Protein AF-A0A8X6HGN2-F1 (afdb_monomer_lite)

Structure (mmCIF, N/CA/C/O backbone):
data_AF-A0A8X6HGN2-F1
#
_entry.id   AF-A0A8X6HGN2-F1
#
loop_
_atom_site.group_PDB
_atom_site.id
_atom_site.type_symbol
_atom_site.label_atom_id
_atom_site.label_alt_id
_atom_site.label_comp_id
_atom_site.label_asym_id
_atom_site.label_entity_id
_atom_site.label_seq_id
_atom_site.pdbx_PDB_ins_code
_atom_site.Cartn_x
_atom_site.Cartn_y
_atom_site.Cartn_z
_atom_site.occupancy
_atom_site.B_iso_or_equiv
_atom_site.auth_seq_id
_atom_site.auth_comp_id
_atom_site.auth_asym_id
_atom_site.auth_atom_id
_atom_site.pdbx_PDB_model_num
ATOM 1 N N . MET A 1 1 ? 10.571 -13.109 9.969 1.00 43.88 1 MET A N 1
ATOM 2 C CA . MET A 1 1 ? 10.419 -11.805 9.279 1.00 43.88 1 MET A CA 1
ATOM 3 C C . MET A 1 1 ? 11.053 -10.652 10.050 1.00 43.88 1 MET A C 1
ATOM 5 O O . MET A 1 1 ? 11.691 -9.828 9.411 1.00 43.88 1 MET A O 1
ATOM 9 N N . GLU A 1 2 ? 10.973 -10.614 11.385 1.00 40.88 2 GLU A N 1
ATOM 10 C CA . GLU A 1 2 ? 11.587 -9.557 12.221 1.00 40.88 2 GLU A CA 1
ATOM 11 C C . GLU A 1 2 ? 13.104 -9.373 12.034 1.00 40.88 2 GLU A C 1
ATOM 13 O O . GLU A 1 2 ? 13.628 -8.279 12.211 1.00 40.88 2 GLU A O 1
ATOM 18 N N . HIS A 1 3 ? 13.825 -10.412 11.604 1.00 44.31 3 HIS A N 1
ATOM 19 C CA . HIS A 1 3 ? 15.264 -10.318 11.345 1.00 44.31 3 HIS A CA 1
ATOM 20 C C . HIS A 1 3 ? 15.644 -9.387 10.175 1.00 44.31 3 HIS A C 1
ATOM 22 O O . HIS A 1 3 ? 16.770 -8.897 10.145 1.00 44.31 3 HIS A O 1
ATOM 28 N N . PHE A 1 4 ? 14.730 -9.103 9.237 1.00 45.25 4 PHE A N 1
ATOM 29 C CA . PHE A 1 4 ? 14.999 -8.224 8.088 1.00 45.25 4 PHE A CA 1
ATOM 30 C C . PHE A 1 4 ? 14.688 -6.741 8.357 1.00 45.25 4 PHE A C 1
ATOM 32 O O . PHE A 1 4 ? 15.139 -5.883 7.596 1.00 45.25 4 PHE A O 1
ATOM 39 N N . SER A 1 5 ? 13.946 -6.420 9.427 1.00 51.16 5 SER A N 1
ATOM 40 C CA . SER A 1 5 ? 13.481 -5.051 9.702 1.00 51.16 5 SER A CA 1
ATOM 41 C C . SER A 1 5 ? 14.458 -4.205 10.517 1.00 51.16 5 SER A C 1
ATOM 43 O O . SER A 1 5 ? 14.311 -2.990 10.553 1.00 51.16 5 SER A O 1
ATOM 45 N N . ARG A 1 6 ? 15.469 -4.805 11.160 1.00 50.84 6 ARG A N 1
ATOM 46 C CA . ARG A 1 6 ? 16.284 -4.088 12.159 1.00 50.84 6 ARG A CA 1
ATOM 47 C C . ARG A 1 6 ? 17.205 -2.997 11.593 1.00 50.84 6 ARG A C 1
ATOM 49 O O . ARG A 1 6 ? 17.652 -2.171 12.372 1.00 50.84 6 ARG A O 1
ATOM 56 N N . ASN A 1 7 ? 17.461 -2.966 10.278 1.00 57.12 7 ASN A N 1
ATOM 57 C CA . ASN A 1 7 ? 18.441 -2.055 9.655 1.00 57.12 7 ASN A CA 1
ATOM 58 C C . ASN A 1 7 ? 17.986 -1.408 8.327 1.00 57.12 7 ASN A C 1
ATOM 60 O O . ASN A 1 7 ? 18.828 -0.859 7.613 1.00 57.12 7 ASN A O 1
ATOM 64 N N . ASN A 1 8 ? 16.707 -1.510 7.952 1.00 59.75 8 ASN A N 1
ATOM 65 C CA . ASN A 1 8 ? 16.200 -0.981 6.679 1.00 59.75 8 ASN A CA 1
ATOM 66 C C . ASN A 1 8 ? 15.040 -0.008 6.922 1.00 59.75 8 ASN A C 1
ATOM 68 O O . ASN A 1 8 ? 14.128 -0.325 7.683 1.00 59.75 8 ASN A O 1
ATOM 72 N N . ASP A 1 9 ? 15.069 1.148 6.256 1.00 71.19 9 ASP A N 1
ATOM 73 C CA . ASP A 1 9 ? 14.096 2.234 6.458 1.00 71.19 9 ASP A CA 1
ATOM 74 C C . ASP A 1 9 ? 12.768 1.944 5.759 1.00 71.19 9 ASP A C 1
ATOM 76 O O . ASP A 1 9 ? 11.695 2.224 6.288 1.00 71.19 9 ASP A O 1
ATOM 80 N N . ILE A 1 10 ? 12.837 1.345 4.566 1.00 77.00 10 ILE A N 1
ATOM 81 C CA . ILE A 1 10 ? 11.683 0.739 3.902 1.00 77.00 10 ILE A CA 1
ATOM 82 C C . ILE A 1 10 ? 11.792 -0.760 4.143 1.00 77.00 10 ILE A C 1
ATOM 84 O O . ILE A 1 10 ? 12.772 -1.371 3.726 1.00 77.00 10 ILE A O 1
ATOM 88 N N . SER A 1 11 ? 10.784 -1.345 4.783 1.00 79.62 11 SER A N 1
ATOM 89 C CA . SER A 1 11 ? 10.616 -2.791 4.915 1.00 79.62 11 SER A CA 1
ATOM 90 C C . SER A 1 11 ? 9.137 -3.104 4.749 1.00 79.62 11 SER A C 1
ATOM 92 O O . SER A 1 11 ? 8.302 -2.685 5.550 1.00 79.62 11 SER A O 1
ATOM 94 N N . SER A 1 12 ? 8.778 -3.779 3.665 1.00 77.75 12 SER A N 1
ATOM 95 C CA . SER A 1 12 ? 7.391 -4.136 3.384 1.00 77.75 12 SER A CA 1
ATOM 96 C C . SER A 1 12 ? 7.321 -5.510 2.746 1.00 77.75 12 SER A C 1
ATOM 98 O O . SER A 1 12 ? 8.174 -5.883 1.940 1.00 77.75 12 SER A O 1
ATOM 100 N N . VAL A 1 13 ? 6.288 -6.264 3.110 1.00 79.38 13 VAL A N 1
ATOM 101 C CA . VAL A 1 13 ? 6.023 -7.579 2.539 1.00 79.38 13 VAL A CA 1
ATOM 102 C C . VAL A 1 13 ? 4.612 -7.607 1.983 1.00 79.38 13 VAL A C 1
ATOM 104 O O . VAL A 1 13 ? 3.657 -7.296 2.689 1.00 79.38 13 VAL A O 1
ATOM 107 N N . PHE A 1 14 ? 4.489 -8.016 0.725 1.00 79.25 14 PHE A N 1
ATOM 108 C CA . PHE A 1 14 ? 3.211 -8.134 0.036 1.00 79.25 14 PHE A CA 1
ATOM 109 C C . PHE A 1 14 ? 2.973 -9.577 -0.361 1.00 79.25 14 PHE A C 1
ATOM 111 O O . PHE A 1 14 ? 3.854 -10.232 -0.910 1.00 79.25 14 PHE A O 1
ATOM 118 N N . LEU A 1 15 ? 1.767 -10.072 -0.114 1.00 78.62 15 LEU A N 1
ATOM 119 C CA . LEU A 1 15 ? 1.343 -11.358 -0.639 1.00 78.62 15 LEU A CA 1
ATOM 120 C C . LEU A 1 15 ? 1.062 -11.217 -2.139 1.00 78.62 15 LEU A C 1
ATOM 122 O O . LEU A 1 15 ? 0.148 -10.496 -2.532 1.00 78.62 15 LEU A O 1
ATOM 126 N N . VAL A 1 16 ? 1.852 -11.899 -2.963 1.00 77.88 16 VAL A N 1
ATOM 127 C CA . VAL A 1 16 ? 1.721 -11.886 -4.426 1.00 77.88 16 VAL A CA 1
ATOM 128 C C . VAL A 1 16 ? 0.726 -12.945 -4.879 1.00 77.88 16 VAL A C 1
ATOM 130 O O . VAL A 1 16 ? -0.128 -12.672 -5.718 1.00 77.88 16 VAL A O 1
ATOM 133 N N . GLU A 1 17 ? 0.820 -14.150 -4.317 1.00 78.94 17 GLU A N 1
ATOM 134 C CA . GLU A 1 17 ? -0.020 -15.278 -4.710 1.00 78.94 17 GLU A CA 1
ATOM 135 C C . GLU A 1 17 ? -0.348 -16.139 -3.487 1.00 78.94 17 GLU A C 1
ATOM 137 O O . GLU A 1 17 ? 0.542 -16.557 -2.739 1.00 78.94 17 GLU A O 1
ATOM 142 N N . LYS A 1 18 ? -1.652 -16.357 -3.275 1.00 83.44 18 LYS A N 1
ATOM 143 C CA . LYS A 1 18 ? -2.169 -17.286 -2.268 1.00 83.44 18 LYS A CA 1
ATOM 144 C C . LYS A 1 18 ? -1.999 -18.720 -2.770 1.00 83.44 18 LYS A C 1
ATOM 146 O O . LYS A 1 18 ? -2.175 -18.948 -3.970 1.00 83.44 18 LYS A O 1
ATOM 151 N N . PRO A 1 19 ? -1.749 -19.684 -1.873 1.00 86.06 19 PRO A N 1
ATOM 152 C CA . PRO A 1 19 ? -1.747 -21.085 -2.253 1.00 86.06 19 PRO A CA 1
ATOM 153 C C . PRO A 1 19 ? -3.110 -21.481 -2.833 1.00 86.06 19 PRO A C 1
ATOM 155 O O . PRO A 1 19 ? -4.164 -21.021 -2.386 1.00 86.06 19 PRO A O 1
ATOM 158 N N . ASN A 1 20 ? -3.085 -22.343 -3.840 1.00 86.69 20 ASN A N 1
ATOM 159 C CA . ASN A 1 20 ? -4.260 -22.902 -4.492 1.00 86.69 20 ASN A CA 1
ATOM 160 C C . ASN A 1 20 ? -4.156 -24.439 -4.549 1.00 86.69 20 ASN A C 1
ATOM 162 O O . ASN A 1 20 ? -3.184 -25.031 -4.081 1.00 86.69 20 ASN A O 1
ATOM 166 N N . LYS A 1 21 ? -5.168 -25.106 -5.122 1.00 85.25 21 LYS A N 1
ATOM 167 C CA . LYS A 1 21 ? -5.221 -26.581 -5.192 1.00 85.25 21 LYS A CA 1
ATOM 168 C C . LYS A 1 21 ? -4.020 -27.213 -5.912 1.00 85.25 21 LYS A C 1
ATOM 170 O O . LYS A 1 21 ? -3.700 -28.361 -5.631 1.00 85.25 21 LYS A O 1
ATOM 175 N N . PHE A 1 22 ? -3.384 -26.484 -6.826 1.00 81.94 22 PHE A N 1
ATOM 176 C CA . PHE A 1 22 ? -2.275 -26.966 -7.652 1.00 81.94 22 PHE A CA 1
ATOM 177 C C . PHE A 1 22 ? -0.906 -26.502 -7.142 1.00 81.94 22 PHE A C 1
ATOM 179 O O . PHE A 1 22 ? 0.105 -27.124 -7.448 1.00 81.94 22 PHE A O 1
ATOM 186 N N . ASN A 1 23 ? -0.866 -25.428 -6.353 1.00 77.62 23 ASN A N 1
ATOM 187 C CA . ASN A 1 23 ? 0.347 -24.856 -5.795 1.00 77.62 23 ASN A CA 1
ATOM 188 C C . ASN A 1 23 ? 0.114 -24.460 -4.335 1.00 77.62 23 ASN A C 1
ATOM 190 O O . ASN A 1 23 ? -0.527 -23.452 -4.052 1.00 77.62 23 ASN A O 1
ATOM 194 N N . GLN A 1 24 ? 0.648 -25.253 -3.408 1.00 85.50 24 GLN A N 1
ATOM 195 C CA . GLN A 1 24 ? 0.485 -25.039 -1.966 1.00 85.50 24 GLN A CA 1
ATOM 196 C C . GLN A 1 24 ? 1.433 -23.974 -1.389 1.00 85.50 24 GLN A C 1
ATOM 198 O O . GLN A 1 24 ? 1.387 -23.698 -0.191 1.00 85.50 24 GLN A O 1
ATOM 203 N N . ASN A 1 25 ? 2.290 -23.366 -2.213 1.00 81.44 25 ASN A N 1
ATOM 204 C CA . ASN A 1 25 ? 3.270 -22.397 -1.742 1.00 81.44 25 ASN A CA 1
ATOM 205 C C . ASN A 1 25 ? 2.673 -20.992 -1.618 1.00 81.44 25 ASN A C 1
ATOM 207 O O . ASN A 1 25 ? 1.871 -20.552 -2.442 1.00 81.44 25 ASN A O 1
ATOM 211 N N . TRP A 1 26 ? 3.130 -20.265 -0.601 1.00 85.12 26 TRP A N 1
ATOM 212 C CA . TRP A 1 26 ? 2.868 -18.839 -0.445 1.00 85.12 26 TRP A CA 1
ATOM 213 C C . TRP A 1 26 ? 3.967 -18.035 -1.132 1.00 85.12 26 TRP A C 1
ATOM 215 O O . TRP A 1 26 ? 5.150 -18.247 -0.860 1.00 85.12 26 TRP A O 1
ATOM 225 N N . TYR A 1 27 ? 3.585 -17.077 -1.974 1.00 78.56 27 TYR A N 1
ATOM 226 C CA . TYR A 1 27 ? 4.544 -16.201 -2.644 1.00 78.56 27 TYR A CA 1
ATOM 227 C C . TYR A 1 27 ? 4.438 -14.788 -2.102 1.00 78.56 27 TYR A C 1
ATOM 229 O O . TYR A 1 27 ? 3.409 -14.128 -2.247 1.00 78.56 27 TYR A O 1
ATOM 237 N N . TYR A 1 28 ? 5.530 -14.313 -1.513 1.00 80.94 28 TYR A N 1
ATOM 238 C CA . TYR A 1 28 ? 5.637 -12.968 -0.968 1.00 80.94 28 TYR A CA 1
ATOM 239 C C . TYR A 1 28 ? 6.660 -12.143 -1.750 1.00 80.94 28 TYR A C 1
ATOM 241 O O . TYR A 1 28 ? 7.734 -12.631 -2.095 1.00 80.94 28 TYR A O 1
ATOM 249 N N . LEU A 1 29 ? 6.340 -10.872 -1.984 1.00 81.88 29 LEU A N 1
ATOM 250 C CA . LEU A 1 29 ? 7.274 -9.855 -2.442 1.00 81.88 29 LEU A CA 1
ATOM 251 C C . LEU A 1 29 ? 7.828 -9.137 -1.216 1.00 81.88 29 LEU A C 1
ATOM 253 O O . LEU A 1 29 ? 7.088 -8.450 -0.512 1.00 81.88 29 LEU A O 1
ATOM 257 N N . LEU A 1 30 ? 9.127 -9.293 -0.981 1.00 84.62 30 LEU A N 1
ATOM 258 C CA . LEU A 1 30 ? 9.863 -8.536 0.024 1.00 84.62 30 LEU A CA 1
ATOM 259 C C . LEU A 1 30 ? 10.467 -7.294 -0.632 1.00 84.62 30 LEU A C 1
ATOM 261 O O . LEU A 1 30 ? 11.207 -7.402 -1.609 1.00 84.62 30 LEU A O 1
ATOM 265 N N . VAL A 1 31 ? 10.183 -6.125 -0.067 1.00 83.56 31 VAL A N 1
ATOM 266 C CA . VAL A 1 31 ? 10.800 -4.857 -0.457 1.00 83.56 31 VAL A CA 1
ATOM 267 C C . VAL A 1 31 ? 11.550 -4.296 0.733 1.00 83.56 31 VAL A C 1
ATOM 269 O O . VAL A 1 31 ? 10.981 -4.118 1.808 1.00 83.56 31 VAL A O 1
ATOM 272 N N . SER A 1 32 ? 12.837 -4.036 0.525 1.00 85.25 32 SER A N 1
ATOM 273 C CA . SER A 1 32 ? 13.735 -3.530 1.551 1.00 85.25 32 SER A CA 1
ATOM 274 C C . SER A 1 32 ? 14.686 -2.493 0.963 1.00 85.25 32 SER A C 1
ATOM 276 O O . SER A 1 32 ? 15.295 -2.751 -0.074 1.00 85.25 32 SER A O 1
ATOM 278 N N . SER A 1 33 ? 14.834 -1.338 1.612 1.00 83.12 33 SER A N 1
ATOM 279 C CA . SER A 1 33 ? 15.769 -0.293 1.178 1.00 83.12 33 SER A CA 1
ATOM 280 C C . SER A 1 33 ? 16.335 0.505 2.350 1.00 83.12 33 SER A C 1
ATOM 282 O O . SER A 1 33 ? 15.619 0.810 3.305 1.00 83.12 33 SER A O 1
ATOM 284 N N . LYS A 1 34 ? 17.615 0.874 2.235 1.00 83.56 34 LYS A N 1
ATOM 285 C CA . LYS A 1 34 ? 18.290 1.855 3.093 1.00 83.56 34 LYS A CA 1
ATOM 286 C C . LYS A 1 34 ? 18.228 3.204 2.392 1.00 83.56 34 LYS A C 1
ATOM 288 O O . LYS A 1 34 ? 19.050 3.496 1.527 1.00 83.56 34 LYS A O 1
ATOM 293 N N . ALA A 1 35 ? 17.201 3.978 2.703 1.00 74.94 35 ALA A N 1
ATOM 294 C CA . ALA A 1 35 ? 16.885 5.220 2.011 1.00 74.94 35 ALA A CA 1
ATOM 295 C C . ALA A 1 35 ? 16.784 6.421 2.958 1.00 74.94 35 ALA A C 1
ATOM 297 O O . ALA A 1 35 ? 16.391 7.488 2.499 1.00 74.94 35 ALA A O 1
ATOM 298 N N . LYS A 1 36 ? 17.156 6.281 4.240 1.00 74.81 36 LYS A N 1
ATOM 299 C CA . LYS A 1 36 ? 16.925 7.281 5.292 1.00 74.81 36 LYS A CA 1
ATOM 300 C C . LYS A 1 36 ? 17.266 8.706 4.873 1.00 74.81 36 LYS A C 1
ATOM 302 O O . LYS A 1 36 ? 16.392 9.562 4.846 1.00 74.81 36 LYS A O 1
ATOM 307 N N . HIS A 1 37 ? 18.509 8.932 4.448 1.00 77.25 37 HIS A N 1
ATOM 308 C CA . HIS A 1 37 ? 18.983 10.265 4.066 1.00 77.25 37 HIS A CA 1
ATOM 309 C C . HIS A 1 37 ? 18.253 10.845 2.849 1.00 77.25 37 HIS A C 1
ATOM 311 O O . HIS A 1 37 ? 18.004 12.045 2.791 1.00 77.25 37 HIS A O 1
ATOM 317 N N . LEU A 1 38 ? 17.885 10.002 1.878 1.00 79.00 38 LEU A N 1
ATOM 318 C CA . LEU A 1 38 ? 17.105 10.444 0.722 1.00 79.00 38 LEU A CA 1
ATOM 319 C C . LEU A 1 38 ? 15.676 10.792 1.141 1.00 79.00 38 LEU A C 1
ATOM 321 O O . LEU A 1 38 ? 15.142 11.806 0.709 1.00 79.00 38 LEU A O 1
ATOM 325 N N . VAL A 1 39 ? 15.067 9.968 1.992 1.00 80.88 39 VAL A N 1
ATOM 326 C CA . VAL A 1 39 ? 13.697 10.161 2.472 1.00 80.88 39 VAL A CA 1
ATOM 327 C C . VAL A 1 39 ? 13.583 11.426 3.319 1.00 80.88 39 VAL A C 1
ATOM 329 O O . VAL A 1 39 ? 12.663 12.200 3.088 1.00 80.88 39 VAL A O 1
ATOM 332 N N . GLU A 1 40 ? 14.529 11.689 4.223 1.00 81.75 40 GLU A N 1
ATOM 333 C CA . GLU A 1 40 ? 14.577 12.929 5.013 1.00 81.75 40 GLU A CA 1
ATOM 334 C C . GLU A 1 40 ? 14.657 14.172 4.115 1.00 81.75 40 GLU A C 1
ATOM 336 O O . GLU A 1 40 ? 13.881 15.112 4.283 1.00 81.75 40 GLU A O 1
ATOM 341 N N . TYR A 1 41 ? 15.543 14.157 3.112 1.00 86.31 41 TYR A N 1
ATOM 342 C CA . TYR A 1 41 ? 15.657 15.256 2.153 1.00 86.31 41 TYR A CA 1
ATOM 343 C C . TYR A 1 41 ? 14.345 15.490 1.390 1.00 86.31 41 TYR A C 1
ATOM 345 O O . TYR A 1 41 ? 13.855 16.617 1.325 1.00 86.31 41 TYR A O 1
ATOM 353 N N . TRP A 1 42 ? 13.745 14.427 0.847 1.00 84.81 42 TRP A N 1
ATOM 354 C CA . TRP A 1 42 ? 12.487 14.529 0.107 1.00 84.81 42 TRP A CA 1
ATOM 355 C C . TRP A 1 42 ? 11.317 14.970 0.988 1.00 84.81 42 TRP A C 1
ATOM 357 O O . TRP A 1 42 ? 10.497 15.762 0.534 1.00 84.81 42 TRP A O 1
ATOM 367 N N . LEU A 1 43 ? 11.244 14.509 2.239 1.00 82.44 43 LEU A N 1
ATOM 368 C CA . LEU A 1 43 ? 10.223 14.944 3.192 1.00 82.44 43 LEU A CA 1
ATOM 369 C C . LEU A 1 43 ? 10.307 16.446 3.464 1.00 82.44 43 LEU A C 1
ATOM 371 O O . LEU A 1 43 ? 9.274 17.107 3.429 1.00 82.44 43 LEU A O 1
ATOM 375 N N . ASN A 1 44 ? 11.511 16.996 3.648 1.00 85.00 44 ASN A N 1
ATOM 376 C CA . ASN A 1 44 ? 11.692 18.442 3.807 1.00 85.00 44 ASN A CA 1
ATOM 377 C C . ASN A 1 44 ? 11.183 19.206 2.581 1.00 85.00 44 ASN A C 1
ATOM 379 O O . ASN A 1 44 ? 10.417 20.155 2.726 1.00 85.00 44 ASN A O 1
ATOM 383 N N . VAL A 1 45 ? 11.515 18.734 1.375 1.00 86.81 45 VAL A N 1
ATOM 384 C CA . VAL A 1 45 ? 10.986 19.320 0.135 1.00 86.81 45 VAL A CA 1
ATOM 385 C C . VAL A 1 45 ? 9.457 19.241 0.104 1.00 86.81 45 VAL A C 1
ATOM 387 O O . VAL A 1 45 ? 8.808 20.230 -0.221 1.00 86.81 45 VAL A O 1
ATOM 390 N N . PHE A 1 46 ? 8.857 18.100 0.464 1.00 85.06 46 PHE A N 1
ATOM 391 C CA . PHE A 1 46 ? 7.398 17.929 0.475 1.00 85.06 46 PHE A CA 1
ATOM 392 C C . PHE A 1 46 ? 6.688 18.818 1.499 1.00 85.06 46 PHE A C 1
ATOM 394 O O . PHE A 1 46 ? 5.590 19.298 1.206 1.00 85.06 46 PHE A O 1
ATOM 401 N N . ILE A 1 47 ? 7.317 19.057 2.653 1.00 81.69 47 ILE A N 1
ATOM 402 C CA . ILE A 1 47 ? 6.863 20.018 3.663 1.00 81.69 47 ILE A CA 1
ATOM 403 C C . ILE A 1 47 ? 6.883 21.434 3.079 1.00 81.69 47 ILE A C 1
ATOM 405 O O . ILE A 1 47 ? 5.869 22.126 3.141 1.00 81.69 47 ILE A O 1
ATOM 409 N N . GLU A 1 48 ? 7.995 21.846 2.463 1.00 85.44 48 GLU A N 1
ATOM 410 C CA . GLU A 1 48 ? 8.146 23.186 1.880 1.00 85.44 48 GLU A CA 1
ATOM 411 C C . GLU A 1 48 ? 7.098 23.476 0.800 1.00 85.44 48 GLU A C 1
ATOM 413 O O . GLU A 1 48 ? 6.502 24.552 0.785 1.00 85.44 48 GLU A O 1
ATOM 418 N N . ILE A 1 49 ? 6.816 22.508 -0.078 1.00 85.69 49 ILE A N 1
ATOM 419 C CA . ILE A 1 49 ? 5.829 22.683 -1.154 1.00 85.69 49 ILE A CA 1
ATOM 420 C C . ILE A 1 49 ? 4.380 22.422 -0.711 1.00 85.69 49 ILE A C 1
ATOM 422 O O . ILE A 1 49 ? 3.478 22.494 -1.546 1.00 85.69 49 ILE A O 1
ATOM 426 N N . SER A 1 50 ? 4.140 22.089 0.566 1.00 77.31 50 SER A N 1
ATOM 427 C CA . SER A 1 50 ? 2.814 21.717 1.096 1.00 77.31 50 SER A CA 1
ATOM 428 C C . SER A 1 50 ? 2.105 20.643 0.250 1.00 77.31 50 SER A C 1
ATOM 430 O O . SER A 1 50 ? 0.905 20.715 -0.019 1.00 77.31 50 SER A O 1
ATOM 432 N N . SER A 1 51 ? 2.862 19.648 -0.224 1.00 77.81 51 SER A N 1
ATOM 433 C CA . SER A 1 51 ? 2.344 18.606 -1.120 1.00 77.81 51 SER A CA 1
ATOM 434 C C . SER A 1 51 ? 1.626 17.503 -0.351 1.00 77.81 51 SER A C 1
ATOM 436 O O . SER A 1 51 ? 2.044 17.116 0.738 1.00 77.81 51 SER A O 1
ATOM 438 N N . ASN A 1 52 ? 0.582 16.924 -0.951 1.00 77.44 52 ASN A N 1
ATOM 439 C CA . ASN A 1 52 ? -0.105 15.737 -0.440 1.00 77.44 52 ASN A CA 1
ATOM 440 C C . ASN A 1 52 ? 0.693 14.460 -0.762 1.00 77.44 52 ASN A C 1
ATOM 442 O O . ASN A 1 52 ? 0.313 13.658 -1.621 1.00 77.44 52 ASN A O 1
ATOM 446 N N . PHE A 1 53 ? 1.838 14.299 -0.101 1.00 84.56 53 PHE A N 1
ATOM 447 C CA . PHE A 1 53 ? 2.643 13.087 -0.193 1.00 84.56 53 PHE A CA 1
ATOM 448 C C . PHE A 1 53 ? 1.873 11.896 0.388 1.00 84.56 53 PHE A C 1
ATOM 450 O O . PHE A 1 53 ? 1.536 11.906 1.567 1.00 84.56 53 PHE A O 1
ATOM 457 N N . LYS A 1 54 ? 1.629 10.859 -0.423 1.00 83.25 54 LYS A N 1
ATOM 458 C CA . LYS A 1 54 ? 0.885 9.649 -0.015 1.00 83.25 54 LYS A CA 1
ATOM 459 C C . LYS A 1 54 ? 1.760 8.427 0.257 1.00 83.25 54 LYS A C 1
ATOM 461 O O . LYS A 1 54 ? 1.284 7.455 0.837 1.00 83.25 54 LYS A O 1
ATOM 466 N N . GLY A 1 55 ? 2.999 8.445 -0.221 1.00 86.50 55 GLY A N 1
ATOM 467 C CA . GLY A 1 55 ? 3.917 7.320 -0.122 1.00 86.50 55 GLY A CA 1
ATOM 468 C C . GLY A 1 55 ? 4.841 7.200 -1.325 1.00 86.50 55 GLY A C 1
ATOM 469 O O . GLY A 1 55 ? 4.829 8.015 -2.249 1.00 86.50 55 GLY A O 1
ATOM 470 N N . ILE A 1 56 ? 5.656 6.154 -1.294 1.00 86.75 56 ILE A N 1
ATOM 471 C CA . ILE A 1 56 ? 6.689 5.852 -2.279 1.00 86.75 56 ILE A CA 1
ATOM 472 C C . ILE A 1 56 ? 6.162 4.756 -3.204 1.00 86.75 56 ILE A C 1
ATOM 474 O O . ILE A 1 56 ? 5.613 3.757 -2.743 1.00 86.75 56 ILE A O 1
ATOM 478 N N . LEU A 1 57 ? 6.342 4.924 -4.512 1.00 88.12 57 LEU A N 1
ATOM 479 C CA . LEU A 1 57 ? 5.975 3.930 -5.521 1.00 88.12 57 LEU A CA 1
ATOM 480 C C . LEU A 1 57 ? 7.229 3.336 -6.158 1.00 88.12 57 LEU A C 1
ATOM 482 O O . LEU A 1 57 ? 8.261 3.998 -6.275 1.00 88.12 57 LEU A O 1
ATOM 486 N N . MET A 1 58 ? 7.130 2.092 -6.624 1.00 87.38 58 MET A N 1
ATOM 487 C CA . MET A 1 58 ? 8.198 1.461 -7.393 1.00 87.38 58 MET A CA 1
ATOM 488 C C . MET A 1 58 ? 7.876 1.512 -8.879 1.00 87.38 58 MET A C 1
ATOM 490 O O . MET A 1 58 ? 6.991 0.806 -9.360 1.00 87.38 58 MET A O 1
ATOM 494 N N . PHE A 1 59 ? 8.663 2.289 -9.620 1.00 88.88 59 PHE A N 1
ATOM 495 C CA . PHE A 1 59 ? 8.489 2.470 -11.060 1.00 88.88 59 PHE A CA 1
ATOM 496 C C . PHE A 1 59 ? 8.319 1.152 -11.848 1.00 88.88 59 PHE A C 1
ATOM 498 O O . PHE A 1 59 ? 7.386 1.073 -12.646 1.00 88.88 59 PHE A O 1
ATOM 505 N N . PRO A 1 60 ? 9.119 0.081 -11.624 1.00 90.75 60 PRO A N 1
ATOM 506 C CA . PRO A 1 60 ? 8.942 -1.179 -12.352 1.00 90.75 60 PRO A CA 1
ATOM 507 C C . PRO A 1 60 ? 7.575 -1.833 -12.122 1.00 90.75 60 PRO A C 1
ATOM 509 O O . PRO A 1 60 ? 7.025 -2.459 -13.025 1.00 90.75 60 PRO A O 1
ATOM 512 N N . ILE A 1 61 ? 7.021 -1.695 -10.916 1.00 90.00 61 ILE A N 1
ATOM 513 C CA . ILE A 1 61 ? 5.714 -2.256 -10.568 1.00 90.00 61 ILE A CA 1
ATOM 514 C C . ILE A 1 61 ? 4.623 -1.469 -11.293 1.00 90.00 61 ILE A C 1
ATOM 516 O O . ILE A 1 61 ? 3.774 -2.064 -11.957 1.00 90.00 61 ILE A O 1
ATOM 520 N N . GLU A 1 62 ? 4.692 -0.142 -11.245 1.00 91.06 62 GLU A N 1
ATOM 521 C CA . GLU A 1 62 ? 3.700 0.727 -11.879 1.00 91.06 62 GLU A CA 1
ATOM 522 C C . GLU A 1 62 ? 3.698 0.587 -13.403 1.00 91.06 62 GLU A C 1
ATOM 524 O O . GLU A 1 62 ? 2.640 0.419 -14.017 1.00 91.06 62 GLU A O 1
ATOM 529 N N . ILE A 1 63 ? 4.879 0.532 -14.023 1.00 91.06 63 ILE A N 1
ATOM 530 C CA . ILE A 1 63 ? 4.967 0.325 -15.468 1.00 91.06 63 ILE A CA 1
ATOM 531 C C . ILE A 1 63 ? 4.466 -1.067 -15.868 1.00 91.06 63 ILE A C 1
ATOM 533 O O . ILE A 1 63 ? 3.823 -1.196 -16.902 1.00 91.06 63 ILE A O 1
ATOM 537 N N . SER A 1 64 ? 4.642 -2.097 -15.028 1.00 90.62 64 SER A N 1
ATOM 538 C CA . SER A 1 64 ? 4.097 -3.429 -15.322 1.00 90.62 64 SER A CA 1
ATOM 539 C C . SER A 1 64 ? 2.570 -3.435 -15.436 1.00 90.62 64 SER A C 1
ATOM 541 O O . SER A 1 64 ? 2.018 -4.144 -16.278 1.00 90.62 64 SER A O 1
ATOM 543 N N . ASN A 1 65 ? 1.878 -2.616 -14.637 1.00 88.94 65 ASN A N 1
ATOM 544 C CA . ASN A 1 65 ? 0.427 -2.460 -14.727 1.00 88.94 65 ASN A CA 1
ATOM 545 C C . ASN A 1 65 ? 0.011 -1.756 -16.020 1.00 88.94 65 ASN A C 1
ATOM 547 O O . ASN A 1 65 ? -0.991 -2.133 -16.628 1.00 88.94 65 ASN A O 1
ATOM 551 N N . ILE A 1 66 ? 0.787 -0.763 -16.457 1.00 90.25 66 ILE A N 1
ATOM 552 C CA . ILE A 1 66 ? 0.571 -0.070 -17.730 1.00 90.25 66 ILE A CA 1
ATOM 553 C C . ILE A 1 66 ? 0.782 -1.036 -18.900 1.00 90.25 66 ILE A C 1
ATOM 555 O O . ILE A 1 66 ? -0.078 -1.136 -19.775 1.00 90.25 66 ILE A O 1
ATOM 559 N N . THR A 1 67 ? 1.857 -1.827 -18.880 1.00 90.06 67 THR A N 1
ATOM 560 C CA . THR A 1 67 ? 2.152 -2.806 -19.934 1.00 90.06 67 THR A CA 1
ATOM 561 C C . THR A 1 67 ? 1.026 -3.817 -20.106 1.00 90.06 67 THR A C 1
ATOM 563 O O . THR A 1 67 ? 0.679 -4.145 -21.236 1.00 90.06 67 THR A O 1
ATOM 566 N N . LYS A 1 68 ? 0.400 -4.277 -19.013 1.00 87.06 68 LYS A N 1
ATOM 567 C CA . LYS A 1 68 ? -0.756 -5.191 -19.078 1.00 87.06 68 LYS A CA 1
ATOM 568 C C . LYS A 1 68 ? -1.946 -4.590 -19.827 1.00 87.06 68 LYS A C 1
ATOM 570 O O . LYS A 1 68 ? -2.656 -5.327 -20.502 1.00 87.06 68 LYS A O 1
ATOM 575 N N . LYS A 1 69 ? -2.168 -3.277 -19.706 1.00 85.56 69 LYS A N 1
ATOM 576 C CA . LYS A 1 69 ? -3.256 -2.572 -20.401 1.00 85.56 69 LYS A CA 1
ATOM 577 C C . LYS A 1 69 ? -2.940 -2.353 -21.881 1.00 85.56 69 LYS A C 1
ATOM 579 O O . LYS A 1 69 ? -3.808 -2.531 -22.729 1.00 85.56 69 LYS A O 1
ATOM 584 N N . ILE A 1 70 ? -1.701 -1.976 -22.192 1.00 88.38 70 ILE A N 1
ATOM 585 C CA . ILE A 1 70 ? -1.300 -1.616 -23.559 1.00 88.38 70 ILE A CA 1
ATOM 586 C C . ILE A 1 70 ? -1.064 -2.866 -24.410 1.00 88.38 70 ILE A C 1
ATOM 588 O O . ILE A 1 70 ? -1.566 -2.961 -25.526 1.00 88.38 70 ILE A O 1
ATOM 592 N N . LEU A 1 71 ? -0.351 -3.854 -23.870 1.00 86.12 71 LEU A N 1
ATOM 593 C CA . LEU A 1 71 ? -0.013 -5.106 -24.548 1.00 86.12 71 LEU A CA 1
ATOM 594 C C . LEU A 1 71 ? -0.995 -6.216 -24.134 1.00 86.12 71 LEU A C 1
ATOM 596 O O . LEU A 1 71 ? -0.638 -7.178 -23.448 1.00 86.12 71 LEU A O 1
ATOM 600 N N . HIS A 1 72 ? -2.262 -6.056 -24.523 1.00 72.00 72 HIS A N 1
ATOM 601 C CA . HIS A 1 72 ? -3.371 -6.942 -24.140 1.00 72.00 72 HIS A CA 1
ATOM 602 C C . HIS A 1 72 ? -3.626 -8.106 -25.115 1.00 72.00 72 HIS A C 1
ATOM 604 O O . HIS A 1 72 ? -4.573 -8.855 -24.899 1.00 72.00 72 HIS A O 1
ATOM 610 N N . LYS A 1 73 ? -2.814 -8.265 -26.172 1.00 70.06 73 LYS A N 1
ATOM 611 C CA . LYS A 1 73 ? -3.066 -9.232 -27.257 1.00 70.06 73 LYS A CA 1
ATOM 612 C C . LYS A 1 73 ? -3.172 -10.675 -26.753 1.00 70.06 73 LYS A C 1
ATOM 614 O O . LYS A 1 73 ? -4.228 -11.280 -26.882 1.00 70.06 73 LYS A O 1
ATOM 619 N N . ASP A 1 74 ? -2.102 -11.200 -26.159 1.00 80.62 74 ASP A N 1
ATOM 620 C CA . ASP A 1 74 ? -2.069 -12.560 -25.614 1.00 80.62 74 ASP A CA 1
ATOM 621 C C . ASP A 1 7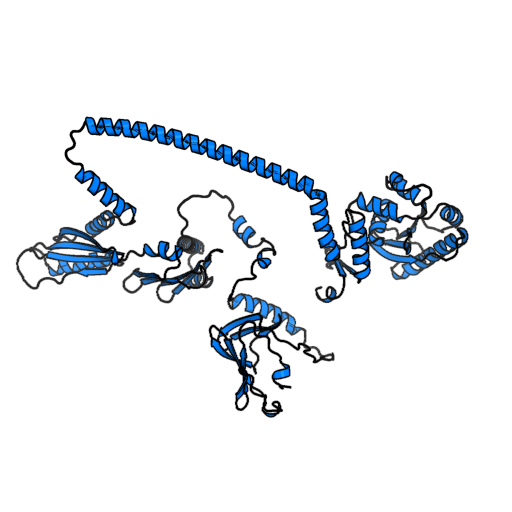4 ? -1.417 -12.541 -24.216 1.00 80.62 74 ASP A C 1
ATOM 623 O O . ASP A 1 74 ? -0.325 -11.981 -24.041 1.00 80.62 74 ASP A O 1
ATOM 627 N N . PRO A 1 75 ? -2.069 -13.078 -23.169 1.00 79.19 75 PRO A N 1
ATOM 628 C CA . PRO A 1 75 ? -1.451 -13.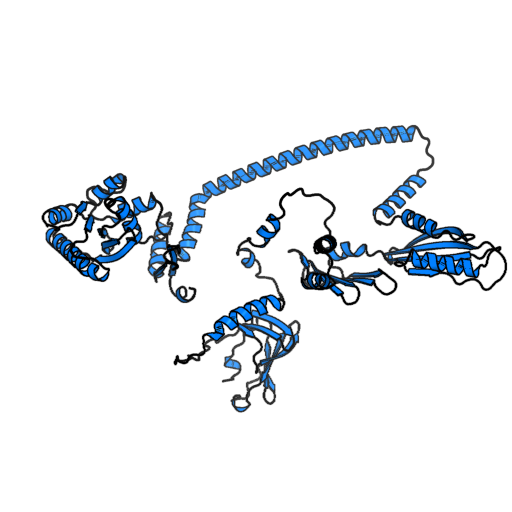219 -21.852 1.00 79.19 75 PRO A CA 1
ATOM 629 C C . PRO A 1 75 ? -0.210 -14.123 -21.866 1.00 79.19 75 PRO A C 1
ATOM 631 O O . PRO A 1 75 ? 0.695 -13.893 -21.064 1.00 79.19 75 PRO A O 1
ATOM 634 N N . ASN A 1 76 ? -0.135 -15.097 -22.774 1.00 84.31 76 ASN A N 1
ATOM 635 C CA . ASN A 1 76 ? 0.959 -16.057 -22.860 1.00 84.31 76 ASN A CA 1
ATOM 636 C C . ASN A 1 76 ? 2.198 -15.487 -23.555 1.00 84.31 76 ASN A C 1
ATOM 638 O O . ASN A 1 76 ? 3.278 -16.058 -23.403 1.00 84.31 76 ASN A O 1
ATOM 642 N N . ASN A 1 77 ? 2.101 -14.372 -24.278 1.00 89.25 77 ASN A N 1
ATOM 643 C CA . ASN A 1 77 ? 3.269 -13.774 -24.923 1.00 89.25 77 ASN A CA 1
ATOM 644 C C . ASN A 1 77 ? 4.253 -13.209 -23.895 1.00 89.25 77 ASN A C 1
ATOM 646 O O . ASN A 1 77 ? 3.876 -12.738 -22.815 1.00 89.25 77 ASN A O 1
ATOM 650 N N . TRP A 1 78 ? 5.536 -13.226 -24.255 1.00 92.12 78 TRP A N 1
ATOM 651 C CA . TRP A 1 78 ? 6.533 -12.441 -23.537 1.00 92.12 78 TRP A CA 1
ATOM 652 C C . TRP A 1 78 ? 6.312 -10.970 -23.862 1.00 92.12 78 TRP A C 1
ATOM 654 O O . TRP A 1 78 ? 6.144 -10.607 -25.019 1.00 92.12 78 TRP A O 1
ATOM 664 N N . LYS A 1 79 ? 6.298 -10.110 -22.848 1.00 93.94 79 LYS A N 1
ATOM 665 C CA . LYS A 1 79 ? 6.070 -8.674 -23.028 1.00 93.94 79 LYS A CA 1
ATOM 666 C C . LYS A 1 79 ? 7.278 -7.927 -22.518 1.00 93.94 79 LYS A C 1
ATOM 668 O O . LYS A 1 79 ? 7.638 -8.072 -21.352 1.00 93.94 79 LYS A O 1
ATOM 673 N N . ILE A 1 80 ? 7.889 -7.124 -23.372 1.00 94.00 80 ILE A N 1
ATOM 674 C CA . ILE A 1 80 ? 9.030 -6.287 -23.017 1.00 94.00 80 ILE A CA 1
ATOM 675 C C . ILE A 1 80 ? 8.584 -4.841 -23.157 1.00 94.00 80 ILE A C 1
ATOM 677 O O . ILE A 1 80 ? 8.123 -4.432 -24.218 1.00 94.00 80 ILE A O 1
ATOM 681 N N . ILE A 1 81 ? 8.722 -4.063 -22.088 1.00 95.25 81 ILE A N 1
ATOM 682 C CA . ILE A 1 81 ? 8.571 -2.613 -22.149 1.00 95.25 81 ILE A CA 1
ATOM 683 C C . ILE A 1 81 ? 9.910 -1.946 -21.860 1.00 95.25 81 ILE A C 1
ATOM 685 O O . ILE A 1 81 ? 10.602 -2.318 -20.911 1.00 95.25 81 ILE A O 1
ATOM 689 N N . VAL A 1 82 ? 10.264 -0.964 -22.680 1.00 95.56 82 VAL A N 1
ATOM 690 C CA . VAL A 1 82 ? 11.427 -0.096 -22.501 1.00 95.56 82 VAL A CA 1
ATOM 691 C C . VAL A 1 82 ? 10.920 1.331 -22.417 1.00 95.56 82 VAL A C 1
ATOM 693 O O . VAL A 1 82 ? 10.210 1.768 -23.315 1.00 95.56 82 VAL A O 1
ATOM 696 N N . ALA A 1 83 ? 11.255 2.058 -21.358 1.00 95.56 83 ALA A N 1
ATOM 697 C CA . ALA A 1 83 ? 10.752 3.410 -21.162 1.00 95.56 83 ALA A CA 1
ATOM 698 C C . ALA A 1 83 ? 11.842 4.362 -20.671 1.00 95.56 83 ALA A C 1
ATOM 700 O O . ALA A 1 83 ? 12.559 4.053 -19.718 1.00 95.56 83 ALA A O 1
ATOM 701 N N . ALA A 1 84 ? 11.962 5.513 -21.331 1.00 94.44 84 ALA A N 1
ATOM 702 C CA . ALA A 1 84 ? 12.905 6.562 -20.963 1.00 94.44 84 ALA A CA 1
ATOM 703 C C . ALA A 1 84 ? 12.427 7.324 -19.718 1.00 94.44 84 ALA A C 1
ATOM 705 O O . ALA A 1 84 ? 11.357 7.941 -19.728 1.00 94.44 84 ALA A O 1
ATOM 706 N N . THR A 1 85 ? 13.230 7.308 -18.657 1.00 93.19 85 THR A N 1
ATOM 707 C CA . THR A 1 85 ? 12.986 8.033 -17.407 1.00 93.19 85 THR A CA 1
ATOM 708 C C . THR A 1 85 ? 14.030 9.120 -17.205 1.00 93.19 85 THR A C 1
ATOM 710 O O . THR A 1 85 ? 15.222 8.926 -17.451 1.00 93.19 85 THR A O 1
ATOM 713 N N . LYS A 1 86 ? 13.594 10.275 -16.706 1.00 89.75 86 LYS A N 1
ATOM 714 C CA . LYS A 1 86 ? 14.453 11.441 -16.480 1.00 89.75 86 LYS A CA 1
ATOM 715 C C . LYS A 1 86 ? 15.550 11.167 -15.449 1.00 89.75 86 LYS A C 1
ATOM 717 O O . LYS A 1 86 ? 16.629 11.742 -15.527 1.00 89.75 86 LYS A O 1
ATOM 722 N N . THR A 1 87 ? 15.263 10.316 -14.467 1.00 79.50 87 THR A N 1
ATOM 723 C CA . THR A 1 87 ? 16.118 10.096 -13.290 1.00 79.50 87 THR A CA 1
ATOM 724 C C . THR A 1 87 ? 17.036 8.880 -13.395 1.00 79.50 87 THR A C 1
ATOM 726 O O . THR A 1 87 ? 17.916 8.732 -12.552 1.00 79.50 87 THR A O 1
ATOM 729 N N . GLY A 1 88 ? 16.861 8.005 -14.395 1.00 77.12 88 GLY A N 1
ATOM 730 C CA . GLY A 1 88 ? 17.571 6.721 -14.421 1.00 77.12 88 GLY A CA 1
ATOM 731 C C . GLY A 1 88 ? 18.021 6.199 -15.784 1.00 77.12 88 GLY A C 1
ATOM 732 O O . GLY A 1 88 ? 18.796 5.246 -15.805 1.00 77.12 88 GLY A O 1
ATOM 733 N N . GLY A 1 89 ? 17.579 6.778 -16.902 1.00 91.88 89 GLY A N 1
ATOM 734 C CA . GLY A 1 89 ? 17.874 6.230 -18.227 1.00 91.88 89 GLY A CA 1
ATOM 735 C C . GLY A 1 89 ? 16.705 5.436 -18.800 1.00 91.88 89 GLY A C 1
ATOM 736 O O . GLY A 1 89 ? 15.542 5.766 -18.589 1.00 91.88 89 GLY A O 1
ATOM 737 N N . TYR A 1 90 ? 16.996 4.359 -19.519 1.00 93.75 90 TYR A N 1
ATOM 738 C CA . TYR A 1 90 ? 15.983 3.452 -20.048 1.00 93.75 90 TYR A CA 1
ATOM 739 C C . TYR A 1 90 ? 15.685 2.350 -19.042 1.00 93.75 90 TYR A C 1
ATOM 741 O O . TYR A 1 90 ? 16.519 1.488 -18.750 1.00 93.75 90 TYR A O 1
ATOM 749 N N . ARG A 1 91 ? 14.464 2.340 -18.515 1.00 94.50 91 ARG A N 1
ATOM 750 C CA . ARG A 1 91 ? 13.990 1.238 -17.689 1.00 94.50 91 ARG A CA 1
ATOM 751 C C . ARG A 1 91 ? 13.374 0.166 -18.570 1.00 94.50 91 ARG A C 1
ATOM 753 O O . ARG A 1 91 ? 12.438 0.431 -19.316 1.00 94.50 91 ARG A O 1
ATOM 760 N N . GLN A 1 92 ? 13.865 -1.055 -18.422 1.00 94.94 92 GLN A N 1
ATOM 761 C CA . GLN A 1 92 ? 13.311 -2.236 -19.060 1.00 94.94 92 GLN A CA 1
ATOM 762 C C . GLN A 1 92 ? 12.549 -3.074 -18.036 1.00 94.94 92 GLN A C 1
ATOM 764 O O . GLN A 1 92 ? 13.024 -3.294 -16.913 1.00 94.94 92 GLN A O 1
ATOM 769 N N . VAL A 1 93 ? 11.365 -3.543 -18.414 1.00 95.12 93 VAL A N 1
ATOM 770 C CA . VAL A 1 93 ? 10.553 -4.469 -17.621 1.00 95.12 93 VAL A CA 1
ATOM 771 C C . VAL A 1 93 ? 10.035 -5.570 -18.534 1.00 95.12 93 VAL A C 1
ATOM 773 O O . VAL A 1 93 ? 9.462 -5.298 -19.586 1.00 95.12 93 VAL A O 1
ATOM 776 N N . VAL A 1 94 ? 10.241 -6.816 -18.118 1.00 94.31 94 VAL A N 1
ATOM 777 C CA . VAL A 1 94 ? 9.823 -8.011 -18.847 1.00 94.31 94 VAL A CA 1
ATOM 778 C C . VAL A 1 94 ? 8.760 -8.749 -18.051 1.00 94.31 94 VAL A C 1
ATOM 780 O O . VAL A 1 94 ? 8.928 -9.025 -16.857 1.00 94.31 94 VAL A O 1
ATOM 783 N N . LEU A 1 95 ? 7.672 -9.087 -18.734 1.00 93.38 95 LEU A N 1
ATOM 784 C CA . LEU A 1 95 ? 6.542 -9.825 -18.198 1.00 93.38 95 LEU A CA 1
ATOM 785 C C . LEU A 1 95 ? 6.338 -11.122 -18.987 1.00 93.38 95 LEU A C 1
ATOM 787 O O . LEU A 1 95 ? 6.503 -11.150 -20.205 1.00 93.38 95 LEU A O 1
ATOM 791 N N . LYS A 1 96 ? 5.906 -12.171 -18.293 1.00 91.31 96 LYS A N 1
ATOM 792 C CA . LYS A 1 96 ? 5.384 -13.419 -18.863 1.00 91.31 96 LYS A CA 1
ATOM 793 C C . LYS A 1 96 ? 4.130 -13.779 -18.083 1.00 91.31 96 LYS A C 1
ATOM 795 O O . LYS A 1 96 ? 4.145 -13.674 -16.859 1.00 91.31 96 LYS A O 1
ATOM 800 N N . GLU A 1 97 ? 3.031 -14.106 -18.764 1.00 88.19 97 GLU A N 1
ATOM 801 C CA . GLU A 1 97 ? 1.747 -14.406 -18.097 1.00 88.19 97 GLU A CA 1
ATOM 802 C C . GLU A 1 97 ? 1.300 -13.275 -17.156 1.00 88.19 97 GLU A C 1
ATOM 804 O O . GLU A 1 97 ? 0.766 -13.487 -16.069 1.00 88.19 97 GLU A O 1
ATOM 809 N N . ASN A 1 98 ? 1.576 -12.027 -17.555 1.00 85.00 98 ASN A N 1
ATOM 810 C CA . ASN A 1 98 ? 1.346 -10.818 -16.758 1.00 85.00 98 ASN A CA 1
ATOM 811 C C . ASN A 1 98 ? 2.071 -10.787 -15.386 1.00 85.00 98 ASN A C 1
ATOM 813 O O . ASN A 1 98 ? 1.762 -9.930 -14.551 1.00 85.00 98 ASN A O 1
ATOM 817 N N . LYS A 1 99 ? 3.056 -11.660 -15.149 1.00 87.06 99 LYS A N 1
ATOM 818 C CA . LYS A 1 99 ? 3.952 -11.632 -13.985 1.00 87.06 99 LYS A CA 1
ATOM 819 C C . LYS A 1 99 ? 5.297 -11.031 -14.382 1.00 87.06 99 LYS A C 1
ATOM 821 O O . LYS A 1 99 ? 5.811 -11.311 -15.463 1.00 87.06 99 LYS A O 1
ATOM 826 N N . MET A 1 100 ? 5.854 -10.172 -13.529 1.00 89.50 100 MET A N 1
ATOM 827 C CA . MET A 1 100 ? 7.172 -9.573 -13.763 1.00 89.50 100 MET A CA 1
ATOM 828 C C . MET A 1 100 ? 8.248 -10.625 -13.550 1.00 89.50 100 MET A C 1
ATOM 830 O O . MET A 1 100 ? 8.351 -11.184 -12.463 1.00 89.50 100 MET A O 1
ATOM 834 N N . ILE A 1 101 ? 9.037 -10.875 -14.591 1.00 90.50 101 ILE A N 1
ATOM 835 C CA . ILE A 1 101 ? 10.143 -11.835 -14.554 1.00 90.50 101 ILE A CA 1
ATOM 836 C C . ILE A 1 101 ? 11.461 -11.106 -14.324 1.00 90.50 101 ILE A C 1
ATOM 838 O O . ILE A 1 101 ? 12.317 -11.567 -13.574 1.00 90.50 101 ILE A O 1
ATOM 842 N N . PHE A 1 102 ? 11.626 -9.954 -14.973 1.00 88.75 102 PHE A N 1
ATOM 843 C CA . PHE A 1 102 ? 12.905 -9.264 -15.016 1.00 88.75 102 PHE A CA 1
ATOM 844 C C . PHE A 1 102 ? 12.727 -7.753 -15.161 1.00 88.75 102 PHE A C 1
ATOM 846 O O . PHE A 1 102 ? 11.813 -7.275 -15.833 1.00 88.75 102 PHE A O 1
ATOM 853 N N . THR A 1 103 ? 13.623 -6.984 -14.545 1.00 93.00 103 THR A N 1
ATOM 854 C CA . THR A 1 103 ? 13.743 -5.544 -14.776 1.00 93.00 103 THR A CA 1
ATOM 855 C C . THR A 1 103 ? 15.208 -5.129 -14.783 1.00 93.00 103 THR A C 1
ATOM 857 O O . THR A 1 103 ? 16.005 -5.630 -13.991 1.00 93.00 103 THR A O 1
ATOM 860 N N . ARG A 1 104 ? 15.557 -4.185 -15.658 1.00 91.81 104 ARG A N 1
ATOM 861 C CA . ARG A 1 104 ? 16.898 -3.605 -15.777 1.00 91.81 104 ARG A CA 1
ATOM 862 C C . ARG A 1 104 ? 16.797 -2.092 -15.911 1.00 91.81 104 ARG A C 1
ATOM 864 O O . ARG A 1 104 ? 15.830 -1.577 -16.467 1.00 91.81 104 ARG A O 1
ATOM 871 N N . LEU A 1 105 ? 17.792 -1.389 -15.384 1.00 92.62 105 LEU A N 1
ATOM 872 C CA . LEU A 1 105 ? 18.023 0.018 -15.678 1.00 92.62 105 LEU A CA 1
ATOM 873 C C . LEU A 1 105 ? 19.241 0.118 -16.591 1.00 92.62 105 LEU A C 1
ATOM 875 O O . LEU A 1 105 ? 20.305 -0.376 -16.228 1.00 92.62 105 LEU A O 1
ATOM 879 N N . VAL A 1 106 ? 19.067 0.729 -17.755 1.00 90.81 106 VAL A N 1
ATOM 880 C CA . VAL A 1 106 ? 20.146 1.040 -18.690 1.00 90.81 106 VAL A CA 1
ATOM 881 C C . VAL A 1 106 ? 20.387 2.548 -18.595 1.00 90.81 106 VAL A C 1
ATOM 883 O O . VAL A 1 106 ? 19.473 3.307 -18.919 1.00 90.81 106 VAL A O 1
ATOM 886 N N . PRO A 1 107 ? 21.555 3.011 -18.120 1.00 87.50 107 PRO A N 1
ATOM 887 C CA . PRO A 1 107 ? 21.829 4.441 -18.027 1.00 87.50 107 PRO A CA 1
ATOM 888 C C . PRO A 1 107 ? 21.846 5.081 -19.421 1.00 87.50 107 PRO A C 1
ATOM 890 O O . PRO A 1 107 ? 22.118 4.412 -20.419 1.00 87.50 107 PRO A O 1
ATOM 893 N N . PHE A 1 108 ? 21.573 6.385 -19.497 1.00 85.56 108 PHE A N 1
ATOM 894 C CA . PHE A 1 108 ? 21.786 7.115 -20.744 1.00 85.56 108 PHE A CA 1
ATOM 895 C C . PHE A 1 108 ? 23.269 7.090 -21.121 1.00 85.56 108 PHE A C 1
ATOM 897 O O . PHE A 1 108 ? 24.147 7.226 -20.268 1.00 85.56 108 PHE A O 1
ATOM 904 N N . THR A 1 109 ? 23.540 6.927 -22.410 1.00 82.81 109 THR A N 1
ATOM 905 C CA . THR A 1 109 ? 24.864 7.172 -22.974 1.00 82.81 109 THR A CA 1
ATOM 906 C C . THR A 1 109 ? 25.154 8.672 -22.947 1.00 82.81 109 THR A C 1
ATOM 908 O O . THR A 1 109 ? 24.235 9.479 -23.060 1.00 82.81 109 THR A O 1
ATOM 911 N N . ASN A 1 110 ? 26.428 9.058 -22.857 1.00 81.25 110 ASN A N 1
ATOM 912 C CA . ASN A 1 110 ? 26.829 10.468 -22.985 1.00 81.25 110 ASN A CA 1
ATOM 913 C C . ASN A 1 110 ? 26.633 11.013 -24.416 1.00 81.25 110 ASN A C 1
ATOM 915 O O . ASN A 1 110 ? 26.806 12.206 -24.658 1.00 81.25 110 ASN A O 1
ATOM 919 N N . ASP A 1 111 ? 26.298 10.139 -25.366 1.00 82.62 111 ASP A N 1
ATOM 920 C CA . ASP A 1 111 ? 25.999 10.493 -26.744 1.00 82.62 111 ASP A CA 1
ATOM 921 C C . ASP A 1 111 ? 24.606 11.111 -26.870 1.00 82.62 111 ASP A C 1
ATOM 923 O O . ASP A 1 111 ? 23.606 10.495 -26.509 1.00 82.62 111 ASP A O 1
ATOM 927 N N . ASN A 1 112 ? 24.543 12.299 -27.471 1.00 83.44 112 ASN A N 1
ATOM 928 C CA . ASN A 1 112 ? 23.288 13.013 -27.728 1.00 83.44 112 ASN A CA 1
ATOM 929 C C . ASN A 1 112 ? 22.679 12.687 -29.103 1.00 83.44 112 ASN A C 1
ATOM 931 O O . ASN A 1 112 ? 21.626 13.217 -29.445 1.00 83.44 112 ASN A O 1
ATOM 935 N N . SER A 1 113 ? 23.346 11.862 -29.920 1.00 92.44 113 SER A N 1
ATOM 936 C CA . SER A 1 113 ? 22.867 11.517 -31.262 1.00 92.44 113 SER A CA 1
ATOM 937 C C . SER A 1 113 ? 21.715 10.507 -31.182 1.00 92.44 113 SER A C 1
ATOM 939 O O . SER A 1 113 ? 21.944 9.380 -30.726 1.00 92.44 113 SER A O 1
ATOM 941 N N . PRO A 1 114 ? 20.505 10.842 -31.677 1.00 91.50 114 PRO A N 1
ATOM 942 C CA . PRO A 1 114 ? 19.348 9.948 -31.609 1.00 91.50 114 PRO A CA 1
ATOM 943 C C . PRO A 1 114 ? 19.589 8.579 -32.255 1.00 91.50 114 PRO A C 1
ATOM 945 O O . PRO A 1 114 ? 19.104 7.569 -31.751 1.00 91.50 114 PRO A O 1
ATOM 948 N N . GLY A 1 115 ? 20.394 8.520 -33.323 1.00 92.38 115 GLY A N 1
ATOM 949 C CA . GLY A 1 115 ? 20.735 7.269 -34.005 1.00 92.38 115 GLY A CA 1
ATOM 950 C C . GLY A 1 115 ? 21.632 6.341 -33.179 1.00 92.38 115 GLY A C 1
ATOM 951 O O . GLY A 1 115 ? 21.409 5.132 -33.158 1.00 92.38 115 GLY A O 1
ATOM 952 N N . ILE A 1 116 ? 22.610 6.898 -32.453 1.00 91.62 116 ILE A N 1
ATOM 953 C CA . ILE A 1 116 ? 23.488 6.118 -31.560 1.00 91.62 116 ILE A CA 1
ATOM 954 C C . ILE A 1 116 ? 22.668 5.573 -30.390 1.00 91.62 116 ILE A C 1
ATOM 956 O O . ILE A 1 116 ? 22.735 4.385 -30.079 1.00 91.62 116 ILE A O 1
ATOM 960 N N . ILE A 1 117 ? 21.831 6.429 -29.800 1.00 92.62 117 ILE A N 1
ATOM 961 C CA . ILE A 1 117 ? 20.921 6.057 -28.718 1.00 92.62 117 ILE A CA 1
ATOM 962 C C . ILE A 1 117 ? 19.967 4.938 -29.167 1.00 92.62 117 ILE A C 1
ATOM 964 O O . ILE A 1 117 ? 19.812 3.940 -28.464 1.00 92.62 117 ILE A O 1
ATOM 968 N N . ALA A 1 118 ? 19.358 5.069 -30.349 1.00 93.50 118 ALA A N 1
ATOM 969 C CA . ALA A 1 118 ? 18.474 4.057 -30.924 1.00 93.50 118 ALA A CA 1
ATOM 970 C C . ALA A 1 118 ? 19.190 2.709 -31.128 1.00 93.50 118 ALA A C 1
ATOM 972 O O . ALA A 1 118 ? 18.647 1.664 -30.765 1.00 93.50 118 ALA A O 1
ATOM 973 N N . GLY A 1 119 ? 20.426 2.729 -31.639 1.00 92.31 119 GLY A N 1
ATOM 974 C CA . GLY A 1 119 ? 21.267 1.535 -31.762 1.00 92.31 119 GLY A CA 1
ATOM 975 C C . GLY A 1 119 ? 21.566 0.876 -30.411 1.00 92.31 119 GLY A C 1
ATOM 976 O O . GLY A 1 119 ? 21.461 -0.344 -30.287 1.00 92.31 119 GLY A O 1
ATOM 977 N N . GLY A 1 120 ? 21.851 1.678 -29.380 1.00 92.69 120 GLY A N 1
ATOM 978 C CA . GLY A 1 120 ? 22.058 1.196 -28.012 1.00 92.69 120 GLY A CA 1
ATOM 979 C C . GLY A 1 120 ? 20.808 0.548 -27.408 1.00 92.69 120 GLY A C 1
ATOM 980 O O . GLY A 1 120 ? 20.885 -0.552 -26.862 1.00 92.69 120 GLY A O 1
ATOM 981 N N . ILE A 1 121 ? 19.635 1.174 -27.567 1.00 93.50 121 ILE A N 1
ATOM 982 C CA . ILE A 1 121 ? 18.351 0.596 -27.131 1.00 93.50 121 ILE A CA 1
ATOM 983 C C . ILE A 1 121 ? 18.099 -0.737 -27.839 1.00 93.50 121 ILE A C 1
ATOM 985 O O . ILE A 1 121 ? 17.736 -1.716 -27.188 1.00 93.50 121 ILE A O 1
ATOM 989 N N . TYR A 1 122 ? 18.305 -0.790 -29.158 1.00 93.75 122 TYR A N 1
ATOM 990 C CA . TYR A 1 122 ? 18.153 -2.019 -29.934 1.00 93.75 122 TYR A CA 1
ATOM 991 C C . TYR A 1 122 ? 19.064 -3.133 -29.405 1.00 93.75 122 TYR A C 1
ATOM 993 O O . TYR A 1 122 ? 18.590 -4.242 -29.151 1.00 93.75 122 TYR A O 1
ATOM 1001 N N . GLN A 1 123 ? 20.347 -2.838 -29.181 1.00 92.75 123 GLN A N 1
ATOM 1002 C CA . GLN A 1 123 ? 21.306 -3.810 -28.662 1.00 92.75 123 GLN A CA 1
ATOM 1003 C C . GLN A 1 123 ? 20.896 -4.337 -27.279 1.00 92.75 123 GLN A C 1
ATOM 1005 O O . GLN A 1 123 ? 20.869 -5.549 -27.072 1.00 92.75 123 GLN A O 1
ATOM 1010 N N . GLU A 1 124 ? 20.481 -3.461 -26.364 1.00 92.56 124 GLU A N 1
ATOM 1011 C CA . GLU A 1 124 ? 20.024 -3.867 -25.030 1.00 92.56 124 GLU A CA 1
ATOM 1012 C C . GLU A 1 124 ? 18.739 -4.704 -25.062 1.00 92.56 124 GLU A C 1
ATOM 1014 O O . GLU A 1 124 ? 18.559 -5.609 -24.242 1.00 92.56 124 GLU A O 1
ATOM 1019 N N . VAL A 1 125 ? 17.836 -4.444 -26.012 1.00 92.44 125 VAL A N 1
ATOM 1020 C CA . VAL A 1 125 ? 16.660 -5.297 -26.230 1.00 92.44 125 VAL A CA 1
ATOM 1021 C C . VAL A 1 125 ? 17.091 -6.688 -26.702 1.00 92.44 125 VAL A C 1
ATOM 1023 O O . VAL A 1 125 ? 16.621 -7.682 -26.149 1.00 92.44 125 VAL A O 1
ATOM 1026 N N . GLN A 1 126 ? 18.015 -6.785 -27.662 1.00 91.81 126 GLN A N 1
ATOM 1027 C CA . GLN A 1 126 ? 18.529 -8.074 -28.148 1.00 91.81 126 GLN A CA 1
ATOM 1028 C C . GLN A 1 126 ? 19.252 -8.859 -27.049 1.00 91.81 126 GLN A C 1
ATOM 1030 O O . GLN A 1 126 ? 19.049 -10.067 -26.899 1.00 91.81 126 GLN A O 1
ATOM 1035 N N . ASP A 1 127 ? 20.054 -8.177 -26.235 1.00 91.88 127 ASP A N 1
ATOM 1036 C CA . ASP A 1 127 ? 20.744 -8.787 -25.102 1.00 91.88 127 ASP A CA 1
ATOM 1037 C C . ASP A 1 127 ? 19.762 -9.240 -24.016 1.00 91.88 127 ASP A C 1
ATOM 1039 O O . ASP A 1 127 ? 19.938 -10.312 -23.426 1.00 91.88 127 ASP A O 1
ATOM 1043 N N . THR A 1 128 ? 18.681 -8.488 -23.801 1.00 92.12 128 THR A N 1
ATOM 1044 C CA . THR A 1 128 ? 17.588 -8.905 -22.920 1.00 92.12 128 THR A CA 1
ATOM 1045 C C . THR A 1 128 ? 16.917 -10.162 -23.447 1.00 92.12 128 THR A C 1
ATOM 1047 O O . THR A 1 128 ? 16.854 -11.136 -22.701 1.00 92.12 128 THR A O 1
ATOM 1050 N N . ILE A 1 129 ? 16.513 -10.208 -24.720 1.00 90.69 129 ILE A N 1
ATOM 1051 C CA . ILE A 1 129 ? 15.908 -11.400 -25.343 1.00 90.69 129 ILE A CA 1
ATOM 1052 C C . ILE A 1 129 ? 16.835 -12.611 -25.207 1.00 90.69 129 ILE A C 1
ATOM 1054 O O . ILE A 1 129 ? 16.402 -13.678 -24.771 1.00 90.69 129 ILE A O 1
ATOM 1058 N N . ARG A 1 130 ? 18.136 -12.441 -25.477 1.00 89.94 130 ARG A N 1
ATOM 1059 C CA . ARG A 1 130 ? 19.130 -13.507 -25.287 1.00 89.94 130 ARG A CA 1
ATOM 1060 C C . ARG A 1 130 ? 19.196 -13.971 -23.832 1.00 89.94 130 ARG A C 1
ATOM 1062 O O . ARG A 1 130 ? 19.369 -15.159 -23.582 1.00 89.94 130 ARG A O 1
ATOM 1069 N N . SER A 1 131 ? 19.057 -13.059 -22.869 1.00 89.19 131 SER A N 1
ATOM 1070 C CA . SER A 1 131 ? 19.062 -13.399 -21.444 1.00 89.19 131 SER A CA 1
ATOM 1071 C C . SER A 1 131 ? 17.800 -14.136 -20.982 1.00 89.19 131 SER A C 1
ATOM 1073 O O . SER A 1 131 ? 17.873 -14.887 -20.007 1.00 89.19 131 SER A O 1
ATOM 1075 N N . LEU A 1 132 ? 16.674 -13.986 -21.694 1.00 90.06 132 LEU A N 1
ATOM 1076 C CA . LEU A 1 132 ? 15.413 -14.646 -21.348 1.00 90.06 132 LEU A CA 1
ATOM 1077 C C . LEU A 1 132 ? 15.465 -16.168 -21.500 1.00 90.06 132 LEU A C 1
ATOM 1079 O O . LEU A 1 132 ? 14.657 -16.858 -20.880 1.00 90.06 132 LEU A O 1
ATOM 1083 N N . THR A 1 133 ? 16.428 -16.722 -22.244 1.00 88.62 133 THR A N 1
ATOM 1084 C CA . THR A 1 133 ? 16.599 -18.183 -22.356 1.00 88.62 133 THR A CA 1
ATOM 1085 C C . THR A 1 133 ? 16.825 -18.835 -20.990 1.00 88.62 133 THR A C 1
ATOM 1087 O O . THR A 1 133 ? 16.340 -19.937 -20.743 1.00 88.62 133 THR A O 1
ATOM 1090 N N . LYS A 1 134 ? 17.448 -18.113 -20.044 1.00 88.38 134 LYS A N 1
ATOM 1091 C CA . LYS A 1 134 ? 17.620 -18.541 -18.642 1.00 88.38 134 LYS A CA 1
ATOM 1092 C C . LYS A 1 134 ? 16.298 -18.712 -17.888 1.00 88.38 134 LYS A C 1
ATOM 1094 O O . LYS A 1 134 ? 16.263 -19.410 -16.882 1.00 88.38 134 LYS A O 1
ATOM 1099 N N . PHE A 1 135 ? 15.234 -18.075 -18.366 1.00 85.94 135 PHE A N 1
ATOM 1100 C CA . PHE A 1 135 ? 13.889 -18.117 -17.795 1.00 85.94 135 PHE A CA 1
ATOM 1101 C C . PHE A 1 135 ? 12.922 -18.963 -18.644 1.00 85.94 135 PHE A C 1
ATOM 1103 O O . PHE A 1 135 ? 11.710 -18.845 -18.485 1.00 85.94 135 PHE A O 1
ATOM 1110 N N . GLY A 1 136 ? 13.441 -19.804 -19.551 1.00 85.31 136 GLY A N 1
ATOM 1111 C CA . GLY A 1 136 ? 12.631 -20.695 -20.390 1.00 85.31 136 GLY A CA 1
ATOM 1112 C C . GLY A 1 136 ? 12.113 -20.060 -21.684 1.00 85.31 136 GLY A C 1
ATOM 1113 O O . GLY A 1 136 ? 11.142 -20.542 -22.261 1.00 85.31 136 GLY A O 1
ATOM 1114 N N . PHE A 1 137 ? 12.720 -18.965 -22.151 1.00 88.25 137 PHE A N 1
ATOM 1115 C CA . PHE A 1 137 ? 12.421 -18.428 -23.478 1.00 88.25 137 PHE A CA 1
ATOM 1116 C C . PHE A 1 137 ? 13.018 -19.314 -24.583 1.00 88.25 137 PHE A C 1
ATOM 1118 O O . PHE A 1 137 ? 14.228 -19.538 -24.626 1.00 88.25 137 PHE A O 1
ATOM 1125 N N . GLU A 1 138 ? 12.170 -19.766 -25.503 1.00 87.62 138 GLU A N 1
ATOM 1126 C CA . GLU A 1 138 ? 12.550 -20.461 -26.730 1.00 87.62 138 GLU A CA 1
ATOM 1127 C C . GLU A 1 138 ? 12.559 -19.488 -27.911 1.00 87.62 138 GLU A C 1
ATOM 1129 O O . GLU A 1 138 ? 11.798 -18.525 -27.934 1.00 87.62 138 GLU A O 1
ATOM 1134 N N . LYS A 1 139 ? 13.396 -19.750 -28.921 1.00 80.44 139 LYS A N 1
ATOM 1135 C CA . LYS A 1 139 ? 13.617 -18.832 -30.052 1.00 80.44 139 LYS A CA 1
ATOM 1136 C C . LYS A 1 139 ? 12.335 -18.469 -30.820 1.00 80.44 139 LYS A C 1
ATOM 1138 O O . LYS A 1 139 ? 12.264 -17.375 -31.359 1.00 80.44 139 LYS A O 1
ATOM 1143 N N . ASN A 1 140 ? 11.341 -19.356 -30.830 1.00 82.19 140 ASN A N 1
ATOM 1144 C CA . ASN A 1 140 ? 10.078 -19.168 -31.550 1.00 82.19 140 ASN A CA 1
ATOM 1145 C C . ASN A 1 140 ? 8.966 -18.569 -30.672 1.00 82.19 140 ASN A C 1
ATOM 1147 O O . ASN A 1 140 ? 7.821 -18.471 -31.113 1.00 82.19 140 ASN A O 1
ATOM 1151 N N . ASN A 1 141 ? 9.262 -18.219 -29.416 1.00 86.00 141 ASN A N 1
ATOM 1152 C CA . ASN A 1 141 ? 8.262 -17.637 -28.535 1.00 86.00 141 ASN A CA 1
ATOM 1153 C C . ASN A 1 141 ? 7.927 -16.206 -28.984 1.00 86.00 141 ASN A C 1
ATOM 1155 O O . ASN A 1 141 ? 8.839 -15.388 -29.117 1.00 86.00 141 ASN A O 1
ATOM 1159 N N . PRO A 1 142 ? 6.636 -15.862 -29.129 1.00 88.75 142 PRO A N 1
ATOM 1160 C CA . PRO A 1 142 ? 6.226 -14.514 -29.503 1.00 88.75 142 PRO A CA 1
ATOM 1161 C C . PRO A 1 142 ? 6.596 -13.493 -28.419 1.00 88.75 142 PRO A C 1
ATOM 1163 O O . PRO A 1 142 ? 6.365 -13.719 -27.220 1.00 88.75 142 PRO A O 1
ATOM 1166 N N . ILE A 1 143 ? 7.135 -12.350 -28.856 1.00 90.56 143 ILE A N 1
ATOM 1167 C CA . ILE A 1 143 ? 7.416 -11.194 -28.002 1.00 90.56 143 ILE A CA 1
ATOM 1168 C C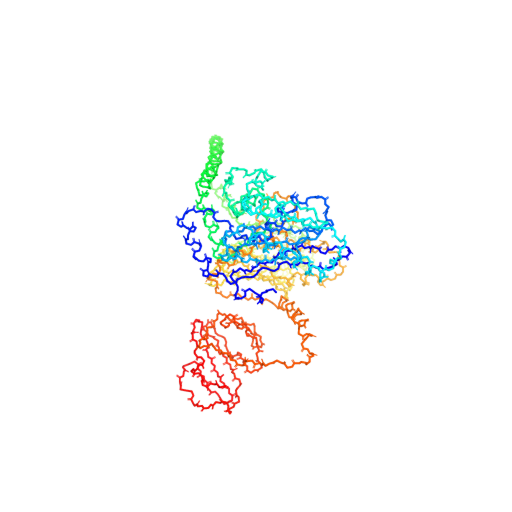 . ILE A 1 143 ? 6.601 -9.990 -28.476 1.00 90.56 143 ILE A C 1
ATOM 1170 O O . ILE A 1 143 ? 6.667 -9.574 -29.634 1.00 90.56 143 ILE A O 1
ATOM 1174 N N . ASP A 1 144 ? 5.883 -9.387 -27.535 1.00 92.88 144 ASP A N 1
ATOM 1175 C CA . ASP A 1 144 ? 5.282 -8.069 -27.676 1.00 92.88 144 ASP A CA 1
ATOM 1176 C C . ASP A 1 144 ? 6.235 -7.029 -27.072 1.00 92.88 144 ASP A C 1
ATOM 1178 O O . ASP A 1 144 ? 6.473 -7.000 -25.861 1.00 92.88 144 ASP A O 1
ATOM 1182 N N . LEU A 1 145 ? 6.805 -6.177 -27.919 1.00 93.38 145 LEU A N 1
ATOM 1183 C CA . LEU A 1 145 ? 7.769 -5.153 -27.538 1.00 93.38 145 LEU A CA 1
ATOM 1184 C C . LEU A 1 145 ? 7.111 -3.773 -27.584 1.00 93.38 145 LEU A C 1
ATOM 1186 O O . LEU A 1 145 ? 6.566 -3.364 -28.604 1.00 93.38 145 LEU A O 1
ATOM 1190 N N . CYS A 1 146 ? 7.200 -3.027 -26.489 1.00 95.12 146 CYS A N 1
ATOM 1191 C CA . CYS A 1 146 ? 6.789 -1.631 -26.420 1.00 95.12 146 CYS A CA 1
ATOM 1192 C C . CYS A 1 146 ? 7.984 -0.761 -26.034 1.00 95.12 146 CYS A C 1
ATOM 1194 O O . CYS A 1 146 ? 8.583 -0.970 -24.981 1.00 95.12 146 CYS A O 1
ATOM 1196 N N . ILE A 1 147 ? 8.318 0.233 -26.850 1.00 95.44 147 ILE A N 1
ATOM 1197 C CA . ILE A 1 147 ? 9.403 1.178 -26.576 1.00 95.44 147 ILE A CA 1
ATOM 1198 C C . ILE A 1 147 ? 8.806 2.578 -26.445 1.00 95.44 147 ILE A C 1
ATOM 1200 O O . ILE A 1 147 ? 8.065 3.007 -27.320 1.00 95.44 147 ILE A O 1
ATOM 1204 N N . ILE A 1 148 ? 9.117 3.276 -25.353 1.00 95.94 148 ILE A N 1
ATOM 1205 C CA . ILE A 1 148 ? 8.617 4.616 -25.034 1.00 95.94 148 ILE A CA 1
ATOM 1206 C C . ILE A 1 148 ? 9.805 5.575 -24.942 1.00 95.94 148 ILE A C 1
ATOM 1208 O O . ILE A 1 148 ? 10.592 5.502 -23.992 1.00 95.94 148 ILE A O 1
ATOM 1212 N N . VAL A 1 149 ? 9.940 6.452 -25.935 1.00 95.56 149 VAL A N 1
ATOM 1213 C CA . VAL A 1 149 ? 11.105 7.336 -26.138 1.00 95.56 149 VAL A CA 1
ATOM 1214 C C . VAL A 1 149 ? 10.695 8.670 -26.766 1.00 95.56 149 VAL A C 1
ATOM 1216 O O . VAL A 1 149 ? 9.581 8.796 -27.260 1.00 95.56 149 VAL A O 1
ATOM 1219 N N . SER A 1 150 ? 11.581 9.669 -26.777 1.00 94.69 150 SER A N 1
ATOM 1220 C CA . SER A 1 150 ? 11.323 10.938 -27.475 1.00 94.69 150 SER A CA 1
ATOM 1221 C C . SER A 1 150 ? 11.125 10.755 -28.987 1.00 94.69 150 SER A C 1
ATOM 1223 O O . SER A 1 150 ? 11.567 9.760 -29.569 1.00 94.69 150 SER A O 1
ATOM 1225 N N . GLU A 1 151 ? 10.490 11.738 -29.632 1.00 94.94 151 GLU A N 1
ATOM 1226 C CA . GLU A 1 151 ? 10.164 11.706 -31.068 1.00 94.94 151 GLU A CA 1
ATOM 1227 C C . GLU A 1 151 ? 11.410 11.490 -31.952 1.00 94.94 151 GLU A C 1
ATOM 1229 O O . GLU A 1 151 ? 11.402 10.637 -32.839 1.00 94.94 151 GLU A O 1
ATOM 1234 N N . ASP A 1 152 ? 12.525 12.163 -31.652 1.00 94.06 152 ASP A N 1
ATOM 1235 C CA . ASP A 1 152 ? 13.771 12.040 -32.428 1.00 94.06 152 ASP A CA 1
ATOM 1236 C C . ASP A 1 152 ? 14.356 10.613 -32.387 1.00 94.06 152 ASP A C 1
ATOM 1238 O O . ASP A 1 152 ? 14.866 10.082 -33.383 1.00 94.06 152 ASP A O 1
ATOM 1242 N N . ILE A 1 153 ? 14.272 9.961 -31.221 1.00 94.62 153 ILE A N 1
ATOM 1243 C CA . ILE A 1 153 ? 14.742 8.583 -31.033 1.00 94.62 153 ILE A CA 1
ATOM 1244 C C . ILE A 1 153 ? 13.763 7.612 -31.695 1.00 94.62 153 ILE A C 1
ATOM 1246 O O . ILE A 1 153 ? 14.195 6.656 -32.339 1.00 94.62 153 ILE A O 1
ATOM 1250 N N . LYS A 1 154 ? 12.453 7.862 -31.589 1.00 95.56 154 LYS A N 1
ATOM 1251 C CA . LYS A 1 154 ? 11.418 7.070 -32.262 1.00 95.56 154 LYS A CA 1
ATOM 1252 C C . LYS A 1 154 ? 11.623 7.053 -33.776 1.00 95.56 154 LYS A C 1
ATOM 1254 O O . LYS A 1 154 ? 11.570 5.974 -34.370 1.00 95.56 154 LYS A O 1
ATOM 1259 N N . ALA A 1 155 ? 11.907 8.202 -34.391 1.00 94.81 155 ALA A N 1
ATOM 1260 C CA . ALA A 1 155 ? 12.200 8.287 -35.821 1.00 94.81 155 ALA A CA 1
ATOM 1261 C C . ALA A 1 155 ? 13.403 7.405 -36.207 1.00 94.81 155 ALA A C 1
ATOM 1263 O O . ALA A 1 155 ? 13.345 6.668 -37.189 1.00 94.81 155 ALA A O 1
ATOM 1264 N N . SER A 1 156 ? 14.455 7.409 -35.383 1.00 95.06 156 SER A N 1
ATOM 1265 C CA . SER A 1 156 ? 15.656 6.588 -35.595 1.00 95.06 156 SER A CA 1
ATOM 1266 C C . SER A 1 156 ? 15.396 5.087 -35.398 1.00 95.06 156 SER A C 1
ATOM 1268 O O . SER A 1 156 ? 15.854 4.268 -36.192 1.00 95.06 156 SER A O 1
ATOM 1270 N N . LEU A 1 157 ? 14.626 4.709 -34.371 1.00 93.69 157 LEU A N 1
ATOM 1271 C CA . LEU A 1 157 ? 14.258 3.316 -34.091 1.00 93.69 157 LEU A CA 1
ATOM 1272 C C . LEU A 1 157 ? 13.314 2.727 -35.145 1.00 93.69 157 LEU A C 1
ATOM 1274 O O . LEU A 1 157 ? 13.369 1.529 -35.395 1.00 93.69 157 LEU A O 1
ATOM 1278 N N . SER A 1 158 ? 12.471 3.551 -35.772 1.00 91.56 158 SER A N 1
ATOM 1279 C CA . SER A 1 158 ? 11.494 3.102 -36.777 1.00 91.56 158 SER A CA 1
ATOM 1280 C C . SER A 1 158 ? 12.147 2.561 -38.054 1.00 91.56 158 SER A C 1
ATOM 1282 O O . SER A 1 158 ? 11.518 1.817 -38.801 1.00 91.56 158 SER A O 1
ATOM 1284 N N . VAL A 1 159 ? 13.414 2.911 -38.304 1.00 91.38 159 VAL A N 1
ATOM 1285 C CA . VAL A 1 159 ? 14.210 2.385 -39.425 1.00 91.38 159 VAL A CA 1
ATOM 1286 C C . VAL A 1 159 ? 14.814 1.010 -39.092 1.00 91.38 159 VAL A C 1
ATOM 1288 O O . VAL A 1 159 ? 15.207 0.265 -39.990 1.00 91.38 159 VAL A O 1
ATOM 1291 N N . ILE A 1 160 ? 14.889 0.647 -37.808 1.00 89.88 160 ILE A N 1
ATOM 1292 C CA . ILE A 1 160 ? 15.486 -0.608 -37.348 1.00 89.88 160 ILE A CA 1
ATOM 1293 C C . ILE A 1 160 ? 14.444 -1.725 -37.405 1.00 89.88 160 ILE A C 1
ATOM 1295 O O . ILE A 1 160 ? 13.358 -1.622 -36.838 1.00 89.88 160 ILE A O 1
ATOM 1299 N N . ASN A 1 161 ? 14.793 -2.838 -38.052 1.00 85.50 161 ASN A N 1
ATOM 1300 C CA . ASN A 1 161 ? 13.928 -4.010 -38.092 1.00 85.50 161 ASN A CA 1
ATOM 1301 C C . ASN A 1 161 ? 14.090 -4.850 -36.814 1.00 85.50 161 ASN A C 1
ATOM 1303 O O . ASN A 1 161 ? 15.114 -5.502 -36.605 1.00 85.50 161 ASN A O 1
ATOM 1307 N N . PHE A 1 162 ? 13.060 -4.853 -35.972 1.00 81.75 162 PHE A N 1
ATOM 1308 C CA . PHE A 1 162 ? 12.935 -5.763 -34.838 1.00 81.75 162 PHE A CA 1
ATOM 1309 C C . PHE A 1 162 ? 12.255 -7.055 -35.309 1.00 81.75 162 PHE A C 1
ATOM 1311 O O . PHE A 1 162 ? 11.043 -7.212 -35.185 1.00 81.75 162 PHE A O 1
ATOM 1318 N N . SER A 1 163 ? 13.039 -7.962 -35.891 1.00 67.25 163 SER A N 1
ATOM 1319 C CA . SER A 1 163 ? 12.568 -9.228 -36.467 1.00 67.25 163 SER A CA 1
ATOM 1320 C C . SER A 1 163 ? 11.583 -9.992 -35.559 1.00 67.25 163 SER A C 1
ATOM 1322 O O . SER A 1 163 ? 11.799 -10.076 -34.353 1.00 67.25 163 SER A O 1
ATOM 1324 N N . GLU A 1 164 ? 10.533 -10.568 -36.164 1.00 60.44 164 GLU A N 1
ATOM 1325 C CA . GLU A 1 164 ? 9.561 -11.538 -35.597 1.00 60.44 164 GLU A CA 1
ATOM 1326 C C . GLU A 1 164 ? 8.734 -11.100 -34.366 1.00 60.44 164 GLU A C 1
ATOM 1328 O O . GLU A 1 164 ? 7.910 -11.870 -33.875 1.00 60.44 164 GLU A O 1
ATOM 1333 N N . ASN A 1 165 ? 8.857 -9.846 -33.918 1.00 67.50 165 ASN A N 1
ATOM 1334 C CA . ASN A 1 165 ? 8.174 -9.339 -32.727 1.00 67.50 165 ASN A CA 1
ATOM 1335 C C . ASN A 1 165 ? 7.073 -8.334 -33.075 1.00 67.50 165 ASN A C 1
ATOM 1337 O O . ASN A 1 165 ? 7.186 -7.555 -34.022 1.00 67.50 165 ASN A O 1
ATOM 1341 N N . SER A 1 166 ? 6.006 -8.303 -32.275 1.00 82.44 166 SER A N 1
ATOM 1342 C CA . SER A 1 166 ? 4.982 -7.265 -32.399 1.00 82.44 166 SER A CA 1
ATOM 1343 C C . SER A 1 166 ? 5.494 -6.013 -31.679 1.00 82.44 166 SER A C 1
ATOM 1345 O O . SER A 1 166 ? 5.568 -5.977 -30.452 1.00 82.44 166 SER A O 1
ATOM 1347 N N . VAL A 1 167 ? 5.970 -5.028 -32.450 1.00 89.94 167 VAL A N 1
ATOM 1348 C CA . VAL A 1 167 ? 6.688 -3.858 -31.920 1.00 89.94 167 VAL A CA 1
ATOM 1349 C C . VAL A 1 167 ? 5.838 -2.600 -32.012 1.00 89.94 167 VAL A C 1
ATOM 1351 O O . VAL A 1 167 ? 5.415 -2.202 -33.092 1.00 89.94 167 VAL A O 1
ATOM 1354 N N . ASN A 1 168 ? 5.649 -1.947 -30.869 1.00 93.00 168 ASN A N 1
ATOM 1355 C CA . ASN A 1 168 ? 5.031 -0.635 -30.751 1.00 93.00 168 ASN A CA 1
ATOM 1356 C C . ASN A 1 168 ? 6.073 0.360 -30.233 1.00 93.00 168 ASN A C 1
ATOM 1358 O O . ASN A 1 168 ? 6.568 0.215 -29.116 1.00 93.00 168 ASN A O 1
ATOM 1362 N N . ILE A 1 169 ? 6.396 1.379 -31.026 1.00 95.06 169 ILE A N 1
ATOM 1363 C CA . ILE A 1 169 ? 7.281 2.473 -30.611 1.00 95.06 169 ILE A CA 1
ATOM 1364 C C . ILE A 1 169 ? 6.413 3.713 -30.427 1.00 95.06 169 ILE A C 1
ATOM 1366 O O . ILE A 1 169 ? 5.762 4.158 -31.371 1.00 95.06 169 ILE A O 1
ATOM 1370 N N . LEU A 1 170 ? 6.383 4.237 -29.208 1.00 95.75 170 LEU A N 1
ATOM 1371 C CA . LEU A 1 170 ? 5.508 5.322 -28.787 1.00 95.75 170 LEU A CA 1
ATOM 1372 C C . LEU A 1 170 ? 6.328 6.478 -28.224 1.00 95.75 170 LEU A C 1
ATOM 1374 O O . LEU A 1 170 ? 7.362 6.268 -27.586 1.00 95.75 170 LEU A O 1
ATOM 1378 N N . THR A 1 171 ? 5.821 7.694 -28.375 1.00 95.94 171 THR A N 1
ATOM 1379 C CA . THR A 1 171 ? 6.260 8.814 -27.541 1.00 95.94 171 THR A CA 1
ATOM 1380 C C . THR A 1 171 ? 5.542 8.836 -26.196 1.00 95.94 171 THR A C 1
ATOM 1382 O O . THR A 1 171 ? 4.467 8.243 -26.051 1.00 95.94 171 THR A O 1
ATOM 1385 N N . PRO A 1 172 ? 6.090 9.531 -25.180 1.00 95.38 172 PRO A N 1
ATOM 1386 C CA . PRO A 1 172 ? 5.366 9.777 -23.939 1.00 95.38 172 PRO A CA 1
ATOM 1387 C C . PRO A 1 172 ? 3.986 10.418 -24.165 1.00 95.38 172 PRO A C 1
ATOM 1389 O O . PRO A 1 172 ? 3.028 10.063 -23.477 1.00 95.38 172 PRO A O 1
ATOM 1392 N N . TYR A 1 173 ? 3.855 11.299 -25.162 1.00 95.00 173 TYR A N 1
ATOM 1393 C CA . TYR A 1 173 ? 2.577 11.904 -25.537 1.00 95.00 173 TYR A CA 1
ATOM 1394 C C . TYR A 1 173 ? 1.591 10.887 -26.131 1.00 95.00 173 TYR A C 1
ATOM 1396 O O . TYR A 1 173 ? 0.441 10.805 -25.695 1.00 95.00 173 TYR A O 1
ATOM 1404 N N . GLU A 1 174 ? 2.039 10.042 -27.063 1.00 95.31 174 GLU A N 1
ATOM 1405 C CA . GLU A 1 174 ? 1.207 8.973 -27.634 1.00 95.31 174 GLU A CA 1
ATOM 1406 C C . GLU A 1 174 ? 0.774 7.952 -26.581 1.00 95.31 174 GLU A C 1
ATOM 1408 O O . GLU A 1 174 ? -0.376 7.508 -26.572 1.00 95.31 174 GLU A O 1
ATOM 1413 N N . LEU A 1 175 ? 1.667 7.624 -25.643 1.00 94.75 175 LEU A N 1
ATOM 1414 C CA . LEU A 1 175 ? 1.323 6.831 -24.470 1.00 94.75 175 LEU A CA 1
ATOM 1415 C C . LEU A 1 175 ? 0.212 7.509 -23.659 1.00 94.75 175 LEU A C 1
ATOM 1417 O O . LEU A 1 175 ? -0.746 6.852 -23.252 1.00 94.75 175 LEU A O 1
ATOM 1421 N N . GLY A 1 176 ? 0.320 8.821 -23.435 1.00 93.62 176 GLY A N 1
ATOM 1422 C CA . GLY A 1 176 ? -0.689 9.589 -22.714 1.00 93.62 176 GLY A CA 1
ATOM 1423 C C . GLY A 1 176 ? -2.053 9.569 -23.390 1.00 93.62 176 GLY A C 1
ATOM 1424 O O . GLY A 1 176 ? -3.063 9.373 -22.712 1.00 93.62 176 GLY A O 1
ATOM 1425 N N . LYS A 1 177 ? -2.086 9.653 -24.721 1.00 93.31 177 LYS A N 1
ATOM 1426 C CA . LYS A 1 177 ? -3.301 9.489 -25.527 1.00 93.31 177 LYS A CA 1
ATOM 1427 C C . LYS A 1 177 ? -3.936 8.113 -25.347 1.00 93.31 177 LYS A C 1
ATOM 1429 O O . LYS A 1 177 ? -5.125 8.015 -25.050 1.00 93.31 177 LYS A O 1
ATOM 1434 N N . LEU A 1 178 ? -3.137 7.047 -25.422 1.00 92.75 178 LEU A N 1
ATOM 1435 C CA . LEU A 1 178 ? -3.616 5.677 -25.197 1.00 92.75 178 LEU A CA 1
ATOM 1436 C C . LEU A 1 178 ? -4.171 5.461 -23.780 1.00 92.75 178 LEU A C 1
ATOM 1438 O O . LEU A 1 178 ? -5.077 4.651 -23.589 1.00 92.75 178 LEU A O 1
ATOM 1442 N N . LEU A 1 179 ? -3.647 6.181 -22.786 1.00 91.38 179 LEU A N 1
ATOM 1443 C CA . LEU A 1 179 ? -4.061 6.077 -21.384 1.00 91.38 179 LEU A CA 1
ATOM 1444 C C . LEU A 1 179 ? -5.155 7.085 -20.977 1.00 91.38 179 LEU A C 1
ATOM 1446 O O . LEU A 1 179 ? -5.581 7.082 -19.816 1.00 91.38 179 LEU A O 1
ATOM 1450 N N . GLY A 1 180 ? -5.628 7.937 -21.896 1.00 90.19 180 GLY A N 1
ATOM 1451 C CA . GLY A 1 180 ? -6.621 8.979 -21.609 1.00 90.19 180 GLY A CA 1
ATOM 1452 C C . GLY A 1 180 ? -6.108 10.038 -20.625 1.00 90.19 180 GLY A C 1
ATOM 1453 O O . GLY A 1 180 ? -6.805 10.404 -19.672 1.00 90.19 180 GLY A O 1
ATOM 1454 N N . ALA A 1 181 ? -4.858 10.457 -20.817 1.00 87.81 181 ALA A N 1
ATOM 1455 C CA . ALA A 1 181 ? -4.086 11.341 -19.947 1.00 87.81 181 ALA A CA 1
ATOM 1456 C C . ALA A 1 181 ? -3.286 12.391 -20.752 1.00 87.81 181 ALA A C 1
ATOM 1458 O O . ALA A 1 181 ? -2.214 12.828 -20.343 1.00 87.81 181 ALA A O 1
ATOM 1459 N N . GLU A 1 182 ? -3.840 12.818 -21.888 1.00 85.12 182 GLU A N 1
ATOM 1460 C CA . GLU A 1 182 ? -3.255 13.801 -22.818 1.00 85.12 182 GLU A CA 1
ATOM 1461 C C . GLU A 1 182 ? -2.928 15.145 -22.152 1.00 85.12 182 GLU A C 1
ATOM 1463 O O . GLU A 1 182 ? -1.954 15.790 -22.509 1.00 85.12 182 GLU A O 1
ATOM 1468 N N . LEU A 1 183 ? -3.705 15.554 -21.143 1.00 85.56 183 LEU A N 1
ATOM 1469 C CA . LEU A 1 183 ? -3.495 16.818 -20.426 1.00 85.56 183 LEU A CA 1
ATOM 1470 C C . LEU A 1 183 ? -2.296 16.791 -19.465 1.00 85.56 183 LEU A C 1
ATOM 1472 O O . LEU A 1 183 ? -1.886 17.841 -18.976 1.00 85.56 183 LEU A O 1
ATOM 1476 N N . ALA A 1 184 ? -1.763 15.608 -19.148 1.00 84.00 184 ALA A N 1
ATOM 1477 C CA . ALA A 1 184 ? -0.668 15.454 -18.193 1.00 84.00 184 ALA A CA 1
ATOM 1478 C C . ALA A 1 184 ? 0.721 15.573 -18.841 1.00 84.00 184 ALA A C 1
ATOM 1480 O O . ALA A 1 184 ? 1.720 15.536 -18.123 1.00 84.00 184 ALA A O 1
ATOM 1481 N N . ILE A 1 185 ? 0.799 15.661 -20.173 1.00 90.38 185 ILE A N 1
ATOM 1482 C CA . ILE A 1 185 ? 2.062 15.596 -20.906 1.00 90.38 185 ILE A CA 1
ATOM 1483 C C . ILE A 1 185 ? 2.034 16.451 -22.177 1.00 90.38 185 ILE A C 1
ATOM 1485 O O . ILE A 1 185 ? 1.020 16.533 -22.865 1.00 90.38 185 ILE A O 1
ATOM 1489 N N . SER A 1 186 ? 3.154 17.096 -22.491 1.00 90.69 186 SER A N 1
ATOM 1490 C CA . SER A 1 186 ? 3.340 17.866 -23.721 1.00 90.69 186 SER A CA 1
ATOM 1491 C C . SER A 1 186 ? 3.829 16.969 -24.858 1.00 90.69 186 SER A C 1
ATOM 1493 O O . SER A 1 186 ? 4.562 16.009 -24.632 1.00 90.69 186 SER A O 1
ATOM 1495 N N . GLU A 1 187 ? 3.507 17.319 -26.105 1.00 88.88 187 GLU A N 1
ATOM 1496 C CA . GLU A 1 187 ? 4.028 16.634 -27.303 1.00 88.88 187 GLU A CA 1
ATOM 1497 C C . GLU A 1 187 ? 5.564 16.627 -27.371 1.00 88.88 187 GLU A C 1
ATOM 1499 O O . GLU A 1 187 ? 6.158 15.748 -27.988 1.00 88.88 187 GLU A O 1
ATOM 1504 N N . LYS A 1 188 ? 6.216 17.595 -26.715 1.00 89.19 188 LYS A N 1
ATOM 1505 C CA . LYS A 1 188 ? 7.680 17.741 -26.689 1.00 89.19 188 LYS A CA 1
ATOM 1506 C C . LYS A 1 188 ? 8.357 17.034 -25.514 1.00 89.19 188 LYS A C 1
ATOM 1508 O O . LYS A 1 188 ? 9.570 17.164 -25.355 1.00 89.19 188 LYS A O 1
ATOM 1513 N N . ASP A 1 189 ? 7.603 16.350 -24.657 1.00 90.62 189 ASP A N 1
ATOM 1514 C CA . ASP A 1 189 ? 8.188 15.695 -23.492 1.00 90.62 189 ASP A CA 1
ATOM 1515 C C . ASP A 1 189 ? 8.963 14.434 -23.887 1.00 90.62 189 ASP A C 1
ATOM 1517 O O . ASP A 1 189 ? 8.471 13.543 -24.578 1.00 90.62 189 ASP A O 1
ATOM 1521 N N . ASN A 1 190 ? 10.196 14.348 -23.388 1.00 92.06 190 ASN A N 1
ATOM 1522 C CA . ASN A 1 190 ? 11.131 13.272 -23.722 1.00 92.06 190 ASN A CA 1
ATOM 1523 C C . ASN A 1 190 ? 11.038 12.061 -22.786 1.00 92.06 190 ASN A C 1
ATOM 1525 O O . ASN A 1 190 ? 11.587 11.003 -23.092 1.00 92.06 190 ASN A O 1
ATOM 1529 N N . PHE A 1 191 ? 10.382 12.213 -21.634 1.00 94.06 191 PHE A N 1
ATOM 1530 C CA . PHE A 1 191 ? 10.404 11.231 -20.552 1.00 94.06 191 PHE A CA 1
ATOM 1531 C C . PHE A 1 191 ? 8.996 10.839 -20.116 1.00 94.06 191 PHE A C 1
ATOM 1533 O O . PHE A 1 191 ? 8.061 11.634 -20.175 1.00 94.06 191 PHE A O 1
ATOM 1540 N N . CYS A 1 192 ? 8.853 9.602 -19.642 1.00 92.25 192 CYS A N 1
ATOM 1541 C CA . CYS A 1 192 ? 7.558 9.026 -19.285 1.00 92.25 192 CYS A CA 1
ATOM 1542 C C . CYS A 1 192 ? 7.195 9.134 -17.791 1.00 92.25 192 CYS A C 1
ATOM 1544 O O . CYS A 1 192 ? 6.126 8.671 -17.395 1.00 92.25 192 CYS A O 1
ATOM 1546 N N . ASP A 1 193 ? 8.046 9.735 -16.949 1.00 90.62 193 ASP A N 1
ATOM 1547 C CA . ASP A 1 193 ? 7.840 9.782 -15.494 1.00 90.62 193 ASP A CA 1
ATOM 1548 C C . ASP A 1 193 ? 6.481 10.394 -15.120 1.00 90.62 193 ASP A C 1
ATOM 1550 O O . ASP A 1 193 ? 5.716 9.799 -14.360 1.00 90.62 193 ASP A O 1
ATOM 1554 N N . THR A 1 194 ? 6.148 11.548 -15.707 1.00 89.44 194 THR A N 1
ATOM 1555 C CA . THR A 1 194 ? 4.906 12.280 -15.422 1.00 89.44 194 THR A CA 1
ATOM 1556 C C . THR A 1 194 ? 3.672 11.469 -15.798 1.00 89.44 194 THR A C 1
ATOM 1558 O O . THR A 1 194 ? 2.726 11.379 -15.016 1.00 89.44 194 THR A O 1
ATOM 1561 N N . ILE A 1 195 ? 3.681 10.840 -16.976 1.00 92.06 195 ILE A N 1
ATOM 1562 C CA . ILE A 1 195 ? 2.521 10.102 -17.474 1.00 92.06 195 ILE A CA 1
ATOM 1563 C C . ILE A 1 195 ? 2.296 8.800 -16.703 1.00 92.06 195 ILE A C 1
ATOM 1565 O O . ILE A 1 195 ? 1.154 8.452 -16.396 1.00 92.06 195 ILE A O 1
ATOM 1569 N N . ILE A 1 196 ? 3.375 8.111 -16.324 1.00 90.06 196 ILE A N 1
ATOM 1570 C CA . ILE A 1 196 ? 3.297 6.916 -15.480 1.00 90.06 196 ILE A CA 1
ATOM 1571 C C . ILE A 1 196 ? 2.750 7.295 -14.106 1.00 90.06 196 ILE A C 1
ATOM 1573 O O . ILE A 1 196 ? 1.797 6.669 -13.647 1.00 90.06 196 ILE A O 1
ATOM 1577 N N . LEU A 1 197 ? 3.278 8.356 -13.488 1.00 88.06 197 LEU A N 1
ATOM 1578 C CA . LEU A 1 197 ? 2.800 8.836 -12.193 1.00 88.06 197 LEU A CA 1
ATOM 1579 C C . LEU A 1 197 ? 1.322 9.251 -12.241 1.00 88.06 197 LEU A C 1
ATOM 1581 O O . LEU A 1 197 ? 0.545 8.853 -11.373 1.00 88.06 197 LEU A O 1
ATOM 1585 N N . PHE A 1 198 ? 0.911 9.999 -13.269 1.00 88.94 198 PHE A N 1
ATOM 1586 C CA . PHE A 1 198 ? -0.478 10.419 -13.452 1.00 88.94 198 PHE A CA 1
ATOM 1587 C C . PHE A 1 198 ? -1.417 9.220 -13.639 1.00 88.94 198 PHE A C 1
ATOM 1589 O O . PHE A 1 198 ? -2.463 9.133 -12.990 1.00 88.94 198 PHE A O 1
ATOM 1596 N N . HIS A 1 199 ? -1.039 8.260 -14.489 1.00 88.50 199 HIS A N 1
ATOM 1597 C CA . HIS A 1 199 ? -1.817 7.040 -14.682 1.00 88.50 199 HIS A CA 1
ATOM 1598 C C . HIS A 1 199 ? -1.923 6.230 -13.385 1.00 88.50 199 HIS A C 1
ATOM 1600 O O . HIS A 1 199 ? -3.017 5.765 -13.055 1.00 88.50 199 HIS A O 1
ATOM 1606 N N . SER A 1 200 ? -0.829 6.078 -12.639 1.00 87.31 200 SER A N 1
ATOM 1607 C CA . SER A 1 200 ? -0.838 5.412 -11.336 1.00 87.31 200 SER A CA 1
ATOM 1608 C C . SER A 1 200 ? -1.733 6.132 -10.330 1.00 87.31 200 SER A C 1
ATOM 1610 O O . SER A 1 200 ? -2.469 5.467 -9.614 1.00 87.31 200 SER A O 1
ATOM 1612 N N . PHE A 1 201 ? -1.766 7.467 -10.318 1.00 83.50 201 PHE A N 1
ATOM 1613 C CA . PHE A 1 201 ? -2.639 8.226 -9.418 1.00 83.50 201 PHE A CA 1
ATOM 1614 C C . PHE A 1 201 ? -4.131 8.071 -9.752 1.00 83.50 201 PHE A C 1
ATOM 1616 O O . PHE A 1 201 ? -4.962 7.988 -8.850 1.00 83.50 201 PHE A O 1
ATOM 1623 N N . LYS A 1 202 ? -4.485 8.023 -11.045 1.00 84.69 202 LYS A N 1
ATOM 1624 C CA . LYS A 1 202 ? -5.879 7.865 -11.503 1.00 84.69 202 LYS A CA 1
ATOM 1625 C C . LYS A 1 202 ? -6.417 6.446 -11.286 1.00 84.69 202 LYS A C 1
ATOM 1627 O O . LYS A 1 202 ? -7.627 6.249 -11.216 1.00 84.69 202 LYS A O 1
ATOM 1632 N N . ASN A 1 203 ? -5.535 5.452 -11.231 1.00 82.31 203 ASN A N 1
ATOM 1633 C CA . ASN A 1 203 ? -5.899 4.045 -11.115 1.00 82.31 203 ASN A CA 1
ATOM 1634 C C . ASN A 1 203 ? -5.579 3.488 -9.725 1.00 82.31 203 ASN A C 1
ATOM 1636 O O . ASN A 1 203 ? -4.976 4.139 -8.878 1.00 82.31 203 ASN A O 1
ATOM 1640 N N . LYS A 1 204 ? -5.981 2.238 -9.483 1.00 79.44 204 LYS A N 1
ATOM 1641 C CA . LYS A 1 204 ? -5.577 1.526 -8.273 1.00 79.44 204 LYS A CA 1
ATOM 1642 C C . LYS A 1 204 ? -4.059 1.317 -8.290 1.00 79.44 204 LYS A C 1
ATOM 1644 O O . LYS A 1 204 ? -3.550 0.593 -9.145 1.00 79.44 204 LYS A O 1
ATOM 1649 N N . LEU A 1 205 ? -3.373 1.939 -7.333 1.00 81.69 205 LEU A N 1
ATOM 1650 C CA . LEU A 1 205 ? -1.944 1.751 -7.087 1.00 81.69 205 LEU A CA 1
ATOM 1651 C C . LEU A 1 205 ? -1.664 0.277 -6.781 1.00 81.69 205 LEU A C 1
ATOM 1653 O O . LEU A 1 205 ? -2.427 -0.357 -6.046 1.00 81.69 205 LEU A O 1
ATOM 1657 N N . ALA A 1 206 ? -0.591 -0.277 -7.352 1.00 76.62 206 ALA A N 1
ATOM 1658 C CA . ALA A 1 206 ? -0.266 -1.685 -7.127 1.00 76.62 206 ALA A CA 1
ATOM 1659 C C . ALA A 1 206 ? 0.243 -1.914 -5.703 1.00 76.62 206 ALA A C 1
ATOM 1661 O O . ALA A 1 206 ? -0.194 -2.846 -5.031 1.00 76.62 206 ALA A O 1
ATOM 1662 N N . ALA A 1 207 ? 1.167 -1.063 -5.261 1.00 83.38 207 ALA A N 1
ATOM 1663 C CA . ALA A 1 207 ? 1.721 -1.094 -3.919 1.00 83.38 207 ALA A CA 1
ATOM 1664 C C . ALA A 1 207 ? 2.233 0.297 -3.539 1.00 83.38 207 ALA A C 1
ATOM 1666 O O . ALA A 1 207 ? 2.920 0.948 -4.325 1.00 83.38 207 ALA A O 1
ATOM 1667 N N . ILE A 1 208 ? 1.910 0.727 -2.320 1.00 86.69 208 ILE A N 1
ATOM 1668 C CA . ILE A 1 208 ? 2.454 1.944 -1.718 1.00 86.69 208 ILE A CA 1
ATOM 1669 C C . ILE A 1 208 ? 3.431 1.512 -0.635 1.00 86.69 208 ILE A C 1
ATOM 1671 O O . ILE A 1 208 ? 3.084 0.724 0.247 1.00 86.69 208 ILE A O 1
ATOM 1675 N N . PHE A 1 209 ? 4.644 2.036 -0.710 1.00 86.62 209 PHE A N 1
ATOM 1676 C CA . PHE A 1 209 ? 5.703 1.788 0.252 1.00 86.62 209 PHE A CA 1
ATOM 1677 C C . PHE A 1 209 ? 5.876 3.015 1.133 1.00 86.62 209 PHE A C 1
ATOM 1679 O O . PHE A 1 209 ? 5.818 4.145 0.654 1.00 86.62 209 PHE A O 1
ATOM 1686 N N . ASN A 1 210 ? 6.121 2.788 2.417 1.00 84.19 210 ASN A N 1
ATOM 1687 C CA . ASN A 1 210 ? 6.394 3.848 3.372 1.00 84.19 210 ASN A CA 1
ATOM 1688 C C . ASN A 1 210 ? 7.562 3.426 4.267 1.00 84.19 210 ASN A C 1
ATOM 1690 O O . ASN A 1 210 ? 7.683 2.258 4.640 1.00 84.19 210 ASN A O 1
ATOM 1694 N N . THR A 1 211 ? 8.402 4.390 4.614 1.00 84.44 211 THR A N 1
ATOM 1695 C CA . THR A 1 211 ? 9.192 4.369 5.848 1.00 84.44 211 THR A CA 1
ATOM 1696 C C . THR A 1 211 ? 8.311 4.721 7.046 1.00 84.44 211 THR A C 1
ATOM 1698 O O . THR A 1 211 ? 7.163 5.151 6.891 1.00 84.44 211 THR A O 1
ATOM 1701 N N . LYS A 1 212 ? 8.853 4.583 8.258 1.00 82.50 212 LYS A N 1
ATOM 1702 C CA . LYS A 1 212 ? 8.171 5.044 9.471 1.00 82.50 212 LYS A CA 1
ATOM 1703 C C . LYS A 1 212 ? 7.852 6.545 9.395 1.00 82.50 212 LYS A C 1
ATOM 1705 O O . LYS A 1 212 ? 6.705 6.937 9.578 1.00 82.50 212 LYS A O 1
ATOM 1710 N N . GLU A 1 213 ? 8.839 7.353 9.022 1.00 83.00 213 GLU A N 1
ATOM 1711 C CA . GLU A 1 213 ? 8.757 8.816 8.954 1.00 83.00 213 GLU A CA 1
ATOM 1712 C C . GLU A 1 213 ? 7.759 9.278 7.888 1.00 83.00 213 GLU A C 1
ATOM 1714 O O . GLU A 1 213 ? 6.946 10.166 8.118 1.00 83.00 213 GLU A O 1
ATOM 1719 N N . THR A 1 214 ? 7.772 8.644 6.715 1.00 84.44 214 THR A N 1
ATOM 1720 C CA . THR A 1 214 ? 6.840 8.976 5.624 1.00 84.44 214 THR A CA 1
ATOM 1721 C C . THR A 1 214 ? 5.403 8.574 5.937 1.00 84.44 214 THR A C 1
ATOM 1723 O O . THR A 1 214 ? 4.477 9.274 5.526 1.00 84.44 214 THR A O 1
ATOM 1726 N N . LYS A 1 215 ? 5.196 7.488 6.695 1.00 86.00 215 LYS A N 1
ATOM 1727 C CA . LYS A 1 215 ? 3.868 7.093 7.179 1.00 86.00 215 LYS A CA 1
ATOM 1728 C C . LYS A 1 215 ? 3.321 8.104 8.188 1.00 86.00 215 LYS A C 1
ATOM 1730 O O . LYS A 1 215 ? 2.164 8.503 8.073 1.00 86.00 215 LYS A O 1
ATOM 1735 N N . GLU A 1 216 ? 4.145 8.524 9.147 1.00 86.12 216 GLU A N 1
ATOM 1736 C CA . GLU A 1 216 ? 3.790 9.558 10.128 1.00 86.12 216 GLU A CA 1
ATOM 1737 C C . GLU A 1 216 ? 3.500 10.897 9.436 1.00 86.12 216 GLU A C 1
ATOM 1739 O O . GLU A 1 216 ? 2.467 11.516 9.696 1.00 86.12 216 GLU A O 1
ATOM 1744 N N . PHE A 1 217 ? 4.344 11.293 8.477 1.00 86.00 217 PHE A N 1
ATOM 1745 C CA . PHE A 1 217 ? 4.137 12.495 7.673 1.00 86.00 217 PHE A CA 1
ATOM 1746 C C . PHE A 1 217 ? 2.827 12.449 6.884 1.00 86.00 217 PHE A C 1
ATOM 1748 O O . PHE A 1 217 ? 2.067 13.413 6.911 1.00 86.00 217 PHE A O 1
ATOM 1755 N N . TYR A 1 218 ? 2.526 11.331 6.214 1.00 86.75 218 TYR A N 1
ATOM 1756 C CA . TYR A 1 218 ? 1.264 11.168 5.492 1.00 86.75 218 TYR A CA 1
ATOM 1757 C C . TYR A 1 218 ? 0.058 11.321 6.420 1.00 86.75 218 TYR A C 1
ATOM 1759 O O . TYR A 1 218 ? -0.872 12.048 6.081 1.00 86.75 218 TYR A O 1
ATOM 1767 N N . LEU A 1 219 ? 0.072 10.675 7.591 1.00 85.75 219 LEU 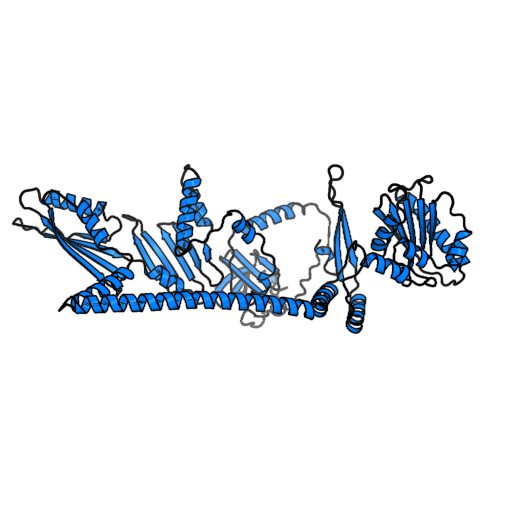A N 1
ATOM 1768 C CA . LEU A 1 219 ? -1.035 10.760 8.544 1.00 85.75 219 LEU A CA 1
ATOM 1769 C C . LEU A 1 219 ? -1.231 12.198 9.037 1.00 85.75 219 LEU A C 1
ATOM 1771 O O . LEU A 1 219 ? -2.351 12.709 9.020 1.00 85.75 219 LEU A O 1
ATOM 1775 N N . PHE A 1 220 ? -0.140 12.864 9.419 1.00 85.62 220 PHE A N 1
ATOM 1776 C CA . PHE A 1 220 ? -0.177 14.254 9.859 1.00 85.62 220 PHE A CA 1
ATOM 1777 C C . PHE A 1 220 ? -0.690 15.183 8.756 1.00 85.62 220 PHE A C 1
ATOM 1779 O O . PHE A 1 220 ? -1.601 15.976 8.979 1.00 85.62 220 PHE A O 1
ATOM 1786 N N . ASN A 1 221 ? -0.154 15.053 7.545 1.00 84.31 221 ASN A N 1
ATOM 1787 C CA . ASN A 1 221 ? -0.521 15.891 6.413 1.00 84.31 221 ASN A CA 1
ATOM 1788 C C . ASN A 1 221 ? -1.962 15.631 5.947 1.00 84.31 221 ASN A C 1
ATOM 1790 O O . ASN A 1 221 ? -2.681 16.561 5.595 1.00 84.31 221 ASN A O 1
ATOM 1794 N N . TYR A 1 222 ? -2.425 14.381 6.006 1.00 84.81 222 TYR A N 1
ATOM 1795 C CA . TYR A 1 222 ? -3.818 14.030 5.743 1.00 84.81 222 TYR A CA 1
ATOM 1796 C C . TYR A 1 222 ? -4.758 14.700 6.749 1.00 84.81 222 TYR A C 1
ATOM 1798 O O . TYR A 1 222 ? -5.770 15.274 6.344 1.00 84.81 222 TYR A O 1
ATOM 1806 N N . LEU A 1 223 ? -4.426 14.662 8.043 1.00 84.69 223 LEU A N 1
ATOM 1807 C CA . LEU A 1 223 ? -5.198 15.352 9.076 1.00 84.69 223 LEU A CA 1
ATOM 1808 C C . LEU A 1 223 ? -5.149 16.868 8.894 1.00 84.69 223 LEU A C 1
ATOM 1810 O O . LEU A 1 223 ? -6.175 17.518 9.034 1.00 84.69 223 LEU A O 1
ATOM 1814 N N . TYR A 1 224 ? -3.993 17.427 8.536 1.00 85.12 224 TYR A N 1
ATOM 1815 C CA . TYR A 1 224 ? -3.819 18.859 8.319 1.00 85.12 224 TYR A CA 1
ATOM 1816 C C . TYR A 1 224 ? -4.626 19.365 7.114 1.00 85.12 224 TYR A C 1
ATOM 1818 O O . TYR A 1 224 ? -5.434 20.283 7.255 1.00 85.12 224 TYR A O 1
ATOM 1826 N N . LEU A 1 225 ? -4.481 18.729 5.947 1.00 82.81 225 LEU A N 1
ATOM 1827 C CA . LEU A 1 225 ? -5.175 19.118 4.715 1.00 82.81 225 LEU A CA 1
ATOM 1828 C C . LEU A 1 225 ? -6.692 18.921 4.811 1.00 82.81 225 LEU A C 1
ATOM 1830 O O . LEU A 1 225 ? -7.451 19.732 4.282 1.00 82.81 225 LEU A O 1
ATOM 1834 N N . ASN A 1 226 ? -7.144 17.871 5.502 1.00 84.38 226 ASN A N 1
ATOM 1835 C CA . ASN A 1 226 ? -8.570 17.615 5.707 1.00 84.38 226 ASN A CA 1
ATOM 1836 C C . ASN A 1 226 ? -9.112 18.231 7.003 1.00 84.38 226 ASN A C 1
ATOM 1838 O O . ASN A 1 226 ? -10.306 18.100 7.270 1.00 84.38 226 ASN A O 1
ATOM 1842 N N . SER A 1 227 ? -8.286 18.934 7.785 1.00 86.56 227 SER A N 1
ATOM 1843 C CA . SER A 1 227 ? -8.678 19.558 9.055 1.00 86.56 227 SER A CA 1
ATOM 1844 C C . SER A 1 227 ? -9.937 20.424 8.925 1.00 86.56 227 SER A C 1
ATOM 1846 O O . SER A 1 227 ? -10.852 20.238 9.728 1.00 86.56 227 SER A O 1
ATOM 1848 N N . PRO A 1 228 ? -10.100 21.272 7.882 1.00 87.12 228 PRO A N 1
ATOM 1849 C CA . PRO A 1 228 ? -11.324 22.058 7.725 1.00 87.12 228 PRO A CA 1
ATOM 1850 C C . PRO A 1 228 ? -12.579 21.193 7.542 1.00 87.12 228 PRO A C 1
ATOM 1852 O O . PRO A 1 228 ? -13.638 21.510 8.078 1.00 87.12 228 PRO A O 1
ATOM 1855 N N . GLN A 1 229 ? -12.468 20.081 6.807 1.00 87.50 229 GLN A N 1
ATOM 1856 C CA . GLN A 1 229 ? -13.584 19.159 6.585 1.00 87.50 229 GLN A CA 1
ATOM 1857 C C . GLN A 1 229 ? -13.900 18.362 7.852 1.00 87.50 229 GLN A C 1
ATOM 1859 O O . GLN A 1 229 ? -15.061 18.256 8.236 1.00 87.50 229 GLN A O 1
ATOM 1864 N N . ILE A 1 230 ? -12.872 17.843 8.529 1.00 88.75 230 ILE A N 1
ATOM 1865 C CA . ILE A 1 230 ? -13.009 17.120 9.799 1.00 88.75 230 ILE A CA 1
ATOM 1866 C C . ILE A 1 230 ? -13.647 18.030 10.856 1.00 88.75 230 ILE A C 1
ATOM 1868 O O . ILE A 1 230 ? -14.569 17.608 11.549 1.00 88.75 230 ILE A O 1
ATOM 1872 N N . PHE A 1 231 ? -13.223 19.294 10.935 1.00 91.25 231 PHE A N 1
ATOM 1873 C CA . PHE A 1 231 ? -13.803 20.285 11.839 1.00 91.25 231 PHE A CA 1
ATOM 1874 C C . PHE A 1 231 ? -15.280 20.558 11.528 1.00 91.25 231 PHE A C 1
ATOM 1876 O O . PHE A 1 231 ? -16.093 20.609 12.447 1.00 91.25 231 PHE A O 1
ATOM 1883 N N . LEU A 1 232 ? -15.656 20.667 10.248 1.00 93.31 232 LEU A N 1
ATOM 1884 C CA . LEU A 1 232 ? -17.060 20.803 9.840 1.00 93.31 232 LEU A CA 1
ATOM 1885 C C . LEU A 1 232 ? -17.904 19.589 10.254 1.00 93.31 232 LEU A C 1
ATOM 1887 O O . LEU A 1 232 ? -19.004 19.768 10.775 1.00 93.31 232 LEU A O 1
ATOM 1891 N N . TYR A 1 233 ? -17.393 18.366 10.078 1.00 93.38 233 TYR A N 1
ATOM 1892 C CA . TYR A 1 233 ? -18.077 17.156 10.545 1.00 93.38 233 TYR A CA 1
ATOM 1893 C C . TYR A 1 233 ? -18.220 17.133 12.065 1.00 93.38 233 TYR A C 1
ATOM 1895 O O . TYR A 1 233 ? -19.299 16.835 12.571 1.00 93.38 233 TYR A O 1
ATOM 1903 N N . PHE A 1 234 ? -17.164 17.490 12.796 1.00 94.00 234 PHE A N 1
ATOM 1904 C CA . PHE A 1 234 ? -17.206 17.553 14.253 1.00 94.00 234 PHE A CA 1
ATOM 1905 C C . PHE A 1 234 ? -18.222 18.593 14.742 1.00 94.00 234 PHE A C 1
ATOM 1907 O O . PHE A 1 234 ? -19.035 18.294 15.613 1.00 94.00 234 PHE A O 1
ATOM 1914 N N . ALA A 1 235 ? -18.247 19.781 14.131 1.00 95.38 235 ALA A N 1
ATOM 1915 C CA . ALA A 1 235 ? -19.237 20.813 14.426 1.00 95.38 235 ALA A CA 1
ATOM 1916 C C . ALA A 1 235 ? -20.669 20.324 14.152 1.00 95.38 235 ALA A C 1
ATOM 1918 O O . ALA A 1 235 ? -21.558 20.546 14.971 1.00 95.38 235 ALA A O 1
ATOM 1919 N N . LEU A 1 236 ? -20.892 19.609 13.044 1.00 96.75 236 LEU A N 1
ATOM 1920 C CA . LEU A 1 236 ? -22.193 19.028 12.710 1.00 96.75 236 LEU A CA 1
ATOM 1921 C C . LEU A 1 236 ? -22.633 17.974 13.738 1.00 96.75 236 LEU A C 1
ATOM 1923 O O . LEU A 1 236 ? -23.765 18.024 14.214 1.00 96.75 236 LEU A O 1
ATOM 1927 N N . VAL A 1 237 ? -21.739 17.063 14.132 1.00 97.00 237 VAL A N 1
ATOM 1928 C CA . VAL A 1 237 ? -22.009 16.074 15.190 1.00 97.00 237 VAL A CA 1
ATOM 1929 C C . VAL A 1 237 ? -22.354 16.774 16.504 1.00 97.00 237 VAL A C 1
ATOM 1931 O O . VAL A 1 237 ? -23.324 16.405 17.164 1.00 97.00 237 VAL A O 1
ATOM 1934 N N . LEU A 1 238 ? -21.624 17.831 16.860 1.00 96.38 238 LEU A N 1
ATOM 1935 C CA . LEU A 1 238 ? -21.862 18.591 18.083 1.00 96.38 238 LEU A CA 1
ATOM 1936 C C . LEU A 1 238 ? -23.221 19.311 18.055 1.00 96.38 238 LEU A C 1
ATOM 1938 O O . LEU A 1 238 ? -23.915 19.348 19.070 1.00 96.38 238 LEU A O 1
ATOM 1942 N N . VAL A 1 239 ? -23.649 19.825 16.898 1.00 97.06 239 VAL A N 1
ATOM 1943 C CA . VAL A 1 239 ? -25.000 20.384 16.707 1.00 97.06 239 VAL A CA 1
ATOM 1944 C C . VAL A 1 239 ? -26.075 19.308 16.889 1.00 97.06 239 VAL A C 1
ATOM 1946 O O . VAL A 1 239 ? -27.060 19.551 17.584 1.00 97.06 239 VAL A O 1
ATOM 1949 N N . VAL A 1 240 ? -25.878 18.110 16.328 1.00 97.12 240 VAL A N 1
ATOM 1950 C CA . VAL A 1 240 ? -26.821 16.986 16.472 1.00 97.12 240 VAL A CA 1
ATOM 1951 C C . VAL A 1 240 ? -26.935 16.541 17.931 1.00 97.12 240 VAL A C 1
ATOM 1953 O O . VAL A 1 240 ? -28.048 16.395 18.434 1.00 97.12 240 VAL A O 1
ATOM 1956 N N . ILE A 1 241 ? -25.811 16.390 18.637 1.00 96.94 241 ILE A N 1
ATOM 1957 C CA . ILE A 1 241 ? -25.800 16.032 20.063 1.00 96.94 241 ILE A CA 1
ATOM 1958 C C . ILE A 1 241 ? -26.537 17.093 20.886 1.00 96.94 241 ILE A C 1
ATOM 1960 O O . ILE A 1 241 ? -27.390 16.750 21.702 1.00 96.94 241 ILE A O 1
ATOM 1964 N N . ASN A 1 242 ? -26.277 18.381 20.643 1.00 94.81 242 ASN A N 1
ATOM 1965 C CA . ASN A 1 242 ? -26.976 19.455 21.350 1.00 94.81 242 ASN A CA 1
ATOM 1966 C C . ASN A 1 242 ? -28.486 19.455 21.067 1.00 94.81 242 ASN A C 1
ATOM 1968 O O . ASN A 1 242 ? -29.273 19.643 21.992 1.00 94.81 242 ASN A O 1
ATOM 1972 N N . ALA A 1 243 ? -28.910 19.197 19.826 1.00 95.62 243 ALA A N 1
ATOM 1973 C CA . ALA A 1 243 ? -30.327 19.082 19.485 1.00 95.62 243 ALA A CA 1
ATOM 1974 C C . ALA A 1 243 ? -31.003 17.903 20.209 1.00 95.62 243 ALA A C 1
ATOM 1976 O O . ALA A 1 243 ? -32.100 18.061 20.746 1.00 95.62 243 ALA A O 1
ATOM 1977 N N . LEU A 1 244 ? -30.336 16.746 20.287 1.00 95.12 244 LEU A N 1
ATOM 1978 C CA . LEU A 1 244 ? -30.823 15.580 21.034 1.00 95.12 244 LEU A CA 1
ATOM 1979 C C . LEU A 1 244 ? -30.900 15.856 22.543 1.00 95.12 244 LEU A C 1
ATOM 1981 O O . LEU A 1 244 ? -31.902 15.529 23.178 1.00 95.12 244 LEU A O 1
ATOM 1985 N N . CYS A 1 245 ? -29.892 16.518 23.116 1.00 93.88 245 CYS A N 1
ATOM 1986 C CA . CYS A 1 245 ? -29.912 16.942 24.517 1.00 93.88 245 CYS A CA 1
ATOM 1987 C C . CYS A 1 245 ? -31.064 17.915 24.803 1.00 93.88 245 CYS A C 1
ATOM 1989 O O . CYS A 1 245 ? -31.757 17.761 25.807 1.00 93.88 245 CYS A O 1
ATOM 1991 N N . LEU A 1 246 ? -31.313 18.885 23.917 1.00 93.56 246 LEU A N 1
ATOM 1992 C CA . LEU A 1 246 ? -32.433 19.821 24.054 1.00 93.56 246 LEU A CA 1
ATOM 1993 C C . LEU A 1 246 ? -33.793 19.115 23.975 1.00 93.56 246 LEU A C 1
ATOM 1995 O O . LEU A 1 246 ? -34.687 19.440 24.758 1.00 93.56 246 LEU A O 1
ATOM 1999 N N . LEU A 1 247 ? -33.948 18.124 23.091 1.00 92.25 247 LEU A N 1
ATOM 2000 C CA . LEU A 1 247 ? -35.160 17.301 23.012 1.00 92.25 247 LEU A CA 1
ATOM 2001 C C . LEU A 1 247 ? -35.394 16.500 24.301 1.00 92.25 247 LEU A C 1
ATOM 2003 O O . LEU A 1 247 ? -36.511 16.497 24.819 1.00 92.25 247 LEU A O 1
ATOM 2007 N N . ASN A 1 248 ? -34.344 15.892 24.860 1.00 90.19 248 ASN A N 1
ATOM 2008 C CA . ASN A 1 248 ? -34.423 15.166 26.132 1.00 90.19 248 ASN A CA 1
ATOM 2009 C C . ASN A 1 248 ? -34.738 16.091 27.318 1.00 90.19 248 ASN A C 1
ATOM 2011 O O . ASN A 1 248 ? -35.514 15.740 28.207 1.00 90.19 248 ASN A O 1
ATOM 2015 N N . LEU A 1 249 ? -34.168 17.299 27.344 1.00 89.19 249 LEU A N 1
ATOM 2016 C CA . LEU A 1 249 ? -34.520 18.295 28.357 1.00 89.19 249 LEU A CA 1
ATOM 2017 C C . LEU A 1 249 ? -35.993 18.688 28.236 1.00 89.19 249 LEU A C 1
ATOM 2019 O O . LEU A 1 249 ? -36.696 18.720 29.244 1.00 89.19 249 LEU A O 1
ATOM 2023 N N . TYR A 1 250 ? -36.484 18.920 27.018 1.00 91.19 250 TYR A N 1
ATOM 2024 C CA . TYR A 1 250 ? -37.888 19.244 26.780 1.00 91.19 250 TYR A CA 1
ATOM 2025 C C . TYR A 1 250 ? -38.832 18.124 27.249 1.00 91.19 250 TYR A C 1
ATOM 2027 O O . TYR A 1 250 ? -39.820 18.402 27.938 1.00 91.19 250 TYR A O 1
ATOM 2035 N N . SER A 1 251 ? -38.515 16.854 26.964 1.00 87.25 251 SER A N 1
ATOM 2036 C CA . SER A 1 251 ? -39.310 15.728 27.467 1.00 87.25 251 SER A CA 1
ATOM 2037 C C . SER A 1 251 ? -39.285 15.656 28.992 1.00 87.25 251 SER A C 1
ATOM 2039 O O . SER A 1 251 ? -40.338 15.500 29.610 1.00 87.25 251 SER A O 1
ATOM 2041 N N . ASN A 1 252 ? -38.127 15.860 29.621 1.00 85.00 252 ASN A N 1
ATOM 2042 C CA . ASN A 1 252 ? -38.007 15.846 31.079 1.00 85.00 252 ASN A CA 1
ATOM 2043 C C . ASN A 1 252 ? -38.785 16.992 31.736 1.00 85.00 252 ASN A C 1
ATOM 2045 O O . ASN A 1 252 ? -39.470 16.766 32.733 1.00 85.00 252 ASN A O 1
ATOM 2049 N N . PHE A 1 253 ? -38.776 18.193 31.149 1.00 84.88 253 PHE A N 1
ATOM 2050 C CA . PHE A 1 253 ? -39.621 19.299 31.606 1.00 84.88 253 PHE A CA 1
ATOM 2051 C C . PHE A 1 253 ? -41.112 18.969 31.487 1.00 84.88 253 PHE A C 1
ATOM 2053 O O . PHE A 1 253 ? -41.884 19.294 32.388 1.00 84.88 253 PHE A O 1
ATOM 2060 N N . SER A 1 254 ? -41.533 18.272 30.427 1.00 81.00 254 SER A N 1
ATOM 2061 C CA . SER A 1 254 ? -42.930 17.837 30.291 1.00 81.00 254 SER A CA 1
ATOM 2062 C C . SER A 1 254 ? -43.337 16.829 31.378 1.00 81.00 254 SER A C 1
ATOM 2064 O O . SER A 1 254 ? -44.426 16.931 31.947 1.00 81.00 254 SER A O 1
ATOM 2066 N N . VAL A 1 255 ? -42.439 15.904 31.739 1.00 84.88 255 VAL A N 1
ATOM 2067 C CA . VAL A 1 255 ? -42.651 14.938 32.826 1.00 84.88 255 VAL A CA 1
ATOM 2068 C C . VAL A 1 255 ? -42.689 15.648 34.178 1.00 84.88 255 VAL A C 1
ATOM 2070 O O . VAL A 1 255 ? -43.591 15.384 34.972 1.00 84.88 255 VAL A O 1
ATOM 2073 N N . ALA A 1 256 ? -41.778 16.592 34.423 1.00 83.38 256 ALA A N 1
ATOM 2074 C CA . ALA A 1 256 ? -41.754 17.395 35.643 1.00 83.38 256 ALA A CA 1
ATOM 2075 C C . ALA A 1 256 ? -43.042 18.219 35.813 1.00 83.38 256 ALA A C 1
ATOM 2077 O O . ALA A 1 256 ? -43.634 18.218 36.892 1.00 83.38 256 ALA A O 1
ATOM 2078 N N . ASN A 1 257 ? -43.537 18.844 34.740 1.00 86.06 257 ASN A N 1
ATOM 2079 C CA . ASN A 1 257 ? -44.807 19.574 34.755 1.00 86.06 257 ASN A CA 1
ATOM 2080 C C . ASN A 1 257 ? -45.995 18.646 35.063 1.00 86.06 257 ASN A C 1
ATOM 2082 O O . ASN A 1 257 ? -46.844 18.984 35.888 1.00 86.06 257 ASN A O 1
ATOM 2086 N N . ASN A 1 258 ? -46.030 17.449 34.468 1.00 86.56 258 ASN A N 1
ATOM 2087 C CA . ASN A 1 258 ? -47.059 16.446 34.757 1.00 86.56 258 ASN A CA 1
ATOM 2088 C C . ASN A 1 258 ? -46.996 15.932 36.205 1.00 86.56 258 ASN A C 1
ATOM 2090 O O . ASN A 1 258 ? -48.037 15.733 36.834 1.00 86.56 258 ASN A O 1
ATOM 2094 N N . LEU A 1 259 ? -45.796 15.728 36.753 1.00 84.19 259 LEU A N 1
ATOM 2095 C CA . LEU A 1 259 ? -45.603 15.330 38.150 1.00 84.19 259 LEU A CA 1
ATOM 2096 C C . LEU A 1 259 ? -46.024 16.440 39.114 1.00 84.19 259 LEU A C 1
ATOM 2098 O O . LEU A 1 259 ? -46.733 16.158 40.076 1.00 84.19 259 LEU A O 1
ATOM 2102 N N . SER A 1 260 ? -45.677 17.695 38.825 1.00 85.88 260 SER A N 1
ATOM 2103 C CA . SER A 1 260 ? -46.112 18.856 39.608 1.00 85.88 260 SER A CA 1
ATOM 2104 C C . SER A 1 260 ? -47.640 19.002 39.605 1.00 85.88 260 SER A C 1
ATOM 2106 O O . SER A 1 260 ? -48.256 19.190 40.657 1.00 85.88 260 SER A O 1
ATOM 2108 N N . ALA A 1 261 ? -48.282 18.809 38.447 1.00 84.75 261 ALA A N 1
ATOM 2109 C CA . ALA A 1 261 ? -49.740 18.794 38.339 1.00 84.75 261 ALA A CA 1
ATOM 2110 C C . ALA A 1 261 ? -50.377 17.630 39.125 1.00 84.75 261 ALA A C 1
ATOM 2112 O O . ALA A 1 261 ? -51.397 17.807 39.796 1.00 84.75 261 ALA A O 1
ATOM 2113 N N . LYS A 1 262 ? -49.770 16.435 39.108 1.00 86.38 262 LYS A N 1
ATOM 2114 C CA . LYS A 1 262 ? -50.227 15.306 39.936 1.00 86.38 262 LYS A CA 1
ATOM 2115 C C . LYS A 1 262 ? -50.054 15.581 41.427 1.00 86.38 262 LYS A C 1
ATOM 2117 O O . LYS A 1 262 ? -50.971 15.300 42.190 1.00 86.38 262 LYS A O 1
ATOM 2122 N N . GLN A 1 263 ? -48.927 16.157 41.837 1.00 86.38 263 GLN A N 1
ATOM 2123 C CA . GLN A 1 263 ? -48.649 16.505 43.229 1.00 86.38 263 GLN A CA 1
ATOM 2124 C C . GLN A 1 263 ? -49.652 17.530 43.762 1.00 86.38 263 GLN A C 1
ATOM 2126 O O . GLN A 1 263 ? -50.184 17.350 44.855 1.00 86.38 263 GLN A O 1
ATOM 2131 N N . SER A 1 264 ? -49.967 18.575 42.990 1.00 82.38 264 SER A N 1
ATOM 2132 C CA . SER A 1 264 ? -50.980 19.559 43.392 1.00 82.38 264 SER A CA 1
ATOM 2133 C C . SER A 1 264 ? -52.371 18.928 43.505 1.00 82.38 264 SER A C 1
ATOM 2135 O O . SER A 1 264 ? -53.100 19.203 44.458 1.00 82.38 264 SER A O 1
ATOM 2137 N N . THR A 1 265 ? -52.713 18.006 42.600 1.00 86.88 265 THR A N 1
ATOM 2138 C CA . THR A 1 265 ? -53.966 17.241 42.663 1.00 86.88 265 THR A CA 1
ATOM 2139 C C . THR A 1 265 ? -54.024 16.352 43.909 1.00 86.88 265 THR A C 1
ATOM 2141 O O . THR A 1 265 ? -55.036 16.358 44.611 1.00 86.88 265 THR A O 1
ATOM 2144 N N . LEU A 1 266 ? -52.936 15.641 44.227 1.00 83.25 266 LEU A N 1
ATOM 2145 C CA . LEU A 1 266 ? -52.842 14.788 45.415 1.00 83.25 266 LEU A CA 1
ATOM 2146 C C . LEU A 1 266 ? -52.915 15.608 46.706 1.00 83.25 266 LEU A C 1
ATOM 2148 O O . LEU A 1 266 ? -53.646 15.239 47.616 1.00 83.25 266 LEU A O 1
ATOM 2152 N N . ASN A 1 267 ? -52.222 16.746 46.776 1.00 79.81 267 ASN A N 1
ATOM 2153 C CA . ASN A 1 267 ? -52.278 17.646 47.929 1.00 79.81 267 ASN A CA 1
ATOM 2154 C C . ASN A 1 267 ? -53.688 18.212 48.132 1.00 79.81 267 ASN A C 1
ATOM 2156 O O . ASN A 1 267 ? -54.164 18.293 49.264 1.00 79.81 267 ASN A O 1
ATOM 2160 N N . ASN A 1 268 ? -54.392 18.547 47.049 1.00 83.00 268 ASN A N 1
ATOM 2161 C CA . ASN A 1 268 ? -55.796 18.957 47.106 1.00 83.00 268 ASN A CA 1
ATOM 2162 C C . ASN A 1 268 ? -56.725 17.821 47.574 1.00 83.00 268 ASN A C 1
ATOM 2164 O O . ASN A 1 268 ? -57.730 18.076 48.233 1.00 83.00 268 ASN A O 1
ATOM 2168 N N . GLN A 1 269 ? -56.415 16.562 47.256 1.00 83.31 269 GLN A N 1
ATOM 2169 C CA . GLN A 1 269 ? -57.147 15.406 47.783 1.00 83.31 269 GLN A CA 1
ATOM 2170 C C . GLN A 1 269 ? -56.815 15.139 49.256 1.00 83.31 269 GLN A C 1
ATOM 2172 O O . GLN A 1 269 ? -57.724 14.896 50.045 1.00 83.31 269 GLN A O 1
ATOM 2177 N N . LEU A 1 270 ? -55.543 15.241 49.645 1.00 76.75 270 LEU A N 1
ATOM 2178 C CA . LEU A 1 270 ? -55.070 15.043 51.015 1.00 76.75 270 LEU A CA 1
ATOM 2179 C C . LEU A 1 270 ? -55.643 16.102 51.964 1.00 76.75 270 LEU A C 1
ATOM 2181 O O . LEU A 1 270 ? -56.093 15.771 53.053 1.00 76.75 270 LEU A O 1
ATOM 2185 N N . THR A 1 271 ? -55.684 17.365 51.535 1.00 76.12 271 THR A N 1
ATOM 2186 C CA . THR A 1 271 ? -56.306 18.461 52.298 1.00 76.12 271 THR A CA 1
ATOM 2187 C C . THR A 1 271 ? -57.815 18.283 52.430 1.00 76.12 271 THR A C 1
ATOM 2189 O O . THR A 1 271 ? -58.358 18.501 53.508 1.00 76.12 271 THR A O 1
ATOM 2192 N N . LYS A 1 272 ? -58.507 17.811 51.384 1.00 79.25 272 LYS A N 1
ATOM 2193 C CA . LYS A 1 272 ? -59.926 17.433 51.491 1.00 79.25 272 LYS A CA 1
ATOM 2194 C C . LYS A 1 272 ? -60.135 16.267 52.458 1.00 79.25 272 LYS A C 1
ATOM 2196 O O . LYS A 1 272 ? -61.079 16.297 53.241 1.00 79.25 272 LYS A O 1
ATOM 2201 N N . LEU A 1 273 ? -59.250 15.270 52.438 1.00 71.25 273 LEU A N 1
ATOM 2202 C CA . LEU A 1 273 ? -59.297 14.132 53.356 1.00 71.25 273 LEU A CA 1
ATOM 2203 C C . LEU A 1 273 ? -59.031 14.558 54.806 1.00 71.25 273 LEU A C 1
ATOM 2205 O O . LEU A 1 273 ? -59.801 14.175 55.686 1.00 71.25 273 LEU A O 1
ATOM 2209 N N . SER A 1 274 ? -58.027 15.406 55.050 1.00 61.66 274 SER A N 1
ATOM 2210 C CA . SER A 1 274 ? -57.716 15.926 56.388 1.00 61.66 274 SER A CA 1
ATOM 2211 C C . SER A 1 274 ? -58.809 16.844 56.937 1.00 61.66 274 SER A C 1
ATOM 2213 O O . SER A 1 274 ? -59.040 16.864 58.139 1.00 61.66 274 SER A O 1
ATOM 2215 N N . GLN A 1 275 ? -59.528 17.563 56.071 1.00 67.06 275 GLN A N 1
ATOM 2216 C CA . GLN A 1 275 ? -60.709 18.336 56.463 1.00 67.06 275 GLN A CA 1
ATOM 2217 C C . GLN A 1 275 ? -61.934 17.446 56.716 1.00 67.06 275 GLN A C 1
ATOM 2219 O O . GLN A 1 275 ? -62.760 17.771 57.565 1.00 67.06 275 GLN A O 1
ATOM 2224 N N . SER A 1 276 ? -62.065 16.325 55.997 1.00 60.56 276 SER A N 1
ATOM 2225 C CA . SER A 1 276 ? -63.192 15.393 56.149 1.00 60.56 276 SER A CA 1
ATOM 2226 C C . SER A 1 276 ? -63.074 14.460 57.358 1.00 60.56 276 SER A C 1
ATOM 2228 O O . SER A 1 276 ? -64.090 13.985 57.863 1.00 60.56 276 SER A O 1
ATOM 2230 N N . TYR A 1 277 ? -61.861 14.233 57.864 1.00 49.38 277 TYR A N 1
ATOM 2231 C CA . TYR A 1 277 ? -61.622 13.435 59.058 1.00 49.38 277 TYR A CA 1
ATOM 2232 C C . TYR A 1 277 ? -60.987 14.304 60.150 1.00 49.38 277 TYR A C 1
ATOM 2234 O O . TYR A 1 277 ? -59.844 14.729 60.040 1.00 49.38 277 TYR A O 1
ATOM 2242 N N . ASN A 1 278 ? -61.717 14.525 61.246 1.00 51.09 278 ASN A N 1
ATOM 2243 C CA . ASN A 1 278 ? -61.206 15.143 62.475 1.00 51.09 278 ASN A CA 1
ATOM 2244 C C . ASN A 1 278 ? -60.203 14.179 63.158 1.00 51.09 278 ASN A C 1
ATOM 2246 O O . ASN A 1 278 ? -60.533 13.505 64.136 1.00 51.09 278 ASN A O 1
ATOM 2250 N N . VAL A 1 279 ? -58.996 14.020 62.604 1.00 49.09 279 VAL A N 1
ATOM 2251 C CA . VAL A 1 279 ? -58.032 13.007 63.069 1.00 49.09 279 VAL A CA 1
ATOM 2252 C C . VAL A 1 279 ? -57.137 13.570 64.166 1.00 49.09 279 VAL A C 1
ATOM 2254 O O . VAL A 1 279 ? -56.176 14.292 63.927 1.00 49.09 279 VAL A O 1
ATOM 2257 N N . LYS A 1 280 ? -57.437 13.157 65.396 1.00 46.22 280 LYS A N 1
ATOM 2258 C CA . LYS A 1 280 ? -56.662 13.393 66.621 1.00 46.22 280 LYS A CA 1
ATOM 2259 C C . LYS A 1 280 ? -55.523 12.370 66.824 1.00 46.22 280 LYS A C 1
ATOM 2261 O O . LYS A 1 280 ? -55.204 12.032 67.956 1.00 46.22 280 LYS A O 1
ATOM 2266 N N . LYS A 1 281 ? -54.941 11.839 65.747 1.00 51.47 281 LYS A N 1
ATOM 2267 C CA . LYS A 1 281 ? -53.878 10.816 65.769 1.00 51.47 281 LYS A CA 1
ATOM 2268 C C . LYS A 1 281 ? -52.867 11.095 64.657 1.00 51.47 281 LYS A C 1
ATOM 2270 O O . LYS A 1 281 ? -52.926 10.509 63.584 1.00 51.47 281 LYS A O 1
ATOM 2275 N N . ILE A 1 282 ? -51.987 12.058 64.907 1.00 54.19 282 ILE A N 1
ATOM 2276 C CA . ILE A 1 282 ? -50.825 12.345 64.051 1.00 54.19 282 ILE A CA 1
ATOM 2277 C C . ILE A 1 282 ? -49.635 11.450 64.453 1.00 54.19 282 ILE A C 1
ATOM 2279 O O . ILE A 1 282 ? -48.803 11.134 63.607 1.00 54.19 282 ILE A O 1
ATOM 2283 N N . ASP A 1 283 ? -49.615 10.937 65.687 1.00 52.09 283 ASP A N 1
ATOM 2284 C CA . ASP A 1 283 ? -48.524 10.095 66.200 1.00 52.09 283 ASP A CA 1
ATOM 2285 C C . ASP A 1 283 ? -48.452 8.717 65.513 1.00 52.09 283 ASP A C 1
ATOM 2287 O O . ASP A 1 283 ? -47.371 8.263 65.150 1.00 52.09 283 ASP A O 1
ATOM 2291 N N . GLU A 1 284 ? -49.594 8.099 65.184 1.00 54.94 284 GLU A N 1
ATOM 2292 C CA . GLU A 1 284 ? -49.618 6.793 64.495 1.00 54.94 284 GLU A CA 1
ATOM 2293 C C . GLU A 1 284 ? -49.067 6.857 63.060 1.00 54.94 284 GLU A C 1
ATOM 2295 O O . GLU A 1 284 ? -48.578 5.860 62.531 1.00 54.94 284 GLU A O 1
ATOM 2300 N N . ILE A 1 285 ? -49.114 8.032 62.424 1.00 54.09 285 ILE A N 1
ATOM 2301 C CA . ILE A 1 285 ? -48.573 8.230 61.073 1.00 54.09 285 ILE A CA 1
ATOM 2302 C C . ILE A 1 285 ? -47.045 8.342 61.128 1.00 54.09 285 ILE A C 1
ATOM 2304 O O . ILE A 1 285 ? -46.367 7.811 60.249 1.00 54.09 285 ILE A O 1
ATOM 2308 N N . TYR A 1 286 ? -46.493 8.977 62.166 1.00 52.22 286 TYR A N 1
ATOM 2309 C CA . TYR A 1 286 ? -45.044 9.046 62.370 1.00 52.22 286 TYR A CA 1
ATOM 2310 C C . TYR A 1 286 ? -44.450 7.678 62.704 1.00 52.22 286 TYR A C 1
ATOM 2312 O O . TYR A 1 286 ? -43.433 7.309 62.114 1.00 52.22 286 TYR A O 1
ATOM 2320 N N . ASP A 1 287 ? -45.120 6.895 63.550 1.00 52.97 287 ASP A N 1
ATOM 2321 C CA . ASP A 1 287 ? -44.701 5.525 63.858 1.00 52.97 287 ASP A CA 1
ATOM 2322 C C . ASP A 1 287 ? -44.753 4.632 62.611 1.00 52.97 287 ASP A C 1
ATOM 2324 O O . ASP A 1 287 ? -43.821 3.873 62.348 1.00 52.97 287 ASP A O 1
ATOM 2328 N N . PHE A 1 288 ? -45.782 4.782 61.769 1.00 55.69 288 PHE A N 1
ATOM 2329 C CA . PHE A 1 288 ? -45.887 4.042 60.511 1.00 55.69 288 PHE A CA 1
ATOM 2330 C C . PHE A 1 288 ? -44.799 4.428 59.495 1.00 55.69 288 PHE A C 1
ATOM 2332 O O . PHE A 1 288 ? -44.243 3.555 58.829 1.00 55.69 288 PHE A O 1
ATOM 2339 N N . ILE A 1 289 ? -44.455 5.717 59.384 1.00 57.53 289 ILE A N 1
ATOM 2340 C CA . ILE A 1 289 ? -43.370 6.191 58.506 1.00 57.53 289 ILE A CA 1
ATOM 2341 C C . ILE A 1 289 ? -42.009 5.704 59.014 1.00 57.53 289 ILE A C 1
ATOM 2343 O O . ILE A 1 289 ? -41.172 5.307 58.207 1.00 57.53 289 ILE A O 1
ATOM 2347 N N . ASN A 1 290 ? -41.788 5.691 60.331 1.00 56.97 290 ASN A N 1
ATOM 2348 C CA . ASN A 1 290 ? -40.531 5.228 60.913 1.00 56.97 290 ASN A CA 1
ATOM 2349 C C . ASN A 1 290 ? -40.362 3.709 60.749 1.00 56.97 290 ASN A C 1
ATOM 2351 O O . ASN A 1 290 ? -39.307 3.249 60.323 1.00 56.97 290 ASN A O 1
ATOM 2355 N N . ILE A 1 291 ? -41.433 2.937 60.968 1.00 57.81 291 ILE A N 1
ATOM 2356 C CA . ILE A 1 291 ? -41.463 1.493 60.702 1.00 57.81 291 ILE A CA 1
ATOM 2357 C C . ILE A 1 291 ? -41.221 1.214 59.214 1.00 57.81 291 ILE A C 1
ATOM 2359 O O . ILE A 1 291 ? -40.396 0.367 58.895 1.00 57.81 291 ILE A O 1
ATOM 2363 N N . ASN A 1 292 ? -41.852 1.951 58.294 1.00 56.41 292 ASN A N 1
ATOM 2364 C CA . ASN A 1 292 ? -41.605 1.775 56.858 1.00 56.41 292 ASN A CA 1
ATOM 2365 C C . ASN A 1 292 ? -40.198 2.196 56.425 1.00 56.41 292 ASN A C 1
ATOM 2367 O O . ASN A 1 292 ? -39.672 1.599 55.498 1.00 56.41 292 ASN A O 1
ATOM 2371 N N . ASN A 1 293 ? -39.580 3.189 57.068 1.00 58.47 293 ASN A N 1
ATOM 2372 C CA . ASN A 1 293 ? -38.191 3.566 56.793 1.00 58.47 293 ASN A CA 1
ATOM 2373 C C . ASN A 1 293 ? -37.180 2.542 57.320 1.00 58.47 293 ASN A C 1
ATOM 2375 O O . ASN A 1 293 ? -36.109 2.398 56.741 1.00 58.47 293 ASN A O 1
ATOM 2379 N N . ILE A 1 294 ? -37.496 1.844 58.413 1.00 60.53 294 ILE A N 1
ATOM 2380 C CA . ILE A 1 294 ? -36.681 0.728 58.908 1.00 60.53 294 ILE A CA 1
ATOM 2381 C C . ILE A 1 294 ? -36.882 -0.493 57.997 1.00 60.53 294 ILE A C 1
ATOM 2383 O O . ILE A 1 294 ? -35.910 -1.080 57.540 1.00 60.53 294 ILE A O 1
ATOM 2387 N N . LEU A 1 295 ? -38.131 -0.820 57.649 1.00 59.41 295 LEU A N 1
ATOM 2388 C CA . LEU A 1 295 ? -38.474 -1.937 56.759 1.00 59.41 295 LEU A CA 1
ATOM 2389 C C . LEU A 1 295 ? -38.069 -1.716 55.292 1.00 59.41 295 LEU A C 1
ATOM 2391 O O . LEU A 1 295 ? -37.975 -2.683 54.550 1.00 59.41 295 LEU A O 1
ATOM 2395 N N . SER A 1 296 ? -37.863 -0.475 54.841 1.00 57.78 296 SER A N 1
ATOM 2396 C CA . SER A 1 296 ? -37.353 -0.194 53.491 1.00 57.78 296 SER A CA 1
ATOM 2397 C C . SER A 1 296 ? -35.832 -0.275 53.399 1.00 57.78 296 SER A C 1
ATOM 2399 O O . SER A 1 296 ? -35.305 -0.388 52.295 1.00 57.78 296 SER A O 1
ATOM 2401 N N . LYS A 1 297 ? -35.134 -0.200 54.540 1.00 54.62 297 LYS A N 1
ATOM 2402 C CA . LYS A 1 297 ? -33.674 -0.314 54.624 1.00 54.62 297 LYS A CA 1
ATOM 2403 C C . LYS A 1 297 ? -33.189 -1.741 54.837 1.00 54.62 297 LYS A C 1
ATOM 2405 O O . LYS A 1 297 ? -32.066 -2.028 54.456 1.00 54.62 297 LYS A O 1
ATOM 2410 N N . ILE A 1 298 ? -34.010 -2.588 55.448 1.00 57.25 298 ILE A N 1
ATOM 2411 C CA . ILE A 1 298 ? -33.684 -3.983 55.731 1.00 57.25 298 ILE A CA 1
ATOM 2412 C C . ILE A 1 298 ? -34.590 -4.824 54.826 1.00 57.25 298 ILE A C 1
ATOM 2414 O O . ILE A 1 298 ? -35.810 -4.723 54.948 1.00 57.25 298 ILE A O 1
ATOM 2418 N N . GLU A 1 299 ? -34.052 -5.688 53.957 1.00 56.19 299 GLU A N 1
ATOM 2419 C CA . GLU A 1 299 ? -34.859 -6.632 53.143 1.00 56.19 299 GLU A CA 1
ATOM 2420 C C . GLU A 1 299 ? -35.503 -7.751 53.997 1.00 56.19 299 GLU A C 1
ATOM 2422 O O . GLU A 1 299 ? -35.955 -8.794 53.522 1.00 56.19 299 GLU A O 1
ATOM 2427 N N . TYR A 1 300 ? -35.579 -7.531 55.304 1.00 60.59 300 TYR A N 1
ATOM 2428 C CA . TYR A 1 300 ? -36.055 -8.463 56.294 1.00 60.59 300 TYR A CA 1
ATOM 2429 C C . TYR A 1 300 ? -37.536 -8.236 56.600 1.00 60.59 300 TYR A C 1
ATOM 2431 O O . TYR A 1 300 ? -37.967 -7.165 57.032 1.00 60.59 300 TYR A O 1
ATOM 2439 N N . SER A 1 301 ? -38.336 -9.289 56.433 1.00 62.12 301 SER A N 1
ATOM 2440 C CA . SER A 1 301 ? -39.752 -9.277 56.786 1.00 62.12 301 SER A CA 1
ATOM 2441 C C . SER A 1 301 ? -39.992 -10.090 58.060 1.00 62.12 301 SER A C 1
ATOM 2443 O O . SER A 1 301 ? -39.971 -11.323 57.999 1.00 62.12 301 SER A O 1
ATOM 2445 N N . PRO A 1 302 ? -40.338 -9.460 59.200 1.00 61.56 302 PRO A N 1
ATOM 2446 C CA . PRO A 1 302 ? -40.747 -10.186 60.407 1.00 61.56 302 PRO A CA 1
ATOM 2447 C C . PRO A 1 302 ? -41.917 -11.157 60.147 1.00 61.56 302 PRO A C 1
ATOM 2449 O O . PRO A 1 302 ? -42.019 -12.219 60.760 1.00 61.56 302 PRO A O 1
ATOM 2452 N N . LEU A 1 303 ? -42.774 -10.842 59.165 1.00 61.50 303 LEU A N 1
ATOM 2453 C CA . LEU A 1 303 ? -43.863 -11.710 58.699 1.00 61.50 303 LEU A CA 1
ATOM 2454 C C . LEU A 1 303 ? -43.371 -13.035 58.099 1.00 61.50 303 LEU A C 1
ATOM 2456 O O . LEU A 1 303 ? -44.085 -14.038 58.183 1.00 61.50 303 LEU A O 1
ATOM 2460 N N . ALA A 1 304 ? -42.175 -13.069 57.504 1.00 66.00 304 ALA A N 1
ATOM 2461 C CA . ALA A 1 304 ? -41.576 -14.308 57.022 1.00 66.00 304 ALA A CA 1
ATOM 2462 C C . ALA A 1 304 ? -41.250 -15.243 58.196 1.00 66.00 304 ALA A C 1
ATOM 2464 O O . ALA A 1 304 ? -41.594 -16.422 58.137 1.00 66.00 304 ALA A O 1
ATOM 2465 N N . GLN A 1 305 ? -40.705 -14.716 59.300 1.00 65.56 305 GLN A N 1
ATOM 2466 C CA . GLN A 1 305 ? -40.431 -15.505 60.506 1.00 65.56 305 GLN A CA 1
ATOM 2467 C C . GLN A 1 305 ? -41.712 -16.012 61.179 1.00 65.56 305 GLN A C 1
ATOM 2469 O O . GLN A 1 305 ? -41.779 -17.181 61.559 1.00 65.56 305 GLN A O 1
ATOM 2474 N N . VAL A 1 306 ? -42.780 -15.207 61.220 1.00 65.88 306 VAL A N 1
ATOM 2475 C CA . VAL A 1 306 ? -44.092 -15.648 61.736 1.00 65.88 306 VAL A CA 1
ATOM 2476 C C . VAL A 1 306 ? -44.642 -16.855 60.956 1.00 65.88 306 VAL A C 1
ATOM 2478 O O . VAL A 1 306 ? -45.184 -17.780 61.565 1.00 65.88 306 VAL A O 1
ATOM 2481 N N . LYS A 1 307 ? -44.445 -16.922 59.629 1.00 68.62 307 LYS A N 1
ATOM 2482 C CA . LYS A 1 307 ? -44.824 -18.106 58.827 1.00 68.62 307 LYS A CA 1
ATOM 2483 C C . LYS A 1 307 ? -44.043 -19.364 59.217 1.00 68.62 307 LYS A C 1
ATOM 2485 O O . LYS A 1 307 ? -44.590 -20.464 59.138 1.00 68.62 307 LYS A O 1
ATOM 2490 N N . TYR A 1 308 ? -42.786 -19.235 59.638 1.00 69.19 308 TYR A N 1
ATOM 2491 C CA . TYR A 1 308 ? -42.016 -20.377 60.137 1.00 69.19 308 TYR A CA 1
ATOM 2492 C C . TYR A 1 308 ? -42.489 -20.824 61.519 1.00 69.19 308 TYR A C 1
ATOM 2494 O O . TYR A 1 308 ? -42.546 -22.025 61.775 1.00 69.19 308 TYR A O 1
ATOM 2502 N N . VAL A 1 309 ? -42.936 -19.899 62.373 1.00 71.62 309 VAL A N 1
ATOM 2503 C CA . VAL A 1 309 ? -43.519 -20.252 63.677 1.00 71.62 309 VAL A CA 1
ATOM 2504 C C . VAL A 1 309 ? -44.787 -21.100 63.524 1.00 71.62 309 VAL A C 1
ATOM 2506 O O . VAL A 1 309 ? -45.031 -21.999 64.329 1.00 71.62 309 VAL A O 1
ATOM 2509 N N . GLU A 1 310 ? -45.557 -20.931 62.445 1.00 70.81 310 GLU A N 1
ATOM 2510 C CA . GLU A 1 310 ? -46.670 -21.842 62.149 1.00 70.81 310 GLU A CA 1
ATOM 2511 C C . GLU A 1 310 ? -46.228 -23.284 61.863 1.00 70.81 310 GLU A C 1
ATOM 2513 O O . GLU A 1 310 ? -46.947 -24.223 62.215 1.00 70.81 310 GLU A O 1
ATOM 2518 N N . LYS A 1 311 ? -45.044 -23.481 61.269 1.00 76.94 311 LYS A N 1
ATOM 2519 C CA . LYS A 1 311 ? -44.462 -24.814 61.032 1.00 76.94 311 LYS A CA 1
ATOM 2520 C C . LYS A 1 311 ? -43.958 -25.465 62.324 1.00 76.94 311 LYS A C 1
ATOM 2522 O O . LYS A 1 311 ? -43.805 -26.683 62.373 1.00 76.94 311 LYS A O 1
ATOM 2527 N N . LEU A 1 312 ? -43.770 -24.682 63.390 1.00 77.44 312 LEU A N 1
ATOM 2528 C CA . LEU A 1 312 ? -43.387 -25.165 64.719 1.00 77.44 312 LEU A CA 1
ATOM 2529 C C . LEU A 1 312 ? -44.568 -25.702 65.545 1.00 77.44 312 LEU A C 1
ATOM 2531 O O . LEU A 1 312 ? -44.365 -26.077 66.699 1.00 77.44 312 LEU A O 1
ATOM 2535 N N . LYS A 1 313 ? -45.795 -25.768 65.000 1.00 76.06 313 LYS A N 1
ATOM 2536 C CA . LYS A 1 313 ? -46.984 -26.265 65.721 1.00 76.06 313 LYS A CA 1
ATOM 2537 C C . LYS A 1 313 ? -46.772 -27.700 66.231 1.00 76.06 313 LYS A C 1
ATOM 2539 O O . LYS A 1 313 ? -46.907 -28.680 65.500 1.00 76.06 313 LYS A O 1
ATOM 2544 N N . VAL A 1 314 ? -46.494 -27.826 67.527 1.00 81.62 314 VAL A N 1
ATOM 2545 C CA . VAL A 1 314 ? -46.468 -29.094 68.265 1.00 81.62 314 VAL A CA 1
ATOM 2546 C C . VAL A 1 314 ? -47.726 -29.176 69.124 1.00 81.62 314 VAL A C 1
ATOM 2548 O O . VAL A 1 314 ? -48.064 -28.241 69.844 1.00 81.62 314 VAL A O 1
ATOM 2551 N N . SER A 1 315 ? -48.435 -30.308 69.065 1.00 78.94 315 SER A N 1
ATOM 2552 C CA . SER A 1 315 ? -49.652 -30.526 69.858 1.00 78.94 315 SER A CA 1
ATOM 2553 C C . SER A 1 315 ? -49.384 -30.278 71.352 1.00 78.94 315 SER A C 1
ATOM 2555 O O . SER A 1 315 ? -48.563 -30.974 71.957 1.00 78.94 315 SER A O 1
ATOM 2557 N N . GLY A 1 316 ? -50.105 -29.318 71.936 1.00 78.06 316 GLY A N 1
ATOM 2558 C CA . GLY A 1 316 ? -50.016 -28.942 73.350 1.00 78.06 316 GLY A CA 1
ATOM 2559 C C . GLY A 1 316 ? -48.921 -27.924 73.700 1.00 78.06 316 GLY A C 1
ATOM 2560 O O . GLY A 1 316 ? -48.670 -27.727 74.889 1.00 78.06 316 GLY A O 1
ATOM 2561 N N . ILE A 1 317 ? -48.319 -27.275 72.696 1.00 82.25 317 ILE A N 1
ATOM 2562 C CA . ILE A 1 317 ? -47.451 -26.100 72.843 1.00 82.25 317 ILE A CA 1
ATOM 2563 C C . ILE A 1 317 ? -48.138 -24.894 72.193 1.00 82.25 317 ILE A C 1
ATOM 2565 O O . ILE A 1 317 ? -48.588 -24.983 71.050 1.00 82.25 317 ILE A O 1
ATOM 2569 N N . GLU A 1 318 ? -48.211 -23.771 72.905 1.00 84.31 318 GLU A N 1
ATOM 2570 C CA . GLU A 1 318 ? -48.771 -22.513 72.395 1.00 84.31 318 GLU A CA 1
ATOM 2571 C C . GLU A 1 318 ? -47.718 -21.408 72.419 1.00 84.31 318 GLU A C 1
ATOM 2573 O O . GLU A 1 318 ? -47.080 -21.180 73.447 1.00 84.31 318 GLU A O 1
ATOM 2578 N N . LEU A 1 319 ? -47.547 -20.706 71.297 1.00 84.62 319 LEU A N 1
ATOM 2579 C CA . LEU A 1 319 ? -46.743 -19.487 71.255 1.00 84.62 319 LEU A CA 1
ATOM 2580 C C . LEU A 1 319 ? -47.472 -18.386 72.036 1.00 84.62 319 LEU A C 1
ATOM 2582 O O . LEU A 1 319 ? -48.617 -18.058 71.731 1.00 84.62 319 LEU A O 1
ATOM 2586 N N . ARG A 1 320 ? -46.801 -17.818 73.035 1.00 84.69 320 ARG A N 1
ATOM 2587 C CA . ARG A 1 320 ? -47.331 -16.776 73.916 1.00 84.69 320 ARG A CA 1
ATOM 2588 C C . ARG A 1 320 ? -46.922 -15.379 73.470 1.00 84.69 320 ARG A C 1
ATOM 2590 O O . ARG A 1 320 ? -47.746 -14.471 73.508 1.00 84.69 320 ARG A O 1
ATOM 2597 N N . SER A 1 321 ? -45.660 -15.202 73.093 1.00 83.69 321 SER A N 1
ATOM 2598 C CA . SER A 1 321 ? -45.148 -13.926 72.602 1.00 83.69 321 SER A CA 1
ATOM 2599 C C . SER A 1 321 ? -44.094 -14.137 71.523 1.00 83.69 321 SER A C 1
ATOM 2601 O O . SER A 1 321 ? -43.397 -15.153 71.494 1.00 83.69 321 SER A O 1
ATOM 2603 N N . PHE A 1 322 ? -44.039 -13.155 70.632 1.00 83.75 322 PHE A N 1
ATOM 2604 C CA . PHE A 1 322 ? -43.062 -12.997 69.569 1.00 83.75 322 PHE A CA 1
ATOM 2605 C C . PHE A 1 322 ? -42.490 -11.594 69.741 1.00 83.75 322 PHE A C 1
ATOM 2607 O O . PHE A 1 322 ? -43.224 -10.614 69.605 1.00 83.75 322 PHE A O 1
ATOM 2614 N N . GLU A 1 323 ? -41.216 -11.503 70.089 1.00 82.88 323 GLU A N 1
ATOM 2615 C CA . G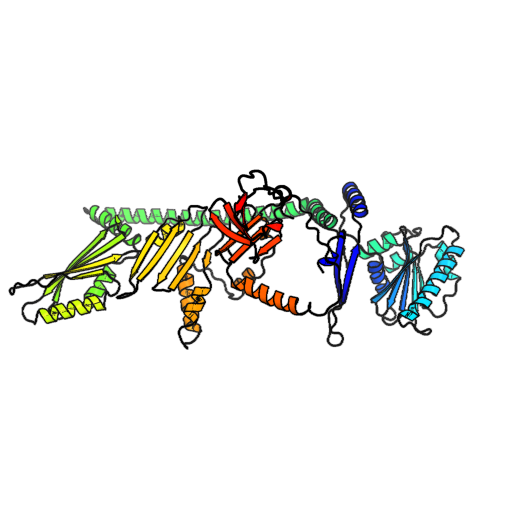LU A 1 323 ? -40.497 -10.239 70.223 1.00 82.88 323 GLU A CA 1
ATOM 2616 C C . GLU A 1 323 ? -39.299 -10.280 69.283 1.00 82.88 323 GLU A C 1
ATOM 2618 O O . GLU A 1 323 ? -38.646 -11.311 69.156 1.00 82.88 323 GLU A O 1
ATOM 2623 N N . TRP A 1 324 ? -39.021 -9.175 68.602 1.00 82.06 324 TRP A N 1
ATOM 2624 C CA . TRP A 1 324 ? -37.847 -9.048 67.749 1.00 82.06 324 TRP A CA 1
ATOM 2625 C C . TRP A 1 324 ? -37.136 -7.743 68.084 1.00 82.06 324 TRP A C 1
ATOM 2627 O O . TRP A 1 324 ? -37.774 -6.748 68.433 1.00 82.06 324 TRP A O 1
ATOM 2637 N N . ASN A 1 325 ? -35.811 -7.760 68.010 1.00 81.06 325 ASN A N 1
ATOM 2638 C CA . ASN A 1 325 ? -34.975 -6.607 68.292 1.00 81.06 325 ASN A CA 1
ATOM 2639 C C . ASN A 1 325 ? -33.829 -6.549 67.281 1.00 81.06 325 ASN A C 1
ATOM 2641 O O . ASN A 1 325 ? -33.138 -7.546 67.069 1.00 81.06 325 ASN A O 1
ATOM 2645 N N . TYR A 1 326 ? -33.638 -5.385 66.664 1.00 77.44 326 TYR A N 1
ATOM 2646 C CA . TYR A 1 326 ? -32.527 -5.130 65.756 1.00 77.44 326 TYR A CA 1
ATOM 2647 C C . TYR A 1 326 ? -31.413 -4.403 66.503 1.00 77.44 326 TYR A C 1
ATOM 2649 O O . TYR A 1 326 ? -31.597 -3.292 67.000 1.00 77.44 326 TYR A O 1
ATOM 2657 N N . ASN A 1 327 ? -30.241 -5.028 66.574 1.00 76.44 327 ASN A N 1
ATOM 2658 C CA . ASN A 1 327 ? -29.051 -4.409 67.129 1.00 76.44 327 ASN A CA 1
ATOM 2659 C C . ASN A 1 327 ? -28.222 -3.781 66.005 1.00 76.44 327 ASN A C 1
ATOM 2661 O O . ASN A 1 327 ? -27.428 -4.466 65.361 1.00 76.44 327 ASN A O 1
ATOM 2665 N N . GLU A 1 328 ? -28.381 -2.473 65.806 1.00 69.19 328 GLU A N 1
ATOM 2666 C CA . GLU A 1 328 ? -27.695 -1.706 64.758 1.00 69.19 328 GLU A CA 1
ATOM 2667 C C . GLU A 1 328 ? -26.164 -1.828 64.837 1.00 69.19 328 GLU A C 1
ATOM 2669 O O . GLU A 1 328 ? -25.504 -1.999 63.817 1.00 69.19 328 GLU A O 1
ATOM 2674 N N . ALA A 1 329 ? -25.593 -1.847 66.047 1.00 69.50 329 ALA A N 1
ATOM 2675 C CA . ALA A 1 329 ? -24.144 -1.934 66.247 1.00 69.50 329 ALA A CA 1
ATOM 2676 C C . ALA A 1 329 ? -23.540 -3.287 65.837 1.00 69.50 329 ALA A C 1
ATOM 2678 O O . ALA A 1 329 ? -22.338 -3.369 65.588 1.00 69.50 329 ALA A O 1
ATOM 2679 N N . LYS A 1 330 ? -24.351 -4.351 65.810 1.00 65.94 330 LYS A N 1
ATOM 2680 C CA . LYS A 1 330 ? -23.924 -5.705 65.425 1.00 65.94 330 LYS A CA 1
ATOM 2681 C C . LYS A 1 330 ? -24.522 -6.173 64.100 1.00 65.94 330 LYS A C 1
ATOM 2683 O O . LYS A 1 330 ? -24.203 -7.280 63.683 1.00 65.94 330 LYS A O 1
ATOM 2688 N N . SER A 1 331 ? -25.400 -5.373 63.489 1.00 67.81 331 SER A N 1
ATOM 2689 C CA . SER A 1 331 ? -26.187 -5.756 62.308 1.00 67.81 331 SER A CA 1
ATOM 2690 C C . SER A 1 331 ? -26.855 -7.125 62.494 1.00 67.81 331 SER A C 1
ATOM 2692 O O . SER A 1 331 ? -26.776 -8.011 61.646 1.00 67.81 331 SER A O 1
ATOM 2694 N N . TYR A 1 332 ? -27.458 -7.315 63.671 1.00 72.31 332 TYR A N 1
ATOM 2695 C CA . TYR A 1 332 ? -27.947 -8.612 64.135 1.00 72.31 332 TYR A CA 1
ATOM 2696 C C . TYR A 1 332 ? -29.397 -8.486 64.590 1.00 72.31 332 TYR A C 1
ATOM 2698 O O . TYR A 1 332 ? -29.713 -7.609 65.404 1.00 72.31 332 TYR A O 1
ATOM 2706 N N . ILE A 1 333 ? -30.273 -9.353 64.084 1.00 77.44 333 ILE A N 1
ATOM 2707 C CA . ILE A 1 333 ? -31.659 -9.444 64.554 1.00 77.44 333 ILE A CA 1
ATOM 2708 C C . ILE A 1 333 ? -31.760 -10.603 65.535 1.00 77.44 333 ILE A C 1
ATOM 2710 O O . ILE A 1 333 ? -31.403 -11.735 65.220 1.00 77.44 333 ILE A O 1
ATOM 2714 N N . THR A 1 334 ? -32.266 -10.311 66.730 1.00 80.38 334 THR A N 1
ATOM 2715 C CA . THR A 1 334 ? -32.642 -11.320 67.721 1.00 80.38 334 THR A CA 1
ATOM 2716 C C . THR A 1 334 ? -34.153 -11.433 67.777 1.00 80.38 334 THR A C 1
ATOM 2718 O O . THR A 1 334 ? -34.829 -10.442 68.064 1.00 80.38 334 THR A O 1
ATOM 2721 N N . THR A 1 335 ? -34.671 -12.637 67.564 1.00 82.50 335 THR A N 1
ATOM 2722 C CA . THR A 1 335 ? -36.092 -12.950 67.695 1.00 82.50 335 THR A CA 1
ATOM 2723 C C . THR A 1 335 ? -36.294 -13.892 68.873 1.00 82.50 335 THR A C 1
ATOM 2725 O O . THR A 1 335 ? -35.779 -15.007 68.884 1.00 82.50 335 THR A O 1
ATOM 2728 N N . THR A 1 336 ? -37.069 -13.457 69.861 1.00 84.56 336 THR A N 1
ATOM 2729 C CA . THR A 1 336 ? -37.398 -14.221 71.062 1.00 84.56 336 THR A CA 1
ATOM 2730 C C . THR A 1 336 ? -38.821 -14.763 70.950 1.00 84.56 336 THR A C 1
ATOM 2732 O O . THR A 1 336 ? -39.803 -14.016 70.893 1.00 84.56 336 THR A O 1
ATOM 2735 N N . LEU A 1 337 ? -38.942 -16.088 70.931 1.00 85.44 337 LEU A N 1
ATOM 2736 C CA . LEU A 1 337 ? -40.205 -16.816 70.916 1.00 85.44 337 LEU A CA 1
ATOM 2737 C C . LEU A 1 337 ? -40.445 -17.434 72.289 1.00 85.44 337 LEU A C 1
ATOM 2739 O O . LEU A 1 337 ? -39.658 -18.261 72.744 1.00 85.44 337 LEU A O 1
ATOM 2743 N N . ARG A 1 338 ? -41.560 -17.086 72.931 1.00 85.88 338 ARG A N 1
ATOM 2744 C CA . ARG A 1 338 ? -41.951 -17.679 74.217 1.00 85.88 338 ARG A CA 1
ATOM 2745 C C . ARG A 1 338 ? -43.064 -18.688 74.011 1.00 85.88 338 ARG A C 1
ATOM 2747 O O . ARG A 1 338 ? -44.147 -18.324 73.555 1.00 85.88 338 ARG A O 1
ATOM 2754 N N . PHE A 1 339 ? -42.840 -19.937 74.395 1.00 86.19 339 PHE A N 1
ATOM 2755 C CA . PHE A 1 339 ? -43.812 -21.024 74.275 1.00 86.19 339 PHE A CA 1
ATOM 2756 C C . PHE A 1 339 ? -44.314 -21.480 75.643 1.00 86.19 339 PHE A C 1
ATOM 2758 O O . PHE A 1 339 ? -43.514 -21.663 76.550 1.00 86.19 339 PHE A O 1
ATOM 2765 N N . ASN A 1 340 ? -45.614 -21.738 75.781 1.00 85.38 340 ASN A N 1
ATOM 2766 C CA . ASN A 1 340 ? -46.205 -22.386 76.954 1.00 85.38 340 ASN A CA 1
ATOM 2767 C C . ASN A 1 340 ? -46.481 -23.867 76.666 1.00 85.38 340 ASN A C 1
ATOM 2769 O O . ASN A 1 340 ? -47.120 -24.190 75.660 1.00 85.38 340 ASN A O 1
ATOM 2773 N N . LEU A 1 341 ? -46.086 -24.763 77.576 1.00 82.69 341 LEU A N 1
ATOM 2774 C CA . LEU A 1 341 ? -46.440 -26.188 77.498 1.00 82.69 341 LEU A CA 1
ATOM 2775 C C . LEU A 1 341 ? -47.647 -26.509 78.388 1.00 82.69 341 LEU A C 1
ATOM 2777 O O . LEU A 1 341 ? -47.656 -26.194 79.580 1.00 82.69 341 LEU A O 1
ATOM 2781 N N . ARG A 1 342 ? -48.667 -27.172 77.824 1.00 79.44 342 ARG A N 1
ATOM 2782 C CA . ARG A 1 342 ? -49.864 -27.606 78.569 1.00 79.44 342 ARG A CA 1
ATOM 2783 C C . ARG A 1 342 ? -49.560 -28.836 79.439 1.00 79.44 342 ARG A C 1
ATOM 2785 O O . ARG A 1 342 ? -49.042 -29.837 78.953 1.00 79.44 342 ARG A O 1
ATOM 2792 N N . SER A 1 343 ? -49.968 -28.817 80.711 1.00 63.44 343 SER A N 1
ATOM 2793 C CA . SER A 1 343 ? -49.568 -29.816 81.725 1.00 63.44 343 SER A CA 1
ATOM 2794 C C . SER A 1 343 ? -50.270 -31.194 81.662 1.00 63.44 343 SER A C 1
ATOM 2796 O O . SER A 1 343 ? -50.413 -31.848 82.692 1.00 63.44 343 SER A O 1
ATOM 2798 N N . GLY A 1 344 ? -50.734 -31.648 80.494 1.00 65.56 344 GLY A N 1
ATOM 2799 C CA . GLY A 1 344 ? -51.479 -32.915 80.341 1.00 65.56 344 GLY A CA 1
ATOM 2800 C C . GLY A 1 344 ? -50.748 -34.024 79.573 1.00 65.56 344 GLY A C 1
ATOM 2801 O O . GLY A 1 344 ? -51.175 -35.173 79.581 1.00 65.56 344 GLY A O 1
ATOM 2802 N N . THR A 1 345 ? -49.649 -33.690 78.905 1.00 63.34 345 THR A N 1
ATOM 2803 C CA . THR A 1 345 ? -48.880 -34.566 78.008 1.00 63.34 345 THR A CA 1
ATOM 2804 C C . THR A 1 345 ? -47.434 -34.676 78.486 1.00 63.34 345 THR A C 1
ATOM 2806 O O . THR A 1 345 ? -46.990 -33.872 79.300 1.00 63.34 345 THR A O 1
ATOM 2809 N N . ASN A 1 346 ? -46.680 -35.674 78.010 1.00 81.06 346 ASN A N 1
ATOM 2810 C CA . ASN A 1 346 ? -45.270 -35.843 78.372 1.00 81.06 346 ASN A CA 1
ATOM 2811 C C . ASN A 1 346 ? -44.457 -34.597 77.946 1.00 81.06 346 ASN A C 1
ATOM 2813 O O . ASN A 1 346 ? -44.098 -34.459 76.779 1.00 81.06 346 ASN A O 1
ATOM 2817 N N . ILE A 1 347 ? -44.197 -33.689 78.896 1.00 81.69 347 ILE A N 1
ATOM 2818 C CA . ILE A 1 347 ? -43.515 -32.398 78.688 1.00 81.69 347 ILE A CA 1
ATOM 2819 C C . ILE A 1 347 ? -42.144 -32.607 78.036 1.00 81.69 347 ILE A C 1
ATOM 2821 O O . ILE A 1 347 ? -41.768 -31.852 77.146 1.00 81.69 347 ILE A O 1
ATOM 2825 N N . SER A 1 348 ? -41.431 -33.672 78.416 1.00 82.19 348 SER A N 1
ATOM 2826 C CA . SER A 1 348 ? -40.140 -34.021 77.817 1.00 82.19 348 SER A CA 1
ATOM 2827 C C . SER A 1 348 ? -40.283 -34.366 76.331 1.00 82.19 348 SER A C 1
ATOM 2829 O O . SER A 1 348 ? -39.506 -33.881 75.517 1.00 82.19 348 SER A O 1
ATOM 2831 N N . TYR A 1 349 ? -41.330 -35.104 75.944 1.00 85.00 349 TYR A N 1
ATOM 2832 C CA . TYR A 1 349 ? -41.609 -35.379 74.530 1.00 85.00 349 TYR A CA 1
ATOM 2833 C C . TYR A 1 349 ? -41.950 -34.104 73.745 1.00 85.00 349 TYR A C 1
ATOM 2835 O O . TYR A 1 349 ? -41.514 -33.942 72.608 1.00 85.00 349 TYR A O 1
ATOM 2843 N N . GLN A 1 350 ? -42.721 -33.188 74.337 1.00 84.31 350 GLN A N 1
ATOM 2844 C CA . GLN A 1 350 ? -43.060 -31.913 73.700 1.00 84.31 350 GLN A CA 1
ATOM 2845 C C . GLN A 1 350 ? -41.837 -31.010 73.527 1.00 84.31 350 GLN A C 1
ATOM 2847 O O . GLN A 1 350 ? -41.664 -30.449 72.449 1.00 84.31 350 GLN A O 1
ATOM 2852 N N . TYR A 1 351 ? -40.982 -30.919 74.548 1.00 86.38 351 TYR A N 1
ATOM 2853 C CA . TYR A 1 351 ? -39.723 -30.179 74.498 1.00 86.38 351 TYR A CA 1
ATOM 2854 C C . TYR A 1 351 ? -38.798 -30.720 73.407 1.00 86.38 351 TYR A C 1
ATOM 2856 O O . TYR A 1 351 ? -38.385 -29.966 72.533 1.00 86.38 351 TYR A O 1
ATOM 2864 N N . GLU A 1 352 ? -38.547 -32.033 73.386 1.00 86.81 352 GLU A N 1
ATOM 2865 C CA . GLU A 1 352 ? -37.678 -32.651 72.377 1.00 86.81 352 GLU A CA 1
ATOM 2866 C C . GLU A 1 352 ? -38.240 -32.499 70.960 1.00 86.81 352 GLU A C 1
ATOM 2868 O O . GLU A 1 352 ? -37.503 -32.248 70.008 1.00 86.81 352 GLU A O 1
ATOM 2873 N N . LYS A 1 353 ? -39.566 -32.581 70.800 1.00 87.31 353 LYS A N 1
ATOM 2874 C CA . LYS A 1 353 ? -40.210 -32.369 69.501 1.00 87.31 353 LYS A CA 1
ATOM 2875 C C . LYS A 1 353 ? -40.151 -30.908 69.049 1.00 87.31 353 LYS A C 1
ATOM 2877 O O . LYS A 1 353 ? -39.934 -30.664 67.865 1.00 87.31 353 LYS A O 1
ATOM 2882 N N . LEU A 1 354 ? -40.320 -29.951 69.962 1.00 86.38 354 LEU A N 1
ATOM 2883 C CA . LEU A 1 354 ? -40.156 -28.523 69.676 1.00 86.38 354 LEU A CA 1
ATOM 2884 C C . LEU A 1 354 ? -38.707 -28.210 69.301 1.00 86.38 354 LEU A C 1
ATOM 2886 O O . LEU A 1 354 ? -38.478 -27.589 68.271 1.00 86.38 354 LEU A O 1
ATOM 2890 N N . ARG A 1 355 ? -37.745 -28.703 70.087 1.00 86.75 355 ARG A N 1
ATOM 2891 C CA . ARG A 1 355 ? -36.307 -28.576 69.832 1.00 86.75 355 ARG A CA 1
ATOM 2892 C C . ARG A 1 355 ? -35.929 -29.143 68.470 1.00 86.75 355 ARG A C 1
ATOM 2894 O O . ARG A 1 355 ? -35.247 -28.478 67.700 1.00 86.75 355 ARG A O 1
ATOM 2901 N N . LYS A 1 356 ? -36.429 -30.336 68.137 1.00 86.94 356 LYS A N 1
ATOM 2902 C CA . LYS A 1 356 ? -36.227 -30.939 66.819 1.00 86.94 356 LYS A CA 1
ATOM 2903 C C . LYS A 1 356 ? -36.826 -30.081 65.703 1.00 86.94 356 LYS A C 1
ATOM 2905 O O . LYS A 1 356 ? -36.135 -29.803 64.735 1.00 86.94 356 LYS A O 1
ATOM 2910 N N . ASN A 1 357 ? -38.071 -29.621 65.845 1.00 86.31 357 ASN A N 1
ATOM 2911 C CA . ASN A 1 357 ? -38.716 -28.773 64.839 1.00 86.31 357 ASN A CA 1
ATOM 2912 C C . ASN A 1 357 ? -38.004 -27.422 64.661 1.00 86.31 357 ASN A C 1
ATOM 2914 O O . ASN A 1 357 ? -37.924 -26.937 63.535 1.00 86.31 357 ASN A O 1
ATOM 2918 N N . LEU A 1 358 ? -37.501 -26.822 65.742 1.00 83.94 358 LEU A N 1
ATOM 2919 C CA . LEU A 1 358 ? -36.705 -25.596 65.702 1.00 83.94 358 LEU A CA 1
ATOM 2920 C C . LEU A 1 358 ? -35.405 -25.832 64.940 1.00 83.94 358 LEU A C 1
ATOM 2922 O O . LEU A 1 358 ? -35.165 -25.165 63.940 1.00 83.94 358 LEU A O 1
ATOM 2926 N N . ASN A 1 359 ? -34.645 -26.853 65.330 1.00 81.94 359 ASN A N 1
ATOM 2927 C CA . ASN A 1 359 ? -33.404 -27.206 64.651 1.00 81.94 359 ASN A CA 1
ATOM 2928 C C . ASN A 1 359 ? -33.635 -27.595 63.185 1.00 81.94 359 ASN A C 1
ATOM 2930 O O . ASN A 1 359 ? -32.801 -27.290 62.351 1.00 81.94 359 ASN A O 1
ATOM 2934 N N . ASP A 1 360 ? -34.753 -28.241 62.841 1.00 81.44 360 ASP A N 1
ATOM 2935 C CA . ASP A 1 360 ? -35.051 -28.644 61.462 1.00 81.44 360 ASP A CA 1
ATOM 2936 C C . ASP A 1 360 ? -35.476 -27.468 60.568 1.00 81.44 360 ASP A C 1
ATOM 2938 O O . ASP A 1 360 ? -35.120 -27.452 59.390 1.00 81.44 360 ASP A O 1
ATOM 2942 N N . ASN A 1 361 ? -36.221 -26.492 61.098 1.00 78.75 361 ASN A N 1
ATOM 2943 C CA . ASN A 1 361 ? -36.730 -25.359 60.312 1.00 78.75 361 ASN A CA 1
ATOM 2944 C C . ASN A 1 361 ? -35.791 -24.144 60.302 1.00 78.75 361 ASN A C 1
ATOM 2946 O O . ASN A 1 361 ? -35.894 -23.331 59.388 1.00 78.75 361 ASN A O 1
ATOM 2950 N N . PHE A 1 362 ? -34.892 -24.022 61.281 1.00 77.25 362 PHE A N 1
ATOM 2951 C CA . PHE A 1 362 ? -34.000 -22.871 61.455 1.00 77.25 362 PHE A CA 1
ATOM 2952 C C . PHE A 1 362 ? -32.517 -23.285 61.444 1.00 77.25 362 PHE A C 1
ATOM 2954 O O . PHE A 1 362 ? -31.704 -22.738 62.177 1.00 77.25 362 PHE A O 1
ATOM 2961 N N . ARG A 1 363 ? -32.148 -24.249 60.587 1.00 67.56 363 ARG A N 1
ATOM 2962 C CA . ARG A 1 363 ? -30.781 -24.816 60.491 1.00 67.56 363 ARG A CA 1
ATOM 2963 C C . ARG A 1 363 ? -29.666 -23.797 60.243 1.00 67.56 363 ARG A C 1
ATOM 2965 O O . ARG A 1 363 ? -28.515 -24.092 60.530 1.00 67.56 363 ARG A O 1
ATOM 2972 N N . THR A 1 364 ? -30.000 -22.645 59.674 1.00 67.12 364 THR A N 1
ATOM 2973 C CA . THR A 1 364 ? -29.063 -21.577 59.298 1.00 67.12 364 THR A CA 1
ATOM 2974 C C . THR A 1 364 ? -28.976 -20.456 60.340 1.00 67.12 364 THR A C 1
ATOM 2976 O O . THR A 1 364 ? -28.335 -19.445 60.080 1.00 67.12 364 THR A O 1
ATOM 2979 N N . TYR A 1 365 ? -29.639 -20.606 61.491 1.00 75.50 365 TYR A N 1
ATOM 2980 C CA . TYR A 1 365 ? -29.762 -19.572 62.519 1.00 75.50 365 TYR A CA 1
ATOM 2981 C C . TYR A 1 365 ? -29.080 -19.988 63.825 1.00 75.50 365 TYR A C 1
ATOM 2983 O O . TYR A 1 365 ? -29.076 -21.169 64.180 1.00 75.50 365 TYR A O 1
ATOM 2991 N N . ASP A 1 366 ? -28.592 -19.010 64.589 1.00 75.19 366 ASP A N 1
ATOM 2992 C CA . ASP A 1 366 ? -28.114 -19.244 65.952 1.00 75.19 366 ASP A CA 1
ATOM 2993 C C . ASP A 1 366 ? -29.322 -19.403 66.882 1.00 75.19 366 ASP A C 1
ATOM 2995 O O . ASP A 1 366 ? -29.972 -18.423 67.247 1.00 75.19 366 ASP A O 1
ATOM 2999 N N . ILE A 1 367 ? -29.659 -20.640 67.252 1.00 80.88 367 ILE A N 1
ATOM 3000 C CA . ILE A 1 367 ? -30.799 -20.928 68.132 1.00 80.88 367 ILE A CA 1
ATOM 3001 C C . ILE A 1 367 ? -30.299 -21.208 69.549 1.00 80.88 367 ILE A C 1
ATOM 3003 O O . ILE A 1 367 ? -29.604 -22.197 69.790 1.00 80.88 367 ILE A O 1
ATOM 3007 N N . ASN A 1 368 ? -30.730 -20.401 70.514 1.00 83.00 368 ASN A N 1
ATOM 3008 C CA . ASN A 1 368 ? -30.553 -20.665 71.936 1.00 83.00 368 ASN A CA 1
ATOM 3009 C C . ASN A 1 368 ? -31.911 -21.003 72.568 1.00 83.00 368 ASN A C 1
ATOM 3011 O O . ASN A 1 368 ? -32.838 -20.196 72.544 1.00 83.00 368 ASN A O 1
ATOM 3015 N N . ILE A 1 369 ? -32.053 -22.213 73.112 1.00 85.69 369 ILE A N 1
ATOM 3016 C CA . ILE A 1 369 ? -33.297 -22.694 73.733 1.00 85.69 369 ILE A CA 1
ATOM 3017 C C . ILE A 1 369 ? -33.060 -22.775 75.235 1.00 85.69 369 ILE A C 1
ATOM 3019 O O . ILE A 1 369 ? -32.181 -23.514 75.672 1.00 85.69 369 ILE A O 1
ATOM 3023 N N . SER A 1 370 ? -33.869 -22.074 76.031 1.00 84.62 370 SER A N 1
ATOM 3024 C CA . SER A 1 370 ? -33.776 -22.150 77.490 1.00 84.62 370 SER A CA 1
ATOM 3025 C C . SER A 1 370 ? -33.977 -23.588 77.990 1.00 84.62 370 SER A C 1
ATOM 3027 O O . SER A 1 370 ? -34.891 -24.287 77.530 1.00 84.62 370 SER A O 1
ATOM 3029 N N . ASP A 1 371 ? -33.170 -24.016 78.962 1.00 80.88 371 ASP A N 1
ATOM 3030 C CA . ASP A 1 371 ? -33.307 -25.329 79.596 1.00 80.88 371 ASP A CA 1
ATOM 3031 C C . ASP A 1 371 ? -34.682 -25.509 80.251 1.00 80.88 371 ASP A C 1
ATOM 3033 O O . ASP A 1 371 ? -35.291 -24.566 80.764 1.00 80.88 371 ASP A O 1
ATOM 3037 N N . LEU A 1 372 ? -35.175 -26.751 80.261 1.00 79.56 372 LEU A N 1
ATOM 3038 C CA . LEU A 1 372 ? -36.451 -27.072 80.891 1.00 79.56 372 LEU A CA 1
ATOM 3039 C C . LEU A 1 372 ? -36.347 -26.864 82.420 1.00 79.56 372 LEU A C 1
ATOM 3041 O O . LEU A 1 372 ? -35.515 -27.512 83.062 1.00 79.56 372 LEU A O 1
ATOM 3045 N N . PRO A 1 373 ? -37.197 -26.028 83.045 1.00 71.25 373 PRO A N 1
ATOM 3046 C CA . PRO A 1 373 ? -37.162 -25.834 84.491 1.00 71.25 373 PRO A CA 1
ATOM 3047 C C . PRO A 1 373 ? -37.399 -27.156 85.238 1.00 71.25 373 PRO A C 1
ATOM 3049 O O . PRO A 1 373 ? -38.353 -27.879 84.954 1.00 71.25 373 PRO A O 1
ATOM 3052 N N . ALA A 1 374 ? -36.570 -27.463 86.241 1.00 64.06 374 ALA A N 1
ATOM 3053 C CA . ALA A 1 374 ? -36.651 -28.715 87.010 1.00 64.06 374 ALA A CA 1
ATOM 3054 C C . ALA A 1 374 ? -37.930 -28.853 87.874 1.00 64.06 374 ALA A C 1
ATOM 3056 O O . ALA A 1 374 ? -38.188 -29.911 88.455 1.00 64.06 374 ALA A O 1
ATOM 3057 N N . ALA A 1 375 ? -38.740 -27.795 87.982 1.00 58.91 375 ALA A N 1
ATOM 3058 C CA . ALA A 1 375 ? -39.924 -27.756 88.829 1.00 58.91 375 ALA A CA 1
ATOM 3059 C C . ALA A 1 375 ? -41.135 -28.434 88.158 1.00 58.91 375 ALA A C 1
ATOM 3061 O O . ALA A 1 375 ? -41.699 -27.947 87.179 1.00 58.91 375 ALA A O 1
ATOM 3062 N N . LYS A 1 376 ? -41.584 -29.558 88.728 1.00 54.88 376 LYS A N 1
ATOM 3063 C CA . LYS A 1 376 ? -42.850 -30.209 88.360 1.00 54.88 376 LYS A CA 1
ATOM 3064 C C . LYS A 1 376 ? -44.031 -29.434 88.960 1.00 54.88 376 LYS A C 1
ATOM 3066 O O . LYS A 1 376 ? -44.453 -29.731 90.072 1.00 54.88 376 LYS A O 1
ATOM 3071 N N . GLY A 1 377 ? -44.578 -28.467 88.223 1.00 56.44 377 GLY A N 1
ATOM 3072 C CA . GLY A 1 377 ? -45.836 -27.807 88.593 1.00 56.44 377 GLY A CA 1
ATOM 3073 C C . GLY A 1 377 ? -46.180 -26.582 87.743 1.00 56.44 377 GLY A C 1
ATOM 3074 O O . GLY A 1 377 ? -45.462 -25.600 87.807 1.00 56.44 377 GLY A O 1
ATOM 3075 N N . GLN A 1 378 ? -47.294 -26.690 87.001 1.00 63.47 378 GLN A N 1
ATOM 3076 C CA . GLN A 1 378 ? -48.039 -25.696 86.195 1.00 63.47 378 GLN A CA 1
ATOM 3077 C C . GLN A 1 378 ? -47.267 -24.777 85.220 1.00 63.47 378 GLN A C 1
ATOM 3079 O O . GLN A 1 378 ? -46.355 -24.059 85.593 1.00 63.47 378 GLN A O 1
ATOM 3084 N N . ASN A 1 379 ? -47.733 -24.782 83.958 1.00 62.69 379 ASN A N 1
ATOM 3085 C CA . ASN A 1 379 ? -47.359 -23.917 82.827 1.00 62.69 379 ASN A CA 1
ATOM 3086 C C . ASN A 1 379 ? -45.880 -23.508 82.778 1.00 62.69 379 ASN A C 1
ATOM 3088 O O . ASN A 1 379 ? -45.506 -22.408 83.177 1.00 62.69 379 ASN A O 1
ATOM 3092 N N . LEU A 1 380 ? -45.053 -24.391 82.220 1.00 75.56 380 LEU A N 1
ATOM 3093 C CA . LEU A 1 380 ? -43.664 -24.075 81.905 1.00 75.56 380 LEU A CA 1
ATOM 3094 C C . LEU A 1 380 ? -43.628 -23.179 80.663 1.00 75.56 380 LEU A C 1
ATOM 3096 O O . LEU A 1 380 ? -44.325 -23.462 79.683 1.00 75.56 380 LEU A O 1
ATOM 3100 N N . SER A 1 381 ? -42.823 -22.119 80.715 1.00 79.25 381 SER A N 1
ATOM 3101 C CA . SER A 1 381 ? -42.479 -21.309 79.550 1.00 79.25 381 SER A CA 1
ATOM 3102 C C . SER A 1 381 ? -41.070 -21.646 79.076 1.00 79.25 381 SER A C 1
ATOM 3104 O O . SER A 1 381 ? -40.161 -21.728 79.900 1.00 79.25 381 SER A O 1
ATOM 3106 N N . ILE A 1 382 ? -40.896 -21.828 77.770 1.00 81.25 382 ILE A N 1
ATOM 3107 C CA . ILE A 1 382 ? -39.587 -21.953 77.121 1.00 81.25 382 ILE A CA 1
ATOM 3108 C C . ILE A 1 382 ? -39.380 -20.695 76.292 1.00 81.25 382 ILE A C 1
ATOM 3110 O O . ILE A 1 382 ? -40.239 -20.375 75.465 1.00 81.25 382 ILE A O 1
ATOM 3114 N N . ASP A 1 383 ? -38.251 -20.031 76.498 1.00 82.81 383 ASP A N 1
ATOM 3115 C CA . ASP A 1 383 ? -37.808 -18.928 75.656 1.00 82.81 383 ASP A CA 1
ATOM 3116 C C . ASP A 1 383 ? -36.813 -19.483 74.626 1.00 82.81 383 ASP A C 1
ATOM 3118 O O . ASP A 1 383 ? -35.912 -20.263 74.947 1.00 82.81 383 ASP A O 1
ATOM 3122 N N . VAL A 1 384 ? -37.032 -19.134 73.363 1.00 80.44 384 VAL A N 1
ATOM 3123 C CA . VAL A 1 384 ? -36.180 -19.505 72.234 1.00 80.44 384 VAL A CA 1
ATOM 3124 C C . VAL A 1 384 ? -35.692 -18.220 71.597 1.00 80.44 384 VAL A C 1
ATOM 3126 O O . VAL A 1 384 ? -36.500 -17.457 71.073 1.00 80.44 384 VAL A O 1
ATOM 3129 N N . GLU A 1 385 ? -34.390 -17.983 71.642 1.00 80.88 385 GLU A N 1
ATOM 3130 C CA . GLU A 1 385 ? -33.745 -16.874 70.946 1.00 80.88 385 GLU A CA 1
ATOM 3131 C C . GLU A 1 385 ? -33.195 -17.382 69.617 1.00 80.88 385 GLU A C 1
ATOM 3133 O O . GLU A 1 385 ? -32.469 -18.373 69.578 1.00 80.88 385 GLU A O 1
ATOM 3138 N N . ILE A 1 386 ? -33.573 -16.719 68.529 1.00 78.44 386 ILE A N 1
ATOM 3139 C CA . ILE A 1 386 ? -33.097 -16.987 67.174 1.00 78.44 386 ILE A CA 1
ATOM 3140 C C . ILE A 1 386 ? -32.325 -15.754 66.727 1.00 78.44 386 ILE A C 1
ATOM 3142 O O . ILE A 1 386 ? -32.892 -14.663 66.641 1.00 78.44 386 ILE A O 1
ATOM 3146 N N . GLY A 1 387 ? -31.036 -15.926 66.478 1.00 74.19 387 GLY A N 1
ATOM 3147 C CA . GLY A 1 387 ? -30.153 -14.888 65.989 1.00 74.19 387 GLY A CA 1
ATOM 3148 C C . GLY A 1 387 ? -29.852 -15.037 64.499 1.00 74.19 387 GLY A C 1
ATOM 3149 O O . GLY A 1 387 ? -29.556 -16.135 64.023 1.00 74.19 387 GLY A O 1
ATOM 3150 N N . GLU A 1 388 ? -29.943 -13.930 63.763 1.00 72.75 388 GLU A N 1
ATOM 3151 C CA . GLU A 1 388 ? -29.602 -13.844 62.341 1.00 72.75 388 GLU A CA 1
ATOM 3152 C C . GLU A 1 388 ? -28.591 -12.715 62.122 1.00 72.75 388 GLU A C 1
ATOM 3154 O O . GLU A 1 388 ? -28.859 -11.550 62.437 1.00 72.75 388 GLU A O 1
ATOM 3159 N N . ALA A 1 389 ? -27.418 -13.072 61.592 1.00 66.50 389 ALA A N 1
ATOM 3160 C CA . ALA A 1 389 ? -26.422 -12.109 61.146 1.00 66.50 389 ALA A CA 1
ATOM 3161 C C . ALA A 1 389 ? -26.792 -11.605 59.750 1.00 66.50 389 ALA A C 1
ATOM 3163 O O . ALA A 1 389 ? -26.959 -12.397 58.823 1.00 66.50 389 ALA A O 1
ATOM 3164 N N . ILE A 1 390 ? -26.903 -10.287 59.597 1.00 66.50 390 ILE A N 1
ATOM 3165 C CA . ILE A 1 390 ? -27.228 -9.661 58.320 1.00 66.50 390 ILE A CA 1
ATOM 3166 C C . ILE A 1 390 ? -25.920 -9.203 57.668 1.00 66.50 390 ILE A C 1
ATOM 3168 O O . ILE A 1 390 ? -25.319 -8.216 58.091 1.00 66.50 390 ILE A O 1
ATOM 3172 N N . CYS A 1 391 ? -25.471 -9.894 56.616 1.00 67.62 391 CYS A N 1
ATOM 3173 C CA . CYS A 1 391 ? -24.285 -9.496 55.844 1.00 67.62 391 CYS A CA 1
ATOM 3174 C C . CYS A 1 391 ? -24.576 -8.364 54.822 1.00 67.62 391 CYS A C 1
ATOM 3176 O O . CYS A 1 391 ? -23.906 -8.265 53.797 1.00 67.62 391 CYS A O 1
ATOM 3178 N N . GLU A 1 392 ? -25.563 -7.492 55.070 1.00 62.56 392 GLU A N 1
ATOM 3179 C CA . GLU A 1 392 ? -25.972 -6.406 54.148 1.00 62.56 392 GLU A CA 1
ATOM 3180 C C . GLU A 1 392 ? -24.856 -5.362 53.935 1.00 62.56 392 GLU A C 1
ATOM 3182 O O . GLU A 1 392 ? -24.774 -4.736 52.880 1.00 62.56 392 GLU A O 1
ATOM 3187 N N . GLY A 1 393 ? -23.927 -5.230 54.892 1.00 63.53 393 GLY A N 1
ATOM 3188 C CA . GLY A 1 393 ? -22.787 -4.310 54.801 1.00 63.53 393 GLY A CA 1
ATOM 3189 C C . GLY A 1 393 ? -21.712 -4.701 53.779 1.00 63.53 393 GLY A C 1
ATOM 3190 O O . GLY A 1 393 ? -20.788 -3.916 53.563 1.00 63.53 393 GLY A O 1
ATOM 3191 N N . ILE A 1 394 ? -21.808 -5.884 53.153 1.00 70.50 394 ILE A N 1
ATOM 3192 C CA . ILE A 1 394 ? -20.858 -6.334 52.124 1.00 70.50 394 ILE A CA 1
ATOM 3193 C C . ILE A 1 394 ? -20.864 -5.376 50.935 1.00 70.50 394 ILE A C 1
ATOM 3195 O O . ILE A 1 394 ? -19.798 -4.925 50.534 1.00 70.50 394 ILE A O 1
ATOM 3199 N N . ILE A 1 395 ? -22.039 -5.025 50.403 1.00 63.72 395 ILE A N 1
ATOM 3200 C CA . ILE A 1 395 ? -22.151 -4.211 49.181 1.00 63.72 395 ILE A CA 1
ATOM 3201 C C . ILE A 1 395 ? -21.548 -2.823 49.410 1.00 63.72 395 ILE A C 1
ATOM 3203 O O . ILE A 1 395 ? -20.663 -2.402 48.669 1.00 63.72 395 ILE A O 1
ATOM 3207 N N . GLU A 1 396 ? -21.957 -2.157 50.492 1.00 68.19 396 GLU A N 1
ATOM 3208 C CA . GLU A 1 396 ? -21.440 -0.833 50.850 1.00 68.19 396 GLU A CA 1
ATOM 3209 C C . GLU A 1 396 ? -19.926 -0.879 51.122 1.00 68.19 396 GLU A C 1
ATOM 3211 O O . GLU A 1 396 ? -19.194 0.016 50.708 1.00 68.19 396 GLU A O 1
ATOM 3216 N N . SER A 1 397 ? -19.425 -1.946 51.759 1.00 71.25 397 SER A N 1
ATOM 3217 C CA . SER A 1 397 ? -17.991 -2.104 52.042 1.00 71.25 397 SER A CA 1
ATOM 3218 C C . SER A 1 397 ? -17.158 -2.410 50.792 1.00 71.25 397 SER A C 1
ATOM 3220 O O . SER A 1 397 ? -16.011 -1.962 50.724 1.00 71.25 397 SER A O 1
ATOM 3222 N N . ILE A 1 398 ? -17.714 -3.121 49.799 1.00 68.44 398 ILE A N 1
ATOM 3223 C CA . ILE A 1 398 ? -17.089 -3.331 48.480 1.00 68.44 398 ILE A CA 1
ATOM 3224 C C . ILE A 1 398 ? -16.989 -1.995 47.739 1.00 68.44 398 ILE A C 1
ATOM 3226 O O . ILE A 1 398 ? -15.918 -1.676 47.228 1.00 68.44 398 ILE A O 1
ATOM 3230 N N . GLU A 1 399 ? -18.059 -1.192 47.719 1.00 64.19 399 GLU A N 1
ATOM 3231 C CA . GLU A 1 399 ? -18.076 0.096 47.006 1.00 64.19 399 GLU A CA 1
ATOM 3232 C C . GLU A 1 399 ? -16.990 1.065 47.493 1.00 64.19 399 GLU A C 1
ATOM 3234 O O . GLU A 1 399 ? -16.420 1.814 46.698 1.00 64.19 399 GLU A O 1
ATOM 3239 N N . ILE A 1 400 ? -16.671 1.039 48.790 1.00 73.50 400 ILE A N 1
ATOM 3240 C CA . ILE A 1 400 ? -15.681 1.942 49.398 1.00 73.50 400 ILE A CA 1
ATOM 3241 C C . ILE A 1 400 ? -14.346 1.261 49.744 1.00 73.50 400 ILE A C 1
ATOM 3243 O O . ILE A 1 400 ? -13.497 1.880 50.386 1.00 73.50 400 ILE A O 1
ATOM 3247 N N . CYS A 1 401 ? -14.151 -0.005 49.360 1.00 72.56 401 CYS A N 1
ATOM 3248 C CA . CYS A 1 401 ? -12.992 -0.827 49.729 1.00 72.56 401 CYS A CA 1
ATOM 3249 C C . CYS A 1 401 ? -12.630 -0.819 51.216 1.00 72.56 401 CYS A C 1
ATOM 3251 O O . CYS A 1 401 ? -11.454 -0.772 51.592 1.00 72.56 401 CYS A O 1
ATOM 3253 N N . LYS A 1 402 ? -13.643 -0.900 52.079 1.00 76.62 402 LYS A N 1
ATOM 3254 C CA . LYS A 1 402 ? -13.449 -1.001 53.525 1.00 76.62 402 LYS A CA 1
ATOM 3255 C C . LYS A 1 402 ? -13.279 -2.460 53.928 1.00 76.62 402 LYS A C 1
ATOM 3257 O O . LYS A 1 402 ? -14.016 -3.329 53.472 1.00 76.62 402 LYS A O 1
ATOM 3262 N N . GLU A 1 403 ? -12.310 -2.716 54.805 1.00 74.38 403 GLU A N 1
ATOM 3263 C CA . GLU A 1 403 ? -12.114 -4.045 55.376 1.00 74.38 403 GLU A CA 1
ATOM 3264 C C . GLU A 1 403 ? -13.402 -4.513 56.065 1.00 74.38 403 GLU A C 1
ATOM 3266 O O . GLU A 1 403 ? -13.967 -3.811 56.908 1.00 74.38 403 GLU A O 1
ATOM 3271 N N . TYR A 1 404 ? -13.875 -5.691 55.670 1.00 78.94 404 TYR A N 1
ATOM 3272 C CA . TYR A 1 404 ? -15.140 -6.252 56.125 1.00 78.94 404 TYR A CA 1
ATOM 3273 C C . TYR A 1 404 ? -15.012 -7.767 56.236 1.00 78.94 404 TYR A C 1
ATOM 3275 O O . TYR A 1 404 ? -14.342 -8.395 55.419 1.00 78.94 404 TYR A O 1
ATOM 3283 N N . SER A 1 405 ? -15.646 -8.361 57.242 1.00 76.75 405 SER A N 1
ATOM 3284 C CA . SER A 1 405 ? -15.738 -9.812 57.376 1.00 76.75 405 SER A CA 1
ATOM 3285 C C . SER A 1 405 ? -17.109 -10.190 57.924 1.00 76.75 405 SER A C 1
ATOM 3287 O O . SER A 1 405 ? -17.524 -9.643 58.947 1.00 76.75 405 SER A O 1
ATOM 3289 N N . CYS A 1 406 ? -17.806 -11.109 57.261 1.00 80.38 406 CYS A N 1
ATOM 3290 C CA . CYS A 1 406 ? -19.075 -11.668 57.724 1.00 80.38 406 CYS A CA 1
ATOM 3291 C C . CYS A 1 406 ? -19.088 -13.176 57.511 1.00 80.38 406 CYS A C 1
ATOM 3293 O O . CYS A 1 406 ? -18.529 -13.675 56.537 1.00 80.38 406 CYS A O 1
ATOM 3295 N N . ARG A 1 407 ? -19.733 -13.909 58.419 1.00 77.12 407 ARG A N 1
ATOM 3296 C CA . ARG A 1 407 ? -19.961 -15.346 58.268 1.00 77.12 407 ARG A CA 1
ATOM 3297 C C . ARG A 1 407 ? -21.451 -15.617 58.161 1.00 77.12 407 ARG A C 1
ATOM 3299 O O . ARG A 1 407 ? -22.202 -15.238 59.054 1.00 77.12 407 ARG A O 1
ATOM 3306 N N . GLN A 1 408 ? -21.847 -16.294 57.093 1.00 72.44 408 GLN A N 1
ATOM 3307 C CA . GLN A 1 408 ? -23.208 -16.748 56.855 1.00 72.44 408 GLN A CA 1
ATOM 3308 C C . GLN A 1 408 ? -23.257 -18.274 56.979 1.00 72.44 408 GLN A C 1
ATOM 3310 O O . GLN A 1 408 ? -22.560 -18.988 56.264 1.00 72.44 408 GLN A O 1
ATOM 3315 N N . HIS A 1 409 ? -24.067 -18.805 57.892 1.00 63.47 409 HIS A N 1
ATOM 3316 C CA . HIS A 1 409 ? -24.176 -20.251 58.101 1.00 63.47 409 HIS A CA 1
ATOM 3317 C C . HIS A 1 409 ? -25.093 -20.905 57.052 1.00 63.47 409 HIS A C 1
ATOM 3319 O O . HIS A 1 409 ? -26.229 -20.469 56.874 1.00 63.47 409 HIS A O 1
ATOM 3325 N N . ILE A 1 410 ? -24.629 -21.973 56.381 1.00 67.25 410 ILE A N 1
ATOM 3326 C CA . ILE A 1 410 ? -25.444 -22.772 55.434 1.00 67.25 410 ILE A CA 1
ATOM 3327 C C . ILE A 1 410 ? -25.884 -24.121 56.041 1.00 67.25 410 ILE A C 1
ATOM 3329 O O . ILE A 1 410 ? -26.796 -24.775 55.532 1.00 67.25 410 ILE A O 1
ATOM 3333 N N . GLY A 1 411 ? -25.298 -24.548 57.163 1.00 60.84 411 GLY A N 1
ATOM 3334 C CA . GLY A 1 411 ? -25.681 -25.783 57.853 1.00 60.84 411 GLY A CA 1
ATOM 3335 C C . GLY A 1 411 ? -24.947 -25.989 59.180 1.00 60.84 411 GLY A C 1
ATOM 3336 O O . GLY A 1 411 ? -24.280 -25.084 59.668 1.00 60.84 411 GLY A O 1
ATOM 3337 N N . ASN A 1 412 ? -25.059 -27.198 59.754 1.00 47.59 412 ASN A N 1
ATOM 3338 C CA . ASN A 1 412 ? -24.552 -27.519 61.101 1.00 47.59 412 ASN A CA 1
ATOM 3339 C C . ASN A 1 412 ? -23.038 -27.286 61.292 1.00 47.59 412 ASN A C 1
ATOM 3341 O O . ASN A 1 412 ? -22.625 -27.043 62.422 1.00 47.59 412 ASN A O 1
ATOM 3345 N N . GLU A 1 413 ? -22.223 -27.375 60.233 1.00 57.16 413 GLU A N 1
ATOM 3346 C CA . GLU A 1 413 ? -20.761 -27.160 60.295 1.00 57.16 413 GLU A CA 1
ATOM 3347 C C . GLU A 1 413 ? -20.207 -26.308 59.132 1.00 57.16 413 GLU A C 1
ATOM 3349 O O . GLU A 1 413 ? -19.042 -25.915 59.165 1.00 57.16 413 GLU A O 1
ATOM 3354 N N . ASP A 1 414 ? -21.044 -25.954 58.149 1.00 59.41 414 ASP A N 1
ATOM 3355 C CA . ASP A 1 414 ? -20.635 -25.195 56.964 1.00 59.41 414 ASP A CA 1
ATOM 3356 C C . ASP A 1 414 ? -21.075 -23.730 57.071 1.00 59.41 414 ASP A C 1
ATOM 3358 O O . ASP A 1 414 ? -22.255 -23.417 57.272 1.00 59.41 414 ASP A O 1
ATOM 3362 N N . PHE A 1 415 ? -20.121 -22.821 56.893 1.00 69.31 415 PHE A N 1
ATOM 3363 C CA . PHE A 1 415 ? -20.345 -21.383 56.788 1.00 69.31 415 PHE A CA 1
ATOM 3364 C C . PHE A 1 415 ? -19.681 -20.848 55.518 1.00 69.31 415 PHE A C 1
ATOM 3366 O O . PHE A 1 415 ? -18.643 -21.358 55.095 1.00 69.31 415 PHE A O 1
ATOM 3373 N N . ILE A 1 416 ? -20.281 -19.815 54.932 1.00 73.44 416 ILE A N 1
ATOM 3374 C CA . ILE A 1 416 ? -19.610 -18.931 53.988 1.00 73.44 416 ILE A CA 1
ATOM 3375 C C . ILE A 1 416 ? -18.978 -17.805 54.789 1.00 73.44 416 ILE A C 1
ATOM 3377 O O . ILE A 1 416 ? -19.667 -17.080 55.501 1.00 73.44 416 ILE A O 1
ATOM 3381 N N . GLU A 1 417 ? -17.666 -17.653 54.689 1.00 79.69 417 GLU A N 1
ATOM 3382 C CA . GLU A 1 417 ? -16.963 -16.472 55.172 1.00 79.69 417 GLU A CA 1
ATOM 3383 C C . GLU A 1 417 ? -16.741 -15.511 54.008 1.00 79.69 417 GLU A C 1
ATOM 3385 O O . GLU A 1 417 ? -16.020 -15.818 53.063 1.00 79.69 417 GLU A O 1
ATOM 3390 N N . HIS A 1 418 ? -17.362 -14.343 54.094 1.00 80.44 418 HIS A N 1
ATOM 3391 C CA . HIS A 1 418 ? -17.148 -13.221 53.197 1.00 80.44 418 HIS A CA 1
ATOM 3392 C C . HIS A 1 418 ? -16.093 -12.310 53.814 1.00 80.44 418 HIS A C 1
ATOM 3394 O O . HIS A 1 418 ? -16.282 -11.838 54.934 1.00 80.44 418 HIS A O 1
ATOM 3400 N N . LYS A 1 419 ? -15.002 -12.026 53.104 1.00 80.56 419 LYS A N 1
ATOM 3401 C CA . LYS A 1 419 ? -13.924 -11.153 53.572 1.00 80.56 419 LYS A CA 1
ATOM 3402 C C . LYS A 1 419 ? -13.522 -10.162 52.488 1.00 80.56 419 LYS A C 1
ATOM 3404 O O . LYS A 1 419 ? -13.210 -10.551 51.373 1.00 80.56 419 LYS A O 1
ATOM 3409 N N . ILE A 1 420 ? -13.470 -8.882 52.829 1.00 78.44 420 ILE A N 1
ATOM 3410 C CA . ILE A 1 420 ? -12.949 -7.819 51.972 1.00 78.44 420 ILE A CA 1
ATOM 3411 C C . ILE A 1 420 ? -11.614 -7.381 52.551 1.00 78.44 420 ILE A C 1
ATOM 3413 O O . ILE A 1 420 ? -11.551 -6.886 53.675 1.00 78.44 420 ILE A O 1
ATOM 3417 N N . LEU A 1 421 ? -10.543 -7.560 51.788 1.00 72.75 421 LEU A N 1
ATOM 3418 C CA . LEU A 1 421 ? -9.229 -7.032 52.120 1.00 72.75 421 LEU A CA 1
ATOM 3419 C C . LEU A 1 421 ? -9.114 -5.656 51.460 1.00 72.75 421 LEU A C 1
ATOM 3421 O O . LEU A 1 421 ? -8.855 -5.548 50.260 1.00 72.75 421 LEU A O 1
ATOM 3425 N N . GLY A 1 422 ? -9.363 -4.598 52.232 1.00 60.94 422 GLY A N 1
ATOM 3426 C CA . GLY A 1 422 ? -9.147 -3.227 51.776 1.00 60.94 422 GLY A CA 1
ATOM 3427 C C . GLY A 1 422 ? -7.650 -2.968 51.622 1.00 60.94 422 GLY A C 1
ATOM 3428 O O . GLY A 1 422 ? -6.938 -2.843 52.618 1.00 60.94 422 GLY A O 1
ATOM 3429 N N . LEU A 1 423 ? -7.141 -2.916 50.389 1.00 60.38 423 LEU A N 1
ATOM 3430 C CA . LEU A 1 423 ? -5.736 -2.602 50.142 1.00 60.38 423 LEU A CA 1
ATOM 3431 C C . LEU A 1 423 ? -5.574 -1.087 49.996 1.00 60.38 423 LEU A C 1
ATOM 3433 O O . LEU A 1 423 ? -6.158 -0.460 49.117 1.00 60.38 423 LEU A O 1
ATOM 3437 N N . ASN A 1 424 ? -4.727 -0.497 50.845 1.00 48.97 424 ASN A N 1
ATOM 3438 C CA . ASN A 1 424 ? -4.474 0.952 50.938 1.00 48.97 424 ASN A CA 1
ATOM 3439 C C . ASN A 1 424 ? -3.892 1.598 49.658 1.00 48.97 424 ASN A C 1
ATOM 3441 O O . ASN A 1 424 ? -3.624 2.799 49.628 1.00 48.97 424 ASN A O 1
ATOM 3445 N N . SER A 1 425 ? -3.668 0.827 48.594 1.00 48.06 425 SER A N 1
ATOM 3446 C CA . SER A 1 425 ? -3.140 1.300 47.320 1.00 48.06 425 SER A CA 1
ATOM 3447 C C . SER A 1 425 ? -4.247 1.383 46.263 1.00 48.06 425 SER A C 1
ATOM 3449 O O . SER A 1 425 ? -4.475 0.435 45.518 1.00 48.06 425 SER A O 1
ATOM 3451 N N . GLY A 1 426 ? -4.907 2.540 46.174 1.00 52.66 426 GLY A N 1
ATOM 3452 C CA . GLY A 1 426 ? -5.545 3.031 44.944 1.00 52.66 426 GLY A CA 1
ATOM 3453 C C . GLY A 1 426 ? -6.662 2.174 44.336 1.00 52.66 426 GLY A C 1
ATOM 3454 O O . GLY A 1 426 ? -6.530 1.743 43.192 1.00 52.66 426 GLY A O 1
ATOM 3455 N N . ASN A 1 427 ? -7.785 2.031 45.046 1.00 58.06 427 ASN A N 1
ATOM 3456 C CA . ASN A 1 427 ? -9.049 1.474 44.531 1.00 58.06 427 ASN A CA 1
ATOM 3457 C C . ASN A 1 427 ? -8.990 -0.006 44.110 1.00 58.06 427 ASN A C 1
ATOM 3459 O O . ASN A 1 427 ? -9.738 -0.407 43.220 1.00 58.06 427 ASN A O 1
ATOM 3463 N N . LEU A 1 428 ? -8.109 -0.809 44.716 1.00 56.84 428 LEU A N 1
ATOM 3464 C CA . LEU A 1 428 ? -8.116 -2.263 44.554 1.00 56.84 428 LEU A CA 1
ATOM 3465 C C . LEU A 1 428 ? -8.735 -2.925 45.790 1.00 56.84 428 LEU A C 1
ATOM 3467 O O . LEU A 1 428 ? -8.166 -2.904 46.881 1.00 56.84 428 LEU A O 1
ATOM 3471 N N . CYS A 1 429 ? -9.891 -3.536 45.582 1.00 71.56 429 CYS A N 1
ATOM 3472 C CA . CYS A 1 429 ? -10.624 -4.342 46.546 1.00 71.56 429 CYS A CA 1
ATOM 3473 C C . CYS A 1 429 ? -10.401 -5.824 46.242 1.00 71.56 429 CYS A C 1
ATOM 3475 O O . CYS A 1 429 ? -10.579 -6.243 45.095 1.00 71.56 429 CYS A O 1
ATOM 3477 N N . VAL A 1 430 ? -10.083 -6.629 47.255 1.00 72.88 430 VAL A N 1
ATOM 3478 C CA . VAL A 1 430 ? -10.103 -8.092 47.125 1.00 72.88 430 VAL A CA 1
ATOM 3479 C C . VAL A 1 430 ? -11.246 -8.630 47.969 1.00 72.88 430 VAL A C 1
ATOM 3481 O O . VAL A 1 430 ? -11.209 -8.513 49.192 1.00 72.88 430 VAL A O 1
ATOM 3484 N N . TYR A 1 431 ? -12.259 -9.190 47.315 1.00 79.62 431 TYR A N 1
ATOM 3485 C CA . TYR A 1 431 ? -13.345 -9.921 47.959 1.00 79.62 431 TYR A CA 1
ATOM 3486 C C . TYR A 1 431 ? -13.017 -11.411 47.940 1.00 79.62 431 TYR A C 1
ATOM 3488 O O . TYR A 1 431 ? -12.614 -11.949 46.911 1.00 79.62 431 TYR A O 1
ATOM 3496 N N . ILE A 1 432 ? -13.172 -12.058 49.083 1.00 79.19 432 ILE A N 1
ATOM 3497 C CA . ILE A 1 432 ? -12.928 -13.477 49.284 1.00 79.19 432 ILE A CA 1
ATOM 3498 C C . ILE A 1 432 ? -14.209 -14.075 49.838 1.00 79.19 432 ILE A C 1
ATOM 3500 O O . ILE A 1 432 ? -14.720 -13.616 50.857 1.00 79.19 432 ILE A O 1
ATOM 3504 N N . GLU A 1 433 ? -14.700 -15.112 49.184 1.00 80.38 433 GLU A N 1
ATOM 3505 C CA . GLU A 1 433 ? -15.785 -15.941 49.677 1.00 80.38 433 GLU A CA 1
ATOM 3506 C C . GLU A 1 433 ? -15.247 -17.341 49.927 1.00 80.38 433 GLU A C 1
ATOM 3508 O O . GLU A 1 433 ? -14.741 -17.994 49.014 1.00 80.38 433 GLU A O 1
ATOM 3513 N N . LYS A 1 434 ? -15.328 -17.806 51.169 1.00 79.00 434 LYS A N 1
ATOM 3514 C CA . LYS A 1 434 ? -14.803 -19.108 51.561 1.00 79.00 434 LYS A CA 1
ATOM 3515 C C . LYS A 1 434 ? -15.915 -20.007 52.065 1.00 79.00 434 LYS A C 1
ATOM 3517 O O . LYS A 1 434 ? -16.544 -19.689 53.068 1.00 79.00 434 LYS A O 1
ATOM 3522 N N . GLN A 1 435 ? -16.098 -21.152 51.415 1.00 77.62 435 GLN A N 1
ATOM 3523 C CA . GLN A 1 435 ? -17.018 -22.207 51.829 1.00 77.62 435 GLN A CA 1
ATOM 3524 C C . GLN A 1 435 ? -16.213 -23.494 52.073 1.00 77.62 435 GLN A C 1
ATOM 3526 O O . GLN A 1 435 ? -15.799 -24.184 51.144 1.00 77.62 435 GLN A O 1
ATOM 3531 N N . GLY A 1 436 ? -15.945 -23.818 53.340 1.00 79.31 436 GLY A N 1
ATOM 3532 C CA . GLY A 1 436 ? -15.088 -24.957 53.693 1.00 79.31 436 GLY A CA 1
ATOM 3533 C C . GLY A 1 436 ? -13.639 -24.779 53.209 1.00 79.31 436 GLY A C 1
ATOM 3534 O O . GLY A 1 436 ? -12.944 -23.859 53.647 1.00 79.31 436 GLY A O 1
ATOM 3535 N N . ASN A 1 437 ? -13.175 -25.676 52.330 1.00 67.06 437 ASN A N 1
ATOM 3536 C CA . ASN A 1 437 ? -11.850 -25.595 51.692 1.00 67.06 437 ASN A CA 1
ATOM 3537 C C . ASN A 1 437 ? -11.867 -24.859 50.344 1.00 67.06 437 ASN A C 1
ATOM 3539 O O . ASN A 1 437 ? -10.795 -24.595 49.801 1.00 67.06 437 ASN A O 1
ATOM 3543 N N . ASP A 1 438 ? -13.049 -24.548 49.812 1.00 59.66 438 ASP A N 1
ATOM 3544 C CA . ASP A 1 438 ? -13.192 -23.839 48.548 1.00 59.66 438 ASP A CA 1
ATOM 3545 C C . ASP A 1 438 ? -13.186 -22.328 48.805 1.00 59.66 438 ASP A C 1
ATOM 3547 O O . ASP A 1 438 ? -13.896 -21.820 49.675 1.00 59.66 438 ASP A O 1
ATOM 3551 N N . GLU A 1 439 ? -12.351 -21.613 48.056 1.00 73.00 439 GLU A N 1
ATOM 3552 C CA . GLU A 1 439 ? -12.158 -20.169 48.167 1.00 73.00 439 GLU A CA 1
ATOM 3553 C C . GLU A 1 439 ? -12.352 -19.536 46.786 1.00 73.00 439 GLU A C 1
ATOM 3555 O O . GLU A 1 439 ? -11.726 -19.944 45.806 1.00 73.00 439 GLU A O 1
ATOM 3560 N N . MET A 1 440 ? -13.250 -18.559 46.706 1.00 72.38 440 MET A N 1
ATOM 3561 C CA . MET A 1 440 ? -13.457 -17.718 45.536 1.00 72.38 440 MET A CA 1
ATOM 3562 C C . MET A 1 440 ? -12.873 -16.341 45.822 1.00 72.38 440 MET A C 1
ATOM 3564 O O . MET A 1 440 ? -13.231 -15.709 46.814 1.00 72.38 440 MET A O 1
ATOM 3568 N N . VAL A 1 441 ? -12.006 -15.860 44.933 1.00 73.81 441 VAL A N 1
ATOM 3569 C CA . VAL A 1 441 ? -11.403 -14.529 45.032 1.00 73.81 441 VAL A CA 1
ATOM 3570 C C . VAL A 1 441 ? -11.875 -13.674 43.858 1.00 73.81 441 VAL A C 1
ATOM 3572 O O . VAL A 1 441 ? -11.761 -14.066 42.693 1.00 73.81 441 VAL A O 1
ATOM 3575 N N . CYS A 1 442 ? -12.415 -12.496 44.165 1.00 70.44 442 CYS A N 1
ATOM 3576 C CA . CYS A 1 442 ? -12.829 -11.496 43.189 1.00 70.44 442 CYS A CA 1
ATOM 3577 C C . CYS A 1 442 ? -12.013 -10.219 43.377 1.00 70.44 442 CYS A C 1
ATOM 3579 O O . CYS A 1 442 ? -11.905 -9.679 44.481 1.00 70.44 442 CYS A O 1
ATOM 3581 N N . HIS A 1 443 ? -11.473 -9.706 42.276 1.00 71.56 443 HIS A N 1
ATOM 3582 C CA . HIS A 1 443 ? -10.756 -8.437 42.259 1.00 71.56 443 HIS A CA 1
ATOM 3583 C C . HIS A 1 443 ? -11.671 -7.345 41.729 1.00 71.56 443 HIS A C 1
ATOM 3585 O O . HIS A 1 443 ? -12.168 -7.462 40.610 1.00 71.56 443 HIS A O 1
ATOM 3591 N N . HIS A 1 444 ? -11.849 -6.273 42.498 1.00 57.88 444 HIS A N 1
ATOM 3592 C CA . HIS A 1 444 ? -12.579 -5.088 42.066 1.00 57.88 444 HIS A CA 1
ATOM 3593 C C . HIS A 1 444 ? -11.637 -3.891 41.933 1.00 57.88 444 HIS A C 1
ATOM 3595 O O . HIS A 1 444 ? -10.908 -3.554 42.866 1.00 57.88 444 HIS A O 1
ATOM 3601 N N . SER A 1 445 ? -11.639 -3.274 40.749 1.00 67.12 445 SER A N 1
ATOM 3602 C CA . SER A 1 445 ? -10.871 -2.069 40.440 1.00 67.12 445 SER A CA 1
ATOM 3603 C C . SER A 1 445 ? -11.696 -1.092 39.604 1.00 67.12 445 SER A C 1
ATOM 3605 O O . SER A 1 445 ? -12.654 -1.484 38.939 1.00 67.12 445 SER A O 1
ATOM 3607 N N . GLN A 1 446 ? -11.254 0.166 39.532 1.00 54.75 446 GLN A N 1
ATOM 3608 C CA . GLN A 1 446 ? -11.847 1.185 38.650 1.00 54.75 446 GLN A CA 1
ATOM 3609 C C . GLN A 1 446 ? -11.837 0.824 37.147 1.00 54.75 446 GLN A C 1
ATOM 3611 O O . GLN A 1 446 ? -12.468 1.514 36.352 1.00 54.75 446 GLN A O 1
ATOM 3616 N N . TYR A 1 447 ? -11.115 -0.231 36.749 1.00 51.09 447 TYR A N 1
ATOM 3617 C CA . TYR A 1 447 ? -10.988 -0.692 35.363 1.00 51.09 447 TYR A CA 1
ATOM 3618 C C . TYR A 1 447 ? -11.787 -1.974 35.070 1.00 51.09 447 TYR A C 1
ATOM 3620 O O . TYR A 1 447 ? -11.661 -2.531 33.983 1.00 51.09 447 TYR A O 1
ATOM 3628 N N . GLY A 1 448 ? -12.602 -2.444 36.021 1.00 44.94 448 GLY A N 1
ATOM 3629 C CA . GLY A 1 448 ? -13.412 -3.659 35.899 1.00 44.94 448 GLY A CA 1
ATOM 3630 C C . GLY A 1 448 ? -13.075 -4.718 36.952 1.00 44.94 448 GLY A C 1
ATOM 3631 O O . GLY A 1 448 ? -12.120 -4.565 37.725 1.00 44.94 448 GLY A O 1
ATOM 3632 N N . MET A 1 449 ? -13.887 -5.782 36.991 1.00 49.47 449 MET A N 1
ATOM 3633 C CA . MET A 1 449 ? -13.714 -6.919 37.903 1.00 49.47 449 MET A CA 1
ATOM 3634 C C . MET A 1 449 ? -13.159 -8.159 37.197 1.00 49.47 449 MET A C 1
ATOM 3636 O O . MET A 1 449 ? -13.538 -8.445 36.064 1.00 49.47 449 MET A O 1
ATOM 3640 N N . MET A 1 450 ? -12.295 -8.911 37.886 1.00 53.53 450 MET A N 1
ATOM 3641 C CA . MET A 1 450 ? -11.763 -10.202 37.422 1.00 53.53 450 MET A CA 1
ATOM 3642 C C . MET A 1 450 ? -12.057 -11.310 38.444 1.00 53.53 450 MET A C 1
ATOM 3644 O O . MET A 1 450 ? -11.876 -11.102 39.646 1.00 53.53 450 MET A O 1
ATOM 3648 N N . ILE A 1 451 ? -12.493 -12.478 37.956 1.00 49.06 451 ILE A N 1
ATOM 3649 C CA . ILE A 1 451 ? -12.775 -13.693 38.744 1.00 49.06 451 ILE A CA 1
ATOM 3650 C C . ILE A 1 451 ? -11.785 -14.790 38.326 1.00 49.06 451 ILE A C 1
ATOM 3652 O O . ILE A 1 451 ? -11.518 -14.960 37.134 1.00 49.06 451 ILE A O 1
ATOM 3656 N N . GLU A 1 452 ? -11.246 -15.547 39.284 1.00 51.28 452 GLU A N 1
ATOM 3657 C CA . GLU A 1 452 ? -10.309 -16.639 38.998 1.00 51.28 452 GLU A CA 1
ATOM 3658 C C . GLU A 1 452 ? -10.978 -17.883 38.377 1.00 51.28 452 GLU A C 1
ATOM 3660 O O . GLU A 1 452 ? -11.968 -18.423 38.873 1.00 51.28 452 GLU A O 1
ATOM 3665 N N . LYS A 1 453 ? -10.368 -18.404 37.302 1.00 41.12 453 LYS A N 1
ATOM 3666 C CA . LYS A 1 453 ? -10.840 -19.555 36.506 1.00 41.12 453 LYS A CA 1
ATOM 3667 C C . LYS A 1 453 ? -10.891 -20.884 37.285 1.00 41.12 453 LYS A C 1
ATOM 3669 O O . LYS A 1 453 ? -11.721 -21.735 36.970 1.00 41.12 453 LYS A O 1
ATOM 3674 N N . ARG A 1 454 ? -10.048 -21.071 38.313 1.00 45.00 454 ARG A N 1
ATOM 3675 C CA . ARG A 1 454 ? -9.977 -22.319 39.108 1.00 45.00 454 ARG A CA 1
ATOM 3676 C C . ARG A 1 454 ? -11.280 -22.662 39.833 1.00 45.00 454 ARG A C 1
ATOM 3678 O O . ARG A 1 454 ? -11.567 -23.844 40.000 1.00 45.00 454 ARG A O 1
ATOM 3685 N N . TYR A 1 455 ? -12.081 -21.660 40.195 1.00 43.78 455 TYR A N 1
ATOM 3686 C CA . TYR A 1 455 ? -13.391 -21.862 40.820 1.00 43.78 455 TYR A CA 1
ATOM 3687 C C . TYR A 1 455 ? -14.381 -22.578 39.884 1.00 43.78 455 TYR A C 1
ATOM 3689 O O . TYR A 1 455 ? -15.118 -23.466 40.301 1.00 43.78 455 TYR A O 1
ATOM 3697 N N . PHE A 1 456 ? -14.352 -22.280 38.580 1.00 43.12 456 PHE A N 1
ATOM 3698 C CA . PHE A 1 456 ? -15.185 -22.997 37.608 1.00 43.12 456 PHE A CA 1
ATOM 3699 C C . PHE A 1 456 ? -14.724 -24.448 37.415 1.00 43.12 456 PHE A C 1
ATOM 3701 O O . PHE A 1 456 ? -15.540 -25.342 37.201 1.00 43.12 456 PHE A O 1
ATOM 3708 N N . GLU A 1 457 ? -13.422 -24.711 37.528 1.00 41.91 457 GLU A N 1
ATOM 3709 C CA . GLU A 1 457 ? -12.853 -26.051 37.349 1.00 41.91 457 GLU A CA 1
ATOM 3710 C C . GLU A 1 457 ? -13.065 -26.975 38.563 1.00 41.91 457 GLU A C 1
ATOM 3712 O O . GLU A 1 457 ? -13.116 -28.195 38.384 1.00 41.91 457 GLU A O 1
ATOM 3717 N N . SER A 1 458 ? -13.212 -26.438 39.782 1.00 45.38 458 SER A N 1
ATOM 3718 C CA . SER A 1 458 ? -13.592 -27.231 40.963 1.00 45.38 458 SER A CA 1
ATOM 3719 C C . SER A 1 458 ? -15.068 -27.639 40.922 1.00 45.38 458 SER A C 1
ATOM 3721 O O . SER A 1 458 ? -15.381 -28.796 41.205 1.00 45.38 458 SER A O 1
ATOM 3723 N N . ILE A 1 459 ? -15.952 -26.750 40.452 1.00 39.78 459 ILE A N 1
ATOM 3724 C CA . ILE A 1 459 ? -17.382 -27.032 40.235 1.00 39.78 459 ILE A CA 1
ATOM 3725 C C . ILE A 1 459 ? -17.579 -28.137 39.181 1.00 39.78 459 ILE A C 1
ATOM 3727 O O . ILE A 1 459 ? -18.387 -29.043 39.371 1.00 39.78 459 ILE A O 1
ATOM 3731 N N . LEU A 1 460 ? -16.790 -28.125 38.102 1.00 41.03 460 LEU A N 1
ATOM 3732 C CA . LEU A 1 460 ? -16.887 -29.099 37.004 1.00 41.03 460 LEU A CA 1
ATOM 3733 C C . LEU A 1 460 ? -16.395 -30.519 37.353 1.00 41.03 460 LEU A C 1
ATOM 3735 O O . LEU A 1 460 ? -16.588 -31.441 36.561 1.00 41.03 460 LEU A O 1
ATOM 3739 N N . LYS A 1 461 ? -15.751 -30.733 38.509 1.00 42.16 461 LYS A N 1
ATOM 3740 C CA . LYS A 1 461 ? -15.216 -32.052 38.907 1.00 42.16 461 LYS A CA 1
ATOM 3741 C C . LYS A 1 461 ? -16.185 -32.911 39.725 1.00 42.16 461 LYS A C 1
ATOM 3743 O O . LYS A 1 461 ? -15.855 -34.061 40.022 1.00 42.16 461 LYS A O 1
ATOM 3748 N N . VAL A 1 462 ? -17.377 -32.415 40.058 1.00 37.22 462 VAL A N 1
ATOM 3749 C CA . VAL A 1 462 ? -18.345 -33.144 40.892 1.00 37.22 462 VAL A CA 1
ATOM 3750 C C . VAL A 1 462 ? -19.404 -33.856 40.034 1.00 37.22 462 VAL A C 1
ATOM 3752 O O . VAL A 1 462 ? -20.539 -33.419 39.933 1.00 37.22 462 VAL A O 1
ATOM 3755 N N . GLY A 1 463 ? -19.031 -35.012 39.471 1.00 39.19 463 GLY A N 1
ATOM 3756 C CA . GLY A 1 463 ? -19.961 -36.091 39.083 1.00 39.19 463 GLY A CA 1
ATOM 3757 C C . GLY A 1 463 ? -20.772 -35.921 37.783 1.00 39.19 463 GLY A C 1
ATOM 3758 O O . GLY A 1 463 ? -21.087 -34.827 37.346 1.00 39.19 463 GLY A O 1
ATOM 3759 N N . ASN A 1 464 ? -21.117 -37.053 37.153 1.00 40.47 464 ASN A N 1
ATOM 3760 C CA . ASN A 1 464 ? -21.725 -37.167 35.814 1.00 40.47 464 ASN A CA 1
ATOM 3761 C C . ASN A 1 464 ? -23.206 -36.714 35.734 1.00 40.47 464 ASN A C 1
ATOM 3763 O O . ASN A 1 464 ? -24.073 -37.528 35.409 1.00 40.47 464 ASN A O 1
ATOM 3767 N N . GLN A 1 465 ? -23.514 -35.449 36.009 1.00 42.38 465 GLN A N 1
ATOM 3768 C CA . GLN A 1 465 ? -24.819 -34.850 35.695 1.00 42.38 465 GLN A CA 1
ATOM 3769 C C . GLN A 1 465 ? -24.698 -33.777 34.608 1.00 42.38 465 GLN A C 1
ATOM 3771 O O . GLN A 1 465 ? -23.632 -33.201 34.407 1.00 42.38 465 GLN A O 1
ATOM 3776 N N . GLU A 1 466 ? -25.777 -33.619 33.835 1.00 41.88 466 GLU A N 1
ATOM 3777 C CA . GLU A 1 466 ? -25.822 -32.871 32.576 1.00 41.88 466 GLU A CA 1
ATOM 3778 C C . GLU A 1 466 ? -25.294 -31.433 32.716 1.00 41.88 466 GLU A C 1
ATOM 3780 O O . GLU A 1 466 ? -25.576 -30.717 33.673 1.00 41.88 466 GLU A O 1
ATOM 3785 N N . ILE A 1 467 ? -24.498 -31.034 31.721 1.00 43.66 467 ILE A N 1
ATOM 3786 C CA . ILE A 1 467 ? -23.684 -29.809 31.674 1.00 43.66 467 ILE A CA 1
ATOM 3787 C C . ILE A 1 467 ? -24.537 -28.523 31.736 1.00 43.66 467 ILE A C 1
ATOM 3789 O O . ILE A 1 467 ? -24.029 -27.473 32.129 1.00 43.66 467 ILE A O 1
ATOM 3793 N N . ASP A 1 468 ? -25.828 -28.601 31.408 1.00 39.72 468 ASP A N 1
ATOM 3794 C CA . ASP A 1 468 ? -26.711 -27.434 31.310 1.00 39.72 468 ASP A CA 1
ATOM 3795 C C . ASP A 1 468 ? -27.124 -26.861 32.684 1.00 39.72 468 ASP A C 1
ATOM 3797 O O . ASP A 1 468 ? -27.138 -25.640 32.844 1.00 39.72 468 ASP A O 1
ATOM 3801 N N . ASP A 1 469 ? -27.319 -27.692 33.719 1.00 40.53 469 ASP A N 1
ATOM 3802 C CA . ASP A 1 469 ? -27.679 -27.215 35.071 1.00 40.53 469 ASP A CA 1
ATOM 3803 C C . ASP A 1 469 ? -26.505 -26.492 35.769 1.00 40.53 469 ASP A C 1
ATOM 3805 O O . ASP A 1 469 ? -26.690 -25.568 36.567 1.00 40.53 469 ASP A O 1
ATOM 3809 N N . PHE A 1 470 ? -25.264 -26.873 35.446 1.00 40.97 470 PHE A N 1
ATOM 3810 C CA . PHE A 1 470 ? -24.060 -26.263 36.019 1.00 40.97 470 PHE A CA 1
ATOM 3811 C C . PHE A 1 470 ? -23.708 -24.920 35.383 1.00 40.97 470 PHE A C 1
ATOM 3813 O O . PHE A 1 470 ? -23.207 -24.033 36.078 1.00 40.97 470 PHE A O 1
ATOM 3820 N N . ILE A 1 471 ? -23.998 -24.742 34.091 1.00 45.59 471 ILE A N 1
ATOM 3821 C CA . ILE A 1 471 ? -23.878 -23.444 33.417 1.00 45.59 471 ILE A CA 1
ATOM 3822 C C . ILE A 1 471 ? -24.849 -22.440 34.051 1.00 45.59 471 ILE A C 1
ATOM 3824 O O . ILE A 1 471 ? -24.491 -21.276 34.227 1.00 45.59 471 ILE A O 1
ATOM 3828 N N . ASP A 1 472 ? -26.033 -22.879 34.476 1.00 44.69 472 ASP A N 1
ATOM 3829 C CA . ASP A 1 472 ? -26.999 -22.018 35.156 1.00 44.69 472 ASP A CA 1
ATOM 3830 C C . ASP A 1 472 ? -26.566 -21.632 36.579 1.00 44.69 472 ASP A C 1
ATOM 3832 O O . ASP A 1 472 ? -26.719 -20.467 36.942 1.00 44.69 472 ASP A O 1
ATOM 3836 N N . ILE A 1 473 ? -25.934 -22.530 37.347 1.00 42.56 473 ILE A N 1
ATOM 3837 C CA . ILE A 1 473 ? -25.355 -22.218 38.674 1.00 42.56 473 ILE A CA 1
ATOM 3838 C C . ILE A 1 473 ? -24.141 -21.285 38.551 1.00 42.56 473 ILE A C 1
ATOM 3840 O O . ILE A 1 473 ? -24.036 -20.303 39.287 1.00 42.56 473 ILE A O 1
ATOM 3844 N N . ALA A 1 474 ? -23.254 -21.551 37.590 1.00 42.88 474 ALA A N 1
ATOM 3845 C CA . ALA A 1 474 ? -22.132 -20.686 37.233 1.00 42.88 474 ALA A CA 1
AT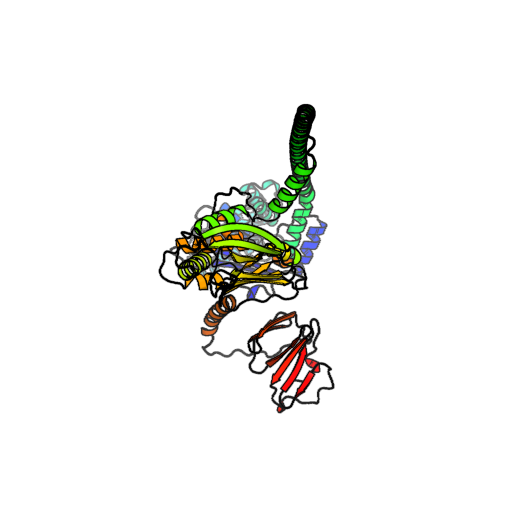OM 3846 C C . ALA A 1 474 ? -22.606 -19.276 36.837 1.00 42.88 474 ALA A C 1
ATOM 3848 O O . ALA A 1 474 ? -22.043 -18.282 37.292 1.00 42.88 474 ALA A O 1
ATOM 3849 N N . ASN A 1 475 ? -23.678 -19.179 36.045 1.00 44.88 475 ASN A N 1
ATOM 3850 C CA . ASN A 1 475 ? -24.289 -17.910 35.649 1.00 44.88 475 ASN A CA 1
ATOM 3851 C C . ASN A 1 475 ? -25.039 -17.217 36.800 1.00 44.88 475 ASN A C 1
ATOM 3853 O O . ASN A 1 475 ? -25.081 -15.987 36.834 1.00 44.88 475 ASN A O 1
ATOM 3857 N N . LEU A 1 476 ? -25.637 -17.965 37.734 1.00 45.09 476 LEU A N 1
ATOM 3858 C CA . LEU A 1 476 ? -26.294 -17.418 38.929 1.00 45.09 476 LEU A CA 1
ATOM 3859 C C . LEU A 1 476 ? -25.275 -16.826 39.907 1.00 45.09 476 LEU A C 1
ATOM 3861 O O . LEU A 1 476 ? -25.463 -15.705 40.365 1.00 45.09 476 LEU A O 1
ATOM 3865 N N . ARG A 1 477 ? -24.166 -17.527 40.153 1.00 43.00 477 ARG A N 1
ATOM 3866 C CA . ARG A 1 477 ? -23.097 -17.051 41.043 1.00 43.00 477 ARG A CA 1
ATOM 3867 C C . ARG A 1 477 ? -22.230 -15.971 40.404 1.00 43.00 477 ARG A C 1
ATOM 3869 O O . ARG A 1 477 ? -21.826 -15.032 41.077 1.00 43.00 477 ARG A O 1
ATOM 3876 N N . ALA A 1 478 ? -22.041 -16.013 39.082 1.00 46.00 478 ALA A N 1
ATOM 3877 C CA . ALA A 1 478 ? -21.538 -14.857 38.349 1.00 46.00 478 ALA A CA 1
ATOM 3878 C C . ALA A 1 478 ? -22.497 -13.666 38.515 1.00 46.00 478 ALA A C 1
ATOM 3880 O O . ALA A 1 478 ? -22.054 -12.592 38.877 1.00 46.00 478 ALA A O 1
ATOM 3881 N N . LYS A 1 479 ? -23.820 -13.818 38.382 1.00 46.12 479 LYS A N 1
ATOM 3882 C CA . LYS A 1 479 ? -24.751 -12.709 38.684 1.00 46.12 479 LYS A CA 1
ATOM 3883 C C . LYS A 1 479 ? -24.603 -12.153 40.109 1.00 46.12 479 LYS A C 1
ATOM 3885 O O . LYS A 1 479 ? -24.718 -10.941 40.268 1.00 46.12 479 LYS A O 1
ATOM 3890 N N . GLU A 1 480 ? -24.315 -12.997 41.099 1.00 44.28 480 GLU A N 1
ATOM 3891 C CA . GLU A 1 480 ? -24.040 -12.581 42.485 1.00 44.28 480 GLU A CA 1
ATOM 3892 C C . GLU A 1 480 ? -22.714 -11.809 42.612 1.00 44.28 480 GLU A C 1
ATOM 3894 O O . GLU A 1 480 ? -22.700 -10.744 43.223 1.00 44.28 480 GLU A O 1
ATOM 3899 N N . CYS A 1 481 ? -21.637 -12.227 41.932 1.00 41.59 481 CYS A N 1
ATOM 3900 C CA . CYS A 1 481 ? -20.404 -11.430 41.827 1.00 41.59 481 CYS A CA 1
ATOM 3901 C C . CYS A 1 481 ? -20.595 -10.090 41.098 1.00 41.59 481 CYS A C 1
ATOM 3903 O O . CYS A 1 481 ? -19.782 -9.185 41.262 1.00 41.59 481 CYS A O 1
ATOM 3905 N N . PHE A 1 482 ? -21.614 -9.963 40.245 1.00 47.06 482 PHE A N 1
ATOM 3906 C CA . PHE A 1 482 ? -21.780 -8.812 39.359 1.00 47.06 482 PHE A CA 1
ATOM 3907 C C . PHE A 1 482 ? -22.676 -7.700 39.941 1.00 47.06 482 PHE A C 1
ATOM 3909 O O . PHE A 1 482 ? -22.725 -6.636 39.331 1.00 47.06 482 PHE A O 1
ATOM 3916 N N . PHE A 1 483 ? -23.369 -7.905 41.075 1.00 46.19 483 PHE A N 1
ATOM 3917 C CA . PHE A 1 483 ? -24.281 -6.936 41.730 1.00 46.19 483 PHE A CA 1
ATOM 3918 C C . PHE A 1 483 ? -25.060 -6.018 40.755 1.00 46.19 483 PHE A C 1
ATOM 3920 O O . PHE A 1 483 ? -25.168 -4.805 40.948 1.00 46.19 483 PHE A O 1
ATOM 3927 N N . ILE A 1 484 ? -25.607 -6.578 39.668 1.00 36.03 484 ILE A N 1
ATOM 3928 C CA . ILE A 1 484 ? -26.364 -5.798 38.681 1.00 36.03 484 ILE A CA 1
ATOM 3929 C C . ILE A 1 484 ? -27.794 -5.634 39.191 1.00 36.03 484 ILE A C 1
ATOM 3931 O O . ILE A 1 484 ? -28.579 -6.582 39.220 1.00 36.03 484 ILE A O 1
ATOM 3935 N N . ASN A 1 485 ? -28.144 -4.403 39.559 1.00 30.25 485 ASN A N 1
ATOM 3936 C CA . ASN A 1 485 ? -29.512 -4.016 39.882 1.00 30.25 485 ASN A CA 1
ATOM 3937 C C . ASN A 1 485 ? -30.442 -4.255 38.668 1.00 30.25 485 ASN A C 1
ATOM 3939 O O . ASN A 1 485 ? -30.050 -4.026 37.524 1.00 30.25 485 ASN A O 1
ATOM 3943 N N . ASN A 1 486 ? -31.674 -4.712 38.918 1.00 31.00 486 ASN A N 1
ATOM 3944 C CA . ASN A 1 486 ? -32.664 -5.225 37.953 1.00 31.00 486 ASN A CA 1
ATOM 3945 C C . ASN A 1 486 ? -33.190 -4.194 36.919 1.00 31.00 486 ASN A C 1
ATOM 3947 O O . ASN A 1 486 ? -34.398 -3.980 36.792 1.00 31.00 486 ASN A O 1
ATOM 3951 N N . GLN A 1 487 ? -32.330 -3.572 36.115 1.00 29.66 487 GLN A N 1
ATOM 3952 C CA . GLN A 1 487 ? -32.744 -2.861 34.905 1.00 29.66 487 GLN A CA 1
ATOM 3953 C C . GLN A 1 487 ? -32.399 -3.695 33.678 1.00 29.66 487 GLN A C 1
ATOM 3955 O O . GLN A 1 487 ? -31.245 -3.790 33.284 1.00 29.66 487 GLN A O 1
ATOM 3960 N N . LYS A 1 488 ? -33.431 -4.302 33.076 1.00 32.59 488 LYS A N 1
ATOM 3961 C CA . LYS A 1 488 ? -33.373 -4.999 31.783 1.00 32.59 488 LYS A CA 1
ATOM 3962 C C . LYS A 1 488 ? -32.689 -4.130 30.714 1.00 32.59 488 LYS A C 1
ATOM 3964 O O . LYS A 1 488 ? -33.283 -3.125 30.321 1.00 32.59 488 LYS A O 1
ATOM 3969 N N . PRO A 1 489 ? -31.577 -4.579 30.113 1.00 29.72 489 PRO A N 1
ATOM 3970 C CA . PRO A 1 489 ? -31.183 -4.159 28.783 1.00 29.72 489 PRO A CA 1
ATOM 3971 C C . PRO A 1 489 ? -31.619 -5.252 27.803 1.00 29.72 489 PRO A C 1
ATOM 3973 O O . PRO A 1 489 ? -31.220 -6.412 27.899 1.00 29.72 489 PRO A O 1
ATOM 3976 N N . SER A 1 490 ? -32.490 -4.898 26.866 1.00 33.59 490 SER A N 1
ATOM 3977 C CA . SER A 1 490 ? -32.788 -5.746 25.719 1.00 33.59 490 SER A CA 1
ATOM 3978 C C . SER A 1 490 ? -31.589 -5.748 24.771 1.00 33.59 490 SER A C 1
ATOM 3980 O O . SER A 1 490 ? -31.382 -4.753 24.082 1.00 33.59 490 SER A O 1
ATOM 3982 N N . TYR A 1 491 ? -30.850 -6.851 24.686 1.00 30.23 491 TYR A N 1
ATOM 3983 C CA . TYR A 1 491 ? -30.033 -7.146 23.510 1.00 30.23 491 TYR A CA 1
ATOM 3984 C C . TYR A 1 491 ? -30.137 -8.627 23.150 1.00 30.23 491 TYR A C 1
ATOM 3986 O O . TYR A 1 491 ? -29.797 -9.522 23.918 1.00 30.23 491 TYR A O 1
ATOM 3994 N N . THR A 1 492 ? -30.678 -8.851 21.958 1.00 35.53 492 THR A N 1
ATOM 3995 C CA . THR A 1 492 ? -30.533 -10.047 21.134 1.00 35.53 492 THR A CA 1
ATOM 3996 C C . THR A 1 492 ? -29.179 -9.971 20.439 1.00 35.53 492 THR A C 1
ATOM 3998 O O . THR A 1 492 ? -29.076 -9.252 19.453 1.00 35.53 492 THR A O 1
ATOM 4001 N N . ASP A 1 493 ? -28.149 -10.606 20.989 1.00 36.34 493 ASP A N 1
ATOM 4002 C CA . ASP A 1 493 ? -27.409 -11.703 20.344 1.00 36.34 493 ASP A CA 1
ATOM 4003 C C . ASP A 1 493 ? -26.259 -12.147 21.264 1.00 36.34 493 ASP A C 1
ATOM 4005 O O . ASP A 1 493 ? -25.548 -11.326 21.843 1.00 36.34 493 ASP A O 1
ATOM 4009 N N . ARG A 1 494 ? -26.112 -13.458 21.463 1.00 34.19 494 ARG A N 1
ATOM 4010 C CA . ARG A 1 494 ? -25.225 -14.051 22.487 1.00 34.19 494 ARG A CA 1
ATOM 4011 C C . ARG A 1 494 ? -23.760 -14.116 22.027 1.00 34.19 494 ARG A C 1
ATOM 4013 O O . ARG A 1 494 ? -22.869 -14.264 22.859 1.00 34.19 494 ARG A O 1
ATOM 4020 N N . ASP A 1 495 ? -23.526 -13.949 20.727 1.00 35.38 495 ASP A N 1
ATOM 4021 C CA . ASP A 1 495 ? -22.218 -14.102 20.080 1.00 35.38 495 ASP A CA 1
ATOM 4022 C C . ASP A 1 495 ? -21.395 -12.797 20.027 1.00 35.38 495 ASP A C 1
ATOM 4024 O O . ASP A 1 495 ? -20.182 -12.836 19.813 1.00 35.38 495 ASP A O 1
ATOM 4028 N N . ASP A 1 496 ? -22.009 -11.639 20.298 1.00 37.78 496 ASP A N 1
ATOM 4029 C CA . ASP A 1 496 ? -21.332 -10.335 20.220 1.00 37.78 496 ASP A CA 1
ATOM 4030 C C . ASP A 1 496 ? -20.422 -10.044 21.420 1.00 37.78 496 ASP A C 1
ATOM 4032 O O . ASP A 1 496 ? -19.356 -9.456 21.252 1.00 37.78 496 ASP A O 1
ATOM 4036 N N . ILE A 1 497 ? -20.764 -10.548 22.609 1.00 36.31 497 ILE A N 1
ATOM 4037 C CA . ILE A 1 497 ? -19.985 -10.325 23.841 1.00 36.31 497 ILE A CA 1
ATOM 4038 C C . ILE A 1 497 ? -18.639 -11.067 23.794 1.00 36.31 497 ILE A C 1
ATOM 4040 O O . ILE A 1 497 ? -17.622 -10.565 24.270 1.00 36.31 497 ILE A O 1
ATOM 4044 N N . ILE A 1 498 ? -18.605 -12.254 23.181 1.00 33.16 498 ILE A N 1
ATOM 4045 C CA . ILE A 1 498 ? -17.369 -13.036 23.026 1.00 33.16 498 ILE A CA 1
ATOM 4046 C C . ILE A 1 498 ? -16.516 -12.474 21.880 1.00 33.16 498 ILE A C 1
ATOM 4048 O O . ILE A 1 498 ? -15.289 -12.517 21.948 1.00 33.16 498 ILE A O 1
ATOM 4052 N N . ARG A 1 499 ? -17.144 -11.891 20.852 1.00 32.75 499 ARG A N 1
ATOM 4053 C CA . ARG A 1 499 ? -16.442 -11.250 19.733 1.00 32.75 499 ARG A CA 1
ATOM 4054 C C . ARG A 1 499 ? -15.799 -9.918 20.133 1.00 32.75 499 ARG A C 1
ATOM 4056 O O . ARG A 1 499 ? -14.655 -9.668 19.766 1.00 32.75 499 ARG A O 1
ATOM 4063 N N . GLU A 1 500 ? -16.472 -9.106 20.947 1.00 35.03 500 GLU A N 1
ATOM 4064 C CA . GLU A 1 500 ? -15.946 -7.811 21.408 1.00 35.03 500 GLU A CA 1
ATOM 4065 C C . GLU A 1 500 ? -14.781 -7.963 22.408 1.00 35.03 500 GLU A C 1
ATOM 4067 O O . GLU A 1 500 ? -13.852 -7.159 22.401 1.00 35.03 500 GLU A O 1
ATOM 4072 N N . ALA A 1 501 ? -14.744 -9.055 23.182 1.00 31.95 501 ALA A N 1
ATOM 4073 C CA . ALA A 1 501 ? -13.635 -9.372 24.089 1.00 31.95 501 ALA A CA 1
ATOM 4074 C C . ALA A 1 501 ? -12.375 -9.929 23.387 1.00 31.95 501 ALA A C 1
ATOM 4076 O O . ALA A 1 501 ? -11.311 -10.003 24.003 1.00 31.95 501 ALA A O 1
ATOM 4077 N N . VAL A 1 502 ? -12.479 -10.341 22.117 1.00 33.16 502 VAL A N 1
ATOM 4078 C CA . VAL A 1 502 ? -11.386 -10.994 21.371 1.00 33.16 502 VAL A CA 1
ATOM 4079 C C . VAL A 1 502 ? -10.823 -10.109 20.249 1.00 33.16 502 VAL A C 1
ATOM 4081 O O . VAL A 1 502 ? -9.694 -10.340 19.817 1.00 33.16 502 VAL A O 1
ATOM 4084 N N . GLU A 1 503 ? -11.536 -9.065 19.812 1.00 30.88 503 GLU A N 1
ATOM 4085 C CA . GLU A 1 503 ? -11.139 -8.251 18.647 1.00 30.88 503 GLU A CA 1
ATOM 4086 C C . GLU A 1 503 ? -10.867 -6.756 18.928 1.00 30.88 503 GLU A C 1
ATOM 4088 O O . GLU A 1 503 ? -10.642 -5.998 17.985 1.00 30.88 503 GLU A O 1
ATOM 4093 N N . SER A 1 504 ? -10.800 -6.295 20.185 1.00 27.95 504 SER A N 1
ATOM 4094 C CA . SER A 1 504 ? -10.381 -4.909 20.462 1.00 27.95 504 SER A CA 1
ATOM 4095 C C . SER A 1 504 ? -8.851 -4.746 20.453 1.00 27.95 504 SER A C 1
ATOM 4097 O O . SER A 1 504 ? -8.138 -5.274 21.307 1.00 27.95 504 SER A O 1
ATOM 4099 N N . ASP A 1 505 ? -8.392 -3.986 19.464 1.00 31.50 505 ASP A N 1
ATOM 4100 C CA . ASP A 1 505 ? -7.024 -3.698 19.037 1.00 31.50 505 ASP A CA 1
ATOM 4101 C C . ASP A 1 505 ? -6.024 -3.133 20.076 1.00 31.50 505 ASP A C 1
ATOM 4103 O O . ASP A 1 505 ? -6.348 -2.512 21.089 1.00 31.50 505 ASP A O 1
ATOM 4107 N N . PHE A 1 506 ? -4.754 -3.294 19.694 1.00 33.69 506 PHE A N 1
ATOM 4108 C CA . PHE A 1 506 ? -3.460 -3.012 20.334 1.00 33.69 506 PHE A CA 1
ATOM 4109 C C . PHE A 1 506 ? -3.169 -1.593 20.890 1.00 33.69 506 PHE A C 1
ATOM 4111 O O . PHE A 1 506 ? -2.034 -1.350 21.307 1.00 33.69 506 PHE A O 1
ATOM 4118 N N . ASP A 1 507 ? -4.122 -0.659 20.952 1.00 33.88 507 ASP A N 1
ATOM 4119 C CA . ASP A 1 507 ? -3.834 0.750 21.309 1.00 33.88 507 ASP A CA 1
ATOM 4120 C C . ASP A 1 507 ? -4.077 1.122 22.786 1.00 33.88 507 ASP A C 1
ATOM 4122 O O . ASP A 1 507 ? -3.688 2.202 23.239 1.00 33.88 507 ASP A O 1
ATOM 4126 N N . VAL A 1 508 ? -4.629 0.209 23.591 1.00 32.88 508 VAL A N 1
ATOM 4127 C CA . VAL A 1 508 ? -4.890 0.451 25.026 1.00 32.88 508 VAL A CA 1
ATOM 4128 C C . VAL A 1 508 ? -3.606 0.364 25.873 1.00 32.88 508 VAL A C 1
ATOM 4130 O O . VAL A 1 508 ? -3.516 0.951 26.949 1.00 32.88 508 VAL A O 1
ATOM 4133 N N . LEU A 1 509 ? -2.543 -0.278 25.371 1.00 30.92 509 LEU A N 1
ATOM 4134 C CA . LEU A 1 509 ? -1.311 -0.510 26.143 1.00 30.92 509 LEU A CA 1
ATOM 4135 C C . LEU A 1 509 ? -0.410 0.727 26.324 1.00 30.92 509 LEU A C 1
ATOM 4137 O O . LEU A 1 509 ? 0.483 0.718 27.171 1.00 30.92 509 LEU A O 1
ATOM 4141 N N . SER A 1 510 ? -0.652 1.811 25.583 1.00 33.72 510 SER A N 1
ATOM 4142 C CA . SER A 1 510 ? 0.124 3.056 25.697 1.00 33.72 510 SER A CA 1
ATOM 4143 C C . SER A 1 510 ? -0.283 3.941 26.888 1.00 33.72 510 SER A C 1
ATOM 4145 O O . SER A 1 510 ? 0.438 4.880 27.227 1.00 33.72 510 SER A O 1
ATOM 4147 N N . GLN A 1 511 ? -1.390 3.623 27.573 1.00 31.34 511 GLN A N 1
ATOM 4148 C CA . GLN A 1 511 ? -1.902 4.394 28.715 1.00 31.34 511 GLN A CA 1
ATOM 4149 C C . GLN A 1 511 ? -1.429 3.880 30.094 1.00 31.34 511 GLN A C 1
ATOM 4151 O O . GLN A 1 511 ? -1.721 4.500 31.115 1.00 31.34 511 GLN A O 1
ATOM 4156 N N . TYR A 1 512 ? -0.629 2.807 30.156 1.00 34.91 512 TYR A N 1
ATOM 4157 C CA . TYR A 1 512 ? -0.204 2.167 31.416 1.00 34.91 512 TYR A CA 1
ATOM 4158 C C . TYR A 1 512 ? 1.194 2.575 31.915 1.00 34.91 512 TYR A C 1
ATOM 4160 O O . TYR A 1 512 ? 1.936 1.756 32.451 1.00 34.91 512 TYR A O 1
ATOM 4168 N N . SER A 1 513 ? 1.575 3.850 31.804 1.00 27.03 513 SER A N 1
ATOM 4169 C CA . SER A 1 513 ? 2.876 4.330 32.312 1.00 27.03 513 SER A CA 1
ATOM 4170 C C . SER A 1 513 ? 2.958 4.474 33.843 1.00 27.03 513 SER A C 1
ATOM 4172 O O . SER A 1 513 ? 4.033 4.770 34.360 1.00 27.03 513 SER A O 1
ATOM 4174 N N . ASN A 1 514 ? 1.865 4.228 34.583 1.00 26.08 514 ASN A N 1
ATOM 4175 C CA . ASN A 1 514 ? 1.788 4.476 36.031 1.00 26.08 514 ASN A CA 1
ATOM 4176 C C . ASN A 1 514 ? 1.272 3.310 36.901 1.00 26.08 514 ASN A C 1
ATOM 4178 O O . ASN A 1 514 ? 1.011 3.520 38.086 1.00 26.08 514 ASN A O 1
ATOM 4182 N N . VAL A 1 515 ? 1.165 2.080 36.390 1.00 25.31 515 VAL A N 1
ATOM 4183 C CA . VAL A 1 515 ? 0.765 0.932 37.229 1.00 25.31 515 VAL A CA 1
ATOM 4184 C C . VAL A 1 515 ? 1.999 0.281 37.860 1.00 25.31 515 VAL A C 1
ATOM 4186 O O . VAL A 1 515 ? 2.841 -0.293 37.173 1.00 25.31 515 VAL A O 1
ATOM 4189 N N . LYS A 1 516 ? 2.121 0.382 39.191 1.00 31.09 516 LYS A N 1
ATOM 4190 C CA . LYS A 1 516 ? 3.061 -0.420 39.986 1.00 31.09 516 LYS A CA 1
ATOM 4191 C C . LYS A 1 516 ? 2.447 -1.807 40.216 1.00 31.09 516 LYS A C 1
ATOM 4193 O O . LYS A 1 516 ? 1.345 -1.890 40.743 1.00 31.09 516 LYS A O 1
ATOM 4198 N N . SER A 1 517 ? 3.214 -2.840 39.854 1.00 26.08 517 SER A N 1
ATOM 4199 C CA . SER A 1 517 ? 3.012 -4.289 40.076 1.00 26.08 517 SER A CA 1
ATOM 4200 C C . SER A 1 517 ? 1.771 -4.949 39.453 1.00 26.08 517 SER A C 1
ATOM 4202 O O . SER A 1 517 ? 0.643 -4.593 39.765 1.00 26.08 517 SER A O 1
ATOM 4204 N N . ILE A 1 518 ? 2.007 -5.987 38.637 1.00 27.03 518 ILE A N 1
ATOM 4205 C CA . ILE A 1 518 ? 1.009 -6.969 38.173 1.00 27.03 518 ILE A CA 1
ATOM 4206 C C . ILE A 1 518 ? 1.667 -8.363 38.162 1.00 27.03 518 ILE A C 1
ATOM 4208 O O . ILE A 1 518 ? 2.788 -8.513 37.672 1.00 27.03 518 ILE A O 1
ATOM 4212 N N . PHE A 1 519 ? 0.963 -9.363 38.699 1.00 28.94 519 PHE A N 1
ATOM 4213 C CA . PHE A 1 519 ? 1.295 -10.793 38.642 1.00 28.94 519 PHE A CA 1
ATOM 4214 C C . PHE A 1 519 ? 0.531 -11.497 37.504 1.00 28.94 519 PHE A C 1
ATOM 4216 O O . PHE A 1 519 ? -0.571 -11.082 37.159 1.00 28.94 519 PHE A O 1
ATOM 4223 N N . PHE A 1 520 ? 1.096 -12.586 36.963 1.00 28.52 520 PHE A N 1
ATOM 4224 C CA . PHE A 1 520 ? 0.423 -13.526 36.050 1.00 28.52 520 PHE A CA 1
ATOM 4225 C C . PHE A 1 520 ? 0.614 -14.977 36.538 1.00 28.52 520 PHE A C 1
ATOM 4227 O O . PHE A 1 520 ? 1.702 -15.314 37.010 1.00 28.52 520 PHE A O 1
ATOM 4234 N N . ASP A 1 521 ? -0.429 -15.803 36.379 1.00 34.59 521 ASP A N 1
ATOM 4235 C CA . ASP A 1 521 ? -0.519 -17.230 36.749 1.00 34.59 521 ASP A CA 1
ATOM 4236 C C . ASP A 1 521 ? 0.202 -18.182 35.750 1.00 34.59 521 ASP A C 1
ATOM 4238 O O . ASP A 1 521 ? 0.624 -17.783 34.660 1.00 34.59 521 ASP A O 1
ATOM 4242 N N . GLU A 1 522 ? 0.366 -19.450 36.136 1.00 36.16 522 GLU A N 1
ATOM 4243 C CA . GLU A 1 522 ? 1.280 -20.479 35.602 1.00 36.16 522 GLU A CA 1
ATOM 4244 C C . GLU A 1 522 ? 0.891 -21.060 34.214 1.00 36.16 522 GLU A C 1
ATOM 4246 O O . GLU A 1 522 ? 1.741 -21.553 33.465 1.00 36.16 522 GLU A O 1
ATOM 4251 N N . GLU A 1 523 ? -0.378 -20.971 33.801 1.00 38.88 523 GLU A N 1
ATOM 4252 C CA . GLU A 1 523 ? -0.891 -21.686 32.614 1.00 38.88 523 GLU A CA 1
ATOM 4253 C C . GLU A 1 523 ? -0.578 -21.021 31.244 1.00 38.88 523 GLU A C 1
ATOM 4255 O O . GLU A 1 523 ? -0.163 -21.730 30.316 1.00 38.88 523 GLU A O 1
ATOM 4260 N N . PRO A 1 524 ? -0.650 -19.681 31.066 1.00 38.84 524 PRO A N 1
ATOM 4261 C CA . PRO A 1 524 ? -0.177 -19.016 29.843 1.00 38.84 524 PRO A CA 1
ATOM 4262 C C . PRO A 1 524 ? 1.334 -19.193 29.631 1.00 38.84 524 PRO A C 1
ATOM 4264 O O . PRO A 1 524 ? 1.806 -19.275 28.495 1.00 38.84 524 PRO A O 1
ATOM 4267 N N . VAL A 1 525 ? 2.093 -19.313 30.727 1.00 36.78 525 VAL A N 1
ATOM 4268 C CA . VAL A 1 525 ? 3.541 -19.559 30.717 1.00 36.78 525 VAL A CA 1
ATOM 4269 C C . VAL A 1 525 ? 3.841 -20.974 30.228 1.00 36.78 525 VAL A C 1
ATOM 4271 O O . VAL A 1 525 ? 4.684 -21.132 29.349 1.00 36.78 525 VAL A O 1
ATOM 4274 N N . ASN A 1 526 ? 3.113 -21.988 30.698 1.00 39.47 526 ASN A N 1
ATOM 4275 C CA . ASN A 1 526 ? 3.307 -23.369 30.247 1.00 39.47 526 ASN A CA 1
ATOM 4276 C C . ASN A 1 526 ? 2.925 -23.574 28.772 1.00 39.47 526 ASN A C 1
ATOM 4278 O O . ASN A 1 526 ? 3.560 -24.366 28.076 1.00 39.47 526 ASN A O 1
ATOM 4282 N N . ARG A 1 527 ? 1.960 -22.805 28.245 1.00 36.22 527 ARG A N 1
ATOM 4283 C CA . ARG A 1 527 ? 1.613 -22.815 26.811 1.00 36.22 527 ARG A CA 1
ATOM 4284 C C . ARG A 1 527 ? 2.715 -22.207 25.933 1.00 36.22 527 ARG A C 1
ATOM 4286 O O . ARG A 1 527 ? 2.980 -22.724 24.851 1.00 36.22 527 ARG A O 1
ATOM 4293 N N . ILE A 1 528 ? 3.393 -21.164 26.418 1.00 37.66 528 ILE A N 1
ATOM 4294 C CA . ILE A 1 528 ? 4.555 -20.546 25.754 1.00 37.66 528 ILE A CA 1
ATOM 4295 C C . ILE A 1 528 ? 5.792 -21.453 25.856 1.00 37.66 528 ILE A C 1
ATOM 4297 O O . ILE A 1 528 ? 6.511 -21.612 24.872 1.00 37.66 528 ILE A O 1
ATOM 4301 N N . VAL A 1 529 ? 6.009 -22.108 27.001 1.00 40.19 529 VAL A N 1
ATOM 4302 C CA . VAL A 1 529 ? 7.104 -23.075 27.206 1.00 40.19 529 VAL A CA 1
ATOM 4303 C C . VAL A 1 529 ? 6.951 -24.296 26.288 1.00 40.19 529 VAL A C 1
ATOM 4305 O O . VAL A 1 529 ? 7.925 -24.690 25.654 1.00 40.19 529 VAL A O 1
ATOM 4308 N N . ASN A 1 530 ? 5.735 -24.825 26.106 1.00 39.22 530 ASN A N 1
ATOM 4309 C CA . ASN A 1 530 ? 5.474 -25.941 25.183 1.00 39.22 530 ASN A CA 1
ATOM 4310 C C . ASN A 1 530 ? 5.729 -25.580 23.704 1.00 39.22 530 ASN A C 1
ATOM 4312 O O . ASN A 1 530 ? 6.195 -26.412 22.923 1.00 39.22 530 ASN A O 1
ATOM 4316 N N . GLU A 1 531 ? 5.448 -24.338 23.296 1.00 39.94 531 GLU A N 1
ATOM 4317 C CA . GLU A 1 531 ? 5.790 -23.846 21.952 1.00 39.94 531 GLU A CA 1
ATOM 4318 C C . GLU A 1 531 ? 7.299 -23.558 21.803 1.00 39.94 531 GLU A C 1
ATOM 4320 O O . GLU A 1 531 ? 7.867 -23.751 20.726 1.00 39.94 531 GLU A O 1
ATOM 4325 N N . MET A 1 532 ? 7.990 -23.193 22.889 1.00 38.66 532 MET A N 1
ATOM 4326 C CA . MET A 1 532 ? 9.448 -23.013 22.919 1.00 38.66 532 MET A CA 1
ATOM 4327 C C . MET A 1 532 ? 10.227 -24.342 22.916 1.00 38.66 532 MET A C 1
ATOM 4329 O O . MET A 1 532 ? 11.273 -24.429 22.268 1.00 38.66 532 MET A O 1
ATOM 4333 N N . GLU A 1 533 ? 9.723 -25.407 23.547 1.00 39.19 533 GLU A N 1
ATOM 4334 C CA . GLU A 1 533 ? 10.332 -26.748 23.485 1.00 39.19 533 GLU A CA 1
ATOM 4335 C C . GLU A 1 533 ? 10.250 -27.362 22.078 1.00 39.19 533 GLU A C 1
ATOM 4337 O O . GLU A 1 533 ? 11.212 -27.982 21.612 1.00 39.19 533 GLU A O 1
ATOM 4342 N N . LYS A 1 534 ? 9.168 -27.090 21.331 1.00 38.62 534 LYS A N 1
ATOM 4343 C CA . LYS A 1 534 ? 9.072 -27.430 19.897 1.00 38.62 534 LYS A CA 1
ATOM 4344 C C . LYS A 1 534 ? 10.122 -26.708 19.047 1.00 38.62 534 LYS A C 1
ATOM 4346 O O . LYS A 1 534 ? 10.551 -27.246 18.025 1.00 38.62 534 LYS A O 1
ATOM 4351 N N . PHE A 1 535 ? 10.560 -25.519 19.464 1.00 36.62 535 PHE A N 1
ATOM 4352 C CA . PHE A 1 535 ? 11.607 -24.751 18.787 1.00 36.62 535 PHE A CA 1
ATOM 4353 C C . PHE A 1 535 ? 13.020 -25.265 19.127 1.00 36.62 535 PHE A C 1
ATOM 4355 O O . PHE A 1 535 ? 13.896 -25.287 18.260 1.00 36.62 535 PHE A O 1
ATOM 4362 N N . ASN A 1 536 ? 13.233 -25.767 20.349 1.00 33.22 536 ASN A N 1
ATOM 4363 C CA . ASN A 1 536 ? 14.529 -26.281 20.814 1.00 33.22 536 ASN A CA 1
ATOM 4364 C C . ASN A 1 536 ? 14.862 -27.721 20.376 1.00 33.22 536 ASN A C 1
ATOM 4366 O O . ASN A 1 536 ? 16.024 -28.116 20.432 1.00 33.22 536 ASN A O 1
ATOM 4370 N N . LEU A 1 537 ? 13.909 -28.493 19.841 1.00 33.47 537 LEU A N 1
ATOM 4371 C CA . LEU A 1 537 ? 14.184 -29.828 19.277 1.00 33.47 537 LEU A CA 1
ATOM 4372 C C . LEU A 1 537 ? 14.706 -29.821 17.824 1.00 33.47 537 LEU A C 1
ATOM 4374 O O . LEU A 1 537 ? 14.866 -30.881 17.218 1.00 33.47 537 LEU A O 1
ATOM 4378 N N . ARG A 1 538 ? 15.037 -28.650 17.257 1.00 35.53 538 ARG A N 1
ATOM 4379 C CA . ARG A 1 538 ? 15.729 -28.532 15.956 1.00 35.53 538 ARG A CA 1
ATOM 4380 C C . ARG A 1 538 ? 17.170 -28.011 16.020 1.00 35.53 538 ARG A C 1
ATOM 4382 O O . ARG A 1 538 ? 17.766 -27.838 14.961 1.00 35.53 538 ARG A O 1
ATOM 4389 N N . SER A 1 539 ? 17.770 -27.832 17.202 1.00 35.62 539 SER A N 1
ATOM 4390 C CA . SER A 1 539 ? 19.171 -27.374 17.317 1.00 35.62 539 SER A CA 1
ATOM 4391 C C . SER A 1 539 ? 20.209 -28.478 17.576 1.00 35.62 539 SER A C 1
ATOM 4393 O O . SER A 1 539 ? 21.398 -28.187 17.665 1.00 35.62 539 SER A O 1
ATOM 4395 N N . SER A 1 540 ? 19.828 -29.761 17.612 1.00 37.78 540 SER A N 1
ATOM 4396 C CA . SER A 1 540 ? 20.781 -30.869 17.789 1.00 37.78 540 SER A CA 1
ATOM 4397 C C . SER A 1 540 ? 21.160 -31.573 16.478 1.00 37.78 540 SER A C 1
ATOM 4399 O O . SER A 1 540 ? 21.074 -32.792 16.347 1.00 37.78 540 SER A O 1
ATOM 4401 N N . ARG A 1 541 ? 21.673 -30.820 15.497 1.00 30.81 541 ARG A N 1
ATOM 4402 C CA . ARG A 1 541 ? 22.672 -31.366 14.561 1.00 30.81 541 ARG A CA 1
ATOM 4403 C C . ARG A 1 541 ? 23.799 -30.367 14.354 1.00 30.81 541 ARG A C 1
ATOM 4405 O O . ARG A 1 541 ? 23.588 -29.234 13.945 1.00 30.81 541 ARG A O 1
ATOM 4412 N N . ALA A 1 542 ? 24.990 -30.851 14.681 1.00 43.22 542 ALA A N 1
ATOM 4413 C CA . ALA A 1 542 ? 26.251 -30.144 14.695 1.00 43.22 542 ALA A CA 1
ATOM 4414 C C . ALA A 1 542 ? 26.579 -29.450 13.365 1.00 43.22 542 ALA A C 1
ATOM 4416 O O . ALA A 1 542 ? 26.671 -30.110 12.333 1.00 43.22 542 ALA A O 1
ATOM 4417 N N . ALA A 1 543 ? 26.878 -28.155 13.434 1.00 31.28 543 ALA A N 1
ATOM 4418 C CA . ALA A 1 543 ? 27.951 -27.520 12.677 1.00 31.28 543 ALA A CA 1
ATOM 4419 C C . ALA A 1 543 ? 28.291 -26.169 13.326 1.00 31.28 543 ALA A C 1
ATOM 4421 O O . ALA A 1 543 ? 27.407 -25.409 13.697 1.00 31.28 543 ALA A O 1
ATOM 4422 N N . LYS A 1 544 ? 29.595 -25.944 13.493 1.00 40.19 544 LYS A N 1
ATOM 4423 C CA . LYS A 1 544 ? 30.280 -24.763 14.032 1.00 40.19 544 LYS A CA 1
ATOM 4424 C C . LYS A 1 544 ? 29.644 -23.426 13.626 1.00 40.19 544 LYS A C 1
ATOM 4426 O O . LYS A 1 544 ? 29.634 -23.128 12.440 1.00 40.19 544 LYS A O 1
ATOM 4431 N N . GLU A 1 545 ? 29.309 -22.590 14.604 1.00 27.09 545 GLU A N 1
ATOM 4432 C CA . GLU A 1 545 ? 29.305 -21.129 14.463 1.00 27.09 545 GLU A CA 1
ATOM 4433 C C . GLU A 1 545 ? 29.814 -20.501 15.770 1.00 27.09 545 GLU A C 1
ATOM 4435 O O . GLU A 1 545 ? 29.507 -20.969 16.868 1.00 27.09 545 GLU A O 1
ATOM 4440 N N . GLU A 1 546 ? 30.689 -19.508 15.622 1.00 31.50 546 GLU A N 1
ATOM 4441 C CA . GLU A 1 546 ? 31.385 -18.795 16.691 1.00 31.50 546 GLU A CA 1
ATOM 4442 C C . GLU A 1 546 ? 30.398 -18.016 17.569 1.00 31.50 546 GLU A C 1
ATOM 4444 O O . GLU A 1 546 ? 29.656 -17.157 17.094 1.00 31.50 546 GLU A O 1
ATOM 4449 N N . VAL A 1 547 ? 30.421 -18.295 18.872 1.00 26.12 547 VAL A N 1
ATOM 4450 C CA . VAL A 1 547 ? 29.755 -17.476 19.886 1.00 26.12 547 VAL A CA 1
ATOM 4451 C C . VAL A 1 547 ? 30.615 -16.235 20.107 1.00 26.12 547 VAL A C 1
ATOM 4453 O O . VAL A 1 547 ? 31.732 -16.330 20.613 1.00 26.12 547 VAL A O 1
ATOM 4456 N N . SER A 1 548 ? 30.112 -15.064 19.715 1.00 28.70 548 SER A N 1
ATOM 4457 C CA . SER A 1 548 ? 30.680 -13.790 20.151 1.00 28.70 548 SER A CA 1
ATOM 4458 C C . SER A 1 548 ? 30.216 -13.502 21.582 1.00 28.70 548 SER A C 1
ATOM 4460 O O . SER A 1 548 ? 29.110 -13.000 21.799 1.00 28.70 548 SER A O 1
ATOM 4462 N N . ASP A 1 549 ? 31.062 -13.813 22.557 1.00 34.94 549 ASP A N 1
ATOM 4463 C CA . ASP A 1 549 ? 30.948 -13.285 23.914 1.00 34.94 549 ASP A CA 1
ATOM 4464 C C . ASP A 1 549 ? 31.289 -11.790 23.889 1.00 34.94 549 ASP A C 1
ATOM 4466 O O . ASP A 1 549 ? 32.449 -11.422 23.729 1.00 34.94 549 ASP A O 1
ATOM 4470 N N . ASN A 1 550 ? 30.282 -10.919 24.002 1.00 32.53 550 ASN A N 1
ATOM 4471 C CA . ASN A 1 550 ? 30.453 -9.566 24.539 1.00 32.53 550 ASN A CA 1
ATOM 4472 C C . ASN A 1 550 ? 29.097 -8.975 24.945 1.00 32.53 550 ASN A C 1
ATOM 4474 O O . ASN A 1 550 ? 28.281 -8.565 24.117 1.00 32.53 550 ASN A O 1
ATOM 4478 N N . PHE A 1 551 ? 28.861 -8.933 26.254 1.00 34.91 551 PHE A N 1
ATOM 4479 C CA . PHE A 1 551 ? 27.735 -8.246 26.880 1.00 34.91 551 PHE A CA 1
ATOM 4480 C C . PHE A 1 551 ? 28.146 -6.786 27.140 1.00 34.91 551 PHE A C 1
ATOM 4482 O O . PHE A 1 551 ? 28.533 -6.423 28.243 1.00 34.91 551 PHE A O 1
ATOM 4489 N N . ASP A 1 552 ? 28.119 -5.941 26.108 1.00 36.28 552 ASP A N 1
ATOM 4490 C CA . ASP A 1 552 ? 28.636 -4.563 26.183 1.00 36.28 552 ASP A CA 1
ATOM 4491 C C . ASP A 1 552 ? 27.569 -3.577 26.718 1.00 36.28 552 ASP A C 1
ATOM 4493 O O . ASP A 1 552 ? 27.127 -2.651 26.037 1.00 36.28 552 ASP A O 1
ATOM 4497 N N . CYS A 1 553 ? 27.075 -3.817 27.940 1.00 42.34 553 CYS A N 1
ATOM 4498 C CA . CYS A 1 553 ? 26.119 -2.936 28.624 1.00 42.34 553 CYS A CA 1
ATOM 4499 C C . CYS A 1 553 ? 26.731 -2.409 29.931 1.00 42.34 553 CYS A C 1
ATOM 4501 O O . CYS A 1 553 ? 26.715 -3.093 30.948 1.00 42.34 553 CYS A O 1
ATOM 4503 N N . LYS A 1 554 ? 27.227 -1.165 29.906 1.00 47.84 554 LYS A N 1
ATOM 4504 C CA . LYS A 1 554 ? 27.888 -0.499 31.050 1.00 47.84 554 LYS A CA 1
ATOM 4505 C C . LYS A 1 554 ? 26.951 -0.088 32.191 1.00 47.84 554 LYS A C 1
ATOM 4507 O O . LYS A 1 554 ? 27.406 0.253 33.271 1.00 47.84 554 LYS A O 1
ATOM 4512 N N . VAL A 1 555 ? 25.638 -0.066 31.962 1.00 46.22 555 VAL A N 1
ATOM 4513 C CA . VAL A 1 555 ? 24.654 0.330 32.978 1.00 46.22 555 VAL A CA 1
ATOM 4514 C C . VAL A 1 555 ? 23.457 -0.605 32.916 1.00 46.22 555 VAL A C 1
ATOM 4516 O O . VAL A 1 555 ? 22.886 -0.841 31.849 1.00 46.22 555 VAL A O 1
ATOM 4519 N N . VAL A 1 556 ? 23.072 -1.115 34.077 1.00 51.72 556 VAL A N 1
ATOM 4520 C CA . VAL A 1 556 ? 21.958 -2.035 34.270 1.00 51.72 556 VAL A CA 1
ATOM 4521 C C . VAL A 1 556 ? 20.831 -1.305 35.003 1.00 51.72 556 VAL A C 1
ATOM 4523 O O . VAL A 1 556 ? 21.046 -0.798 36.105 1.00 51.72 556 VAL A O 1
ATOM 4526 N N . SER A 1 557 ? 19.638 -1.227 34.404 1.00 48.53 557 SER A N 1
ATOM 4527 C CA . SER A 1 557 ? 18.404 -0.817 35.081 1.00 48.53 557 SER A CA 1
ATOM 4528 C C . SER A 1 557 ? 17.486 -2.014 35.286 1.00 48.53 557 SER A C 1
ATOM 4530 O O . SER A 1 557 ? 17.204 -2.785 34.368 1.00 48.53 557 SER A O 1
ATOM 4532 N N . LEU A 1 558 ? 17.026 -2.169 36.522 1.00 53.53 558 LEU A N 1
ATOM 4533 C CA . LEU A 1 558 ? 15.982 -3.116 36.870 1.00 53.53 558 LEU A CA 1
ATOM 4534 C C . LEU A 1 558 ? 14.630 -2.494 36.507 1.00 53.53 558 LEU A C 1
ATOM 4536 O O . LEU A 1 558 ? 14.214 -1.515 37.132 1.00 53.53 558 LEU A O 1
ATOM 4540 N N . ASP A 1 559 ? 13.966 -3.054 35.501 1.00 51.81 559 ASP A N 1
ATOM 4541 C CA . ASP A 1 559 ? 12.731 -2.486 34.959 1.00 51.81 559 ASP A CA 1
ATOM 4542 C C . ASP A 1 559 ? 11.510 -3.001 35.730 1.00 51.81 559 ASP A C 1
ATOM 4544 O O . ASP A 1 559 ? 10.603 -2.237 36.056 1.00 51.81 559 ASP A O 1
ATOM 4548 N N . SER A 1 560 ? 11.496 -4.296 36.066 1.00 52.28 560 SER A N 1
ATOM 4549 C CA . SER A 1 560 ? 10.457 -4.913 36.898 1.00 52.28 560 SER A CA 1
ATOM 4550 C C . SER A 1 560 ? 10.908 -6.255 37.483 1.00 52.28 560 SER A C 1
ATOM 4552 O O . SER A 1 560 ? 11.780 -6.935 36.937 1.00 52.28 560 SER A O 1
ATOM 4554 N N . ILE A 1 561 ? 10.306 -6.640 38.611 1.00 54.94 561 ILE A N 1
ATOM 4555 C CA . ILE A 1 561 ? 10.504 -7.943 39.256 1.00 54.94 561 ILE A CA 1
ATOM 4556 C C . ILE A 1 561 ? 9.148 -8.630 39.371 1.00 54.94 561 ILE A C 1
ATOM 4558 O O . ILE A 1 561 ? 8.199 -8.046 39.888 1.00 54.94 561 ILE A O 1
ATOM 4562 N N . LEU A 1 562 ? 9.089 -9.883 38.930 1.00 51.25 562 LEU A N 1
ATOM 4563 C CA . LEU A 1 562 ? 7.982 -10.801 39.151 1.00 51.25 562 LEU A CA 1
ATOM 4564 C C . LEU A 1 562 ? 8.471 -11.911 40.089 1.00 51.25 562 LEU A C 1
ATOM 4566 O O . LEU A 1 562 ? 9.217 -12.805 39.684 1.00 51.25 562 LEU A O 1
ATOM 4570 N N . TYR A 1 563 ? 8.079 -11.835 41.358 1.00 49.25 563 TYR A N 1
ATOM 4571 C CA . TYR A 1 563 ? 8.502 -12.778 42.393 1.00 49.25 563 TYR A CA 1
ATOM 4572 C C . TYR A 1 563 ? 7.342 -13.688 42.797 1.00 49.25 563 TYR A C 1
ATOM 4574 O O . TYR A 1 563 ? 6.437 -13.245 43.492 1.00 49.25 563 TYR A O 1
ATOM 4582 N N . LEU A 1 564 ? 7.358 -14.943 42.351 1.00 48.03 564 LEU A N 1
ATOM 4583 C CA . LEU A 1 564 ? 6.266 -15.889 42.601 1.00 48.03 564 LEU A CA 1
ATOM 4584 C C . LEU A 1 564 ? 6.543 -16.720 43.863 1.00 48.03 564 LEU A C 1
ATOM 4586 O O . LEU A 1 564 ? 5.651 -16.926 44.680 1.00 48.03 564 LEU A O 1
ATOM 4590 N N . SER A 1 565 ? 7.791 -17.160 44.056 1.00 53.56 565 SER A N 1
ATOM 4591 C CA . SER A 1 565 ? 8.267 -17.863 45.254 1.00 53.56 565 SER A CA 1
ATOM 4592 C C . SER A 1 565 ? 9.810 -17.833 45.343 1.00 53.56 565 SER A C 1
ATOM 4594 O O . SER A 1 565 ? 10.459 -17.420 44.376 1.00 53.56 565 SER A O 1
ATOM 4596 N N . PRO A 1 566 ? 10.434 -18.302 46.446 1.00 50.81 566 PRO A N 1
ATOM 4597 C CA . PRO A 1 566 ? 11.898 -18.374 46.574 1.00 50.81 566 PRO A CA 1
ATOM 4598 C C . PRO A 1 566 ? 12.585 -19.135 45.428 1.00 50.81 566 PRO A C 1
ATOM 4600 O O . PRO A 1 566 ? 13.691 -18.783 45.019 1.00 50.81 566 PRO A O 1
ATOM 4603 N N . ASP A 1 567 ? 11.891 -20.131 44.872 1.00 53.28 567 ASP A N 1
ATOM 4604 C CA . ASP A 1 567 ? 12.383 -20.993 43.796 1.00 53.28 567 ASP A CA 1
ATOM 4605 C C . ASP A 1 567 ? 11.800 -20.632 42.422 1.00 53.28 567 ASP A C 1
ATOM 4607 O O . ASP A 1 567 ? 12.140 -21.259 41.422 1.00 53.28 567 ASP A O 1
ATOM 4611 N N . THR A 1 568 ? 10.921 -19.630 42.330 1.00 60.84 568 THR A N 1
ATOM 4612 C CA . THR A 1 568 ? 10.333 -19.195 41.057 1.00 60.84 568 THR A CA 1
ATOM 4613 C C . THR A 1 568 ? 10.238 -17.678 40.996 1.00 60.84 568 THR A C 1
ATOM 4615 O O . THR A 1 568 ? 9.352 -17.033 41.551 1.00 60.84 568 THR A O 1
ATOM 4618 N N . TRP A 1 569 ? 11.178 -17.080 40.276 1.00 72.50 569 TRP A N 1
ATOM 4619 C CA . TRP A 1 569 ? 11.208 -15.643 40.051 1.00 72.50 569 TRP A CA 1
ATOM 4620 C C . TRP A 1 569 ? 11.618 -15.342 38.614 1.00 72.50 569 TRP A C 1
ATOM 4622 O O . TRP A 1 569 ? 12.320 -16.119 37.955 1.00 72.50 569 TRP A O 1
ATOM 4632 N N . LYS A 1 570 ? 11.154 -14.192 38.131 1.00 70.94 570 LYS A N 1
ATOM 4633 C CA . LYS A 1 570 ? 11.515 -13.626 36.838 1.00 70.94 570 LYS A CA 1
ATOM 4634 C C . LYS A 1 570 ? 11.839 -12.149 37.024 1.00 70.94 570 LYS A C 1
ATOM 4636 O O . LYS A 1 570 ? 11.080 -11.429 37.666 1.00 70.94 570 LYS A O 1
ATOM 4641 N N . ILE A 1 571 ? 12.950 -11.682 36.470 1.00 63.78 571 ILE A N 1
ATOM 4642 C CA . ILE A 1 571 ? 13.309 -10.257 36.501 1.00 63.78 571 ILE A CA 1
ATOM 4643 C C . ILE A 1 571 ? 13.504 -9.736 35.087 1.00 63.78 571 ILE A C 1
ATOM 4645 O O . ILE A 1 571 ? 14.090 -10.420 34.247 1.00 63.78 571 ILE A O 1
ATOM 4649 N N . TRP A 1 572 ? 13.032 -8.519 34.834 1.00 58.34 572 TRP A N 1
ATOM 4650 C CA . TRP A 1 572 ? 13.349 -7.784 33.619 1.00 58.34 572 TRP A CA 1
ATOM 4651 C C . TRP A 1 572 ? 14.435 -6.761 33.903 1.00 58.34 572 TRP A C 1
ATOM 4653 O O . TRP A 1 572 ? 14.297 -5.894 34.768 1.00 58.34 572 TRP A O 1
ATOM 4663 N N . VAL A 1 573 ? 15.519 -6.877 33.148 1.00 55.09 573 VAL A N 1
ATOM 4664 C CA . VAL A 1 573 ? 16.699 -6.033 33.266 1.00 55.09 573 VAL A CA 1
ATOM 4665 C C . VAL A 1 573 ? 17.067 -5.528 31.876 1.00 55.09 573 VAL A C 1
ATOM 4667 O O . VAL A 1 573 ? 17.367 -6.332 30.989 1.00 55.09 573 VAL A O 1
ATOM 4670 N N . ASN A 1 574 ? 17.028 -4.210 31.670 1.00 57.75 574 ASN A N 1
ATOM 4671 C CA . ASN A 1 574 ? 17.195 -3.561 30.363 1.00 57.75 574 ASN A CA 1
ATOM 4672 C C . ASN A 1 574 ? 16.338 -4.214 29.252 1.00 57.75 574 ASN A C 1
ATOM 4674 O O . ASN A 1 574 ? 16.825 -4.499 28.154 1.00 57.75 574 ASN A O 1
ATOM 4678 N N . GLY A 1 575 ? 15.079 -4.537 29.553 1.00 49.28 575 GLY A N 1
ATOM 4679 C CA . GLY A 1 575 ? 14.148 -5.200 28.637 1.00 49.28 575 GLY A CA 1
ATOM 4680 C C . GLY A 1 575 ? 14.418 -6.690 28.381 1.00 49.28 575 GLY A C 1
ATOM 4681 O O . GLY A 1 575 ? 13.721 -7.295 27.568 1.00 49.28 575 GLY A O 1
ATOM 4682 N N . LYS A 1 576 ? 15.395 -7.313 29.059 1.00 50.03 576 LYS A N 1
ATOM 4683 C CA . LYS A 1 576 ? 15.678 -8.756 28.966 1.00 50.03 576 LYS A CA 1
ATOM 4684 C C . LYS A 1 576 ? 15.147 -9.508 30.183 1.00 50.03 576 LYS A C 1
ATOM 4686 O O . LYS A 1 576 ? 15.372 -9.090 31.313 1.00 50.03 576 LYS A O 1
ATOM 4691 N N . LEU A 1 577 ? 14.473 -10.630 29.934 1.00 60.41 577 LEU A N 1
ATOM 4692 C CA . LEU A 1 577 ? 13.913 -11.505 30.961 1.00 60.41 577 LEU A CA 1
ATOM 4693 C C . LEU A 1 577 ? 14.962 -12.506 31.456 1.00 60.41 577 LEU A C 1
ATOM 4695 O O . LEU A 1 577 ? 15.491 -13.288 30.668 1.00 60.41 577 LEU A O 1
ATOM 4699 N N . PHE A 1 578 ? 15.208 -12.522 32.760 1.00 57.38 578 PHE A N 1
ATOM 4700 C CA . PHE A 1 578 ? 16.023 -13.524 33.438 1.00 57.38 578 PHE A CA 1
ATOM 4701 C C . PHE A 1 578 ? 15.121 -14.387 34.313 1.00 57.38 578 PHE A C 1
ATOM 4703 O O . PHE A 1 578 ? 14.262 -13.873 35.029 1.00 57.38 578 PHE A O 1
ATOM 4710 N N . ILE A 1 579 ? 15.316 -15.700 34.235 1.00 70.44 579 ILE A N 1
ATOM 4711 C CA . ILE A 1 579 ? 14.547 -16.700 34.973 1.00 70.44 579 ILE A CA 1
ATOM 4712 C C . ILE A 1 579 ? 15.554 -17.589 35.690 1.00 70.44 579 ILE A C 1
ATOM 4714 O O . ILE A 1 579 ? 16.501 -18.045 35.053 1.00 70.44 579 ILE A O 1
ATOM 4718 N N . ASN A 1 580 ? 15.335 -17.793 36.989 1.00 60.72 580 ASN A N 1
ATOM 4719 C CA . ASN A 1 580 ? 15.938 -18.810 37.853 1.00 60.72 580 ASN A CA 1
ATOM 4720 C C . ASN A 1 580 ? 17.174 -19.535 37.265 1.00 60.72 580 ASN A C 1
ATOM 4722 O O . ASN A 1 580 ? 17.067 -20.626 36.696 1.00 60.72 580 ASN A O 1
ATOM 4726 N N . THR A 1 581 ? 18.352 -18.914 37.360 1.00 68.06 581 THR A N 1
ATOM 4727 C CA . THR A 1 581 ? 19.611 -19.564 36.973 1.00 68.06 581 THR A CA 1
ATOM 4728 C C . THR A 1 581 ? 20.145 -20.362 38.161 1.00 68.06 581 THR A C 1
ATOM 4730 O O . THR A 1 581 ? 19.955 -19.971 39.308 1.00 68.06 581 THR A O 1
ATOM 4733 N N . LYS A 1 582 ? 20.824 -21.493 37.917 1.00 68.62 582 LYS A N 1
ATOM 4734 C CA . LYS A 1 582 ? 21.312 -22.376 39.001 1.00 68.62 582 LYS A CA 1
ATOM 4735 C C . LYS A 1 582 ? 22.181 -21.653 40.036 1.00 68.62 582 LYS A C 1
ATOM 4737 O O . LYS A 1 582 ? 22.185 -22.043 41.202 1.00 68.62 582 LYS A O 1
ATOM 4742 N N . ASP A 1 583 ? 22.879 -20.612 39.599 1.00 69.94 583 ASP A N 1
ATOM 4743 C CA . ASP A 1 583 ? 23.882 -19.923 40.399 1.00 69.94 583 ASP A CA 1
ATOM 4744 C C . ASP A 1 583 ? 23.336 -18.660 41.081 1.00 69.94 583 ASP A C 1
ATOM 4746 O O . ASP A 1 583 ? 23.909 -18.234 42.079 1.00 69.94 583 ASP A O 1
ATOM 4750 N N . LEU A 1 584 ? 22.220 -18.083 40.618 1.00 75.38 584 LEU A N 1
ATOM 4751 C CA . LEU A 1 584 ? 21.624 -16.875 41.197 1.00 75.38 584 LEU A CA 1
ATOM 4752 C C . LEU A 1 584 ? 20.303 -17.220 41.892 1.00 75.38 584 LEU A C 1
ATOM 4754 O O . LEU A 1 584 ? 19.371 -17.708 41.264 1.00 75.38 584 LEU A O 1
ATOM 4758 N N . LYS A 1 585 ? 20.198 -16.940 43.190 1.00 79.50 585 LYS A N 1
ATOM 4759 C CA . LYS A 1 585 ? 18.993 -17.177 43.997 1.00 79.50 585 LYS A CA 1
ATOM 4760 C C . LYS A 1 585 ? 18.490 -15.879 44.606 1.00 79.50 585 LYS A C 1
ATOM 4762 O O . LYS A 1 585 ? 19.285 -15.007 44.946 1.00 79.50 585 LYS A O 1
ATOM 4767 N N . VAL A 1 586 ? 17.180 -15.753 44.790 1.00 77.69 586 VAL A N 1
ATOM 4768 C CA . VAL A 1 586 ? 16.616 -14.656 45.587 1.00 77.69 586 VAL A CA 1
ATOM 4769 C C . VAL A 1 586 ? 16.749 -15.022 47.063 1.00 77.69 586 VAL A C 1
ATOM 4771 O O . VAL A 1 586 ? 16.334 -16.098 47.481 1.00 77.69 586 VAL A O 1
ATOM 4774 N N . HIS A 1 587 ? 17.367 -14.142 47.845 1.00 82.50 587 HIS A N 1
ATOM 4775 C CA . HIS A 1 587 ? 17.531 -14.310 49.287 1.00 82.50 587 HIS A CA 1
ATOM 4776 C C . HIS A 1 587 ? 16.350 -13.746 50.067 1.00 82.50 587 HIS A C 1
ATOM 4778 O O . HIS A 1 587 ? 15.821 -14.406 50.956 1.00 82.50 587 HIS A O 1
ATOM 4784 N N . SER A 1 588 ? 15.951 -12.517 49.745 1.00 77.94 588 SER A N 1
ATOM 4785 C CA . SER A 1 588 ? 14.838 -11.836 50.394 1.00 77.94 588 SER A CA 1
ATOM 4786 C C . SER A 1 588 ? 14.212 -10.807 49.460 1.00 77.94 588 SER A C 1
ATOM 4788 O O . SER A 1 588 ? 14.873 -10.222 48.600 1.00 77.94 588 SER A O 1
ATOM 4790 N N . VAL A 1 589 ? 12.913 -10.593 49.648 1.00 70.44 589 VAL A N 1
ATOM 4791 C CA . VAL A 1 589 ? 12.125 -9.563 48.973 1.00 70.44 589 VAL A CA 1
ATOM 4792 C C . VAL A 1 589 ? 11.452 -8.739 50.055 1.00 70.44 589 VAL A C 1
ATOM 4794 O O . VAL A 1 589 ? 10.812 -9.288 50.949 1.00 70.44 589 VAL A O 1
ATOM 4797 N N . THR A 1 590 ? 11.611 -7.426 49.983 1.00 73.38 590 THR A N 1
ATOM 4798 C CA . THR A 1 590 ? 10.874 -6.468 50.809 1.00 73.38 590 THR A CA 1
ATOM 4799 C C . THR A 1 590 ? 10.096 -5.524 49.900 1.00 73.38 590 THR A C 1
ATOM 4801 O O . THR A 1 590 ? 10.318 -5.499 48.690 1.00 73.38 590 THR A O 1
ATOM 4804 N N . GLU A 1 591 ? 9.227 -4.694 50.477 1.00 57.66 591 GLU A N 1
ATOM 4805 C CA . GLU A 1 591 ? 8.504 -3.652 49.731 1.00 57.66 591 GLU A CA 1
ATOM 4806 C C . GLU A 1 591 ? 9.439 -2.698 48.963 1.00 57.66 591 GLU A C 1
ATOM 4808 O O . GLU A 1 591 ? 9.037 -2.097 47.968 1.00 57.66 591 GLU A O 1
ATOM 4813 N N . ASN A 1 592 ? 10.697 -2.572 49.404 1.00 65.62 592 ASN A N 1
ATOM 4814 C CA . ASN A 1 592 ? 11.624 -1.556 48.916 1.00 65.62 592 ASN A CA 1
ATOM 4815 C C . ASN A 1 592 ? 12.844 -2.116 48.175 1.00 65.62 592 ASN A C 1
ATOM 4817 O O . ASN A 1 592 ? 13.528 -1.349 47.498 1.00 65.62 592 ASN A O 1
ATOM 4821 N N . CYS A 1 593 ? 13.150 -3.411 48.286 1.00 78.50 593 CYS A N 1
ATOM 4822 C CA . CYS A 1 593 ? 14.319 -4.001 47.634 1.00 78.50 593 CYS A CA 1
ATOM 4823 C C . CYS A 1 593 ? 14.238 -5.523 47.489 1.00 78.50 593 CYS A C 1
ATOM 4825 O O . CYS A 1 593 ? 13.498 -6.196 48.209 1.00 78.50 593 CYS A O 1
ATOM 4827 N N . VAL A 1 594 ? 15.052 -6.059 46.578 1.00 75.62 594 VAL A N 1
ATOM 4828 C CA . VAL A 1 594 ? 15.280 -7.502 46.431 1.00 75.62 594 VAL A CA 1
ATOM 4829 C C . VAL A 1 594 ? 16.757 -7.802 46.595 1.00 75.62 594 VAL A C 1
ATOM 4831 O O . VAL A 1 594 ? 17.596 -7.202 45.921 1.00 75.62 594 VAL A O 1
ATOM 4834 N N . THR A 1 595 ? 17.073 -8.739 47.481 1.00 82.19 595 THR A N 1
ATOM 4835 C CA . THR A 1 595 ? 18.435 -9.215 47.709 1.00 82.19 595 THR A CA 1
ATOM 4836 C C . THR A 1 595 ? 18.630 -10.542 46.994 1.00 82.19 595 THR A C 1
ATOM 4838 O O . THR A 1 595 ? 17.882 -11.493 47.215 1.00 82.19 595 THR A O 1
ATOM 4841 N N . PHE A 1 596 ? 19.657 -10.619 46.157 1.00 84.06 596 PHE A N 1
ATOM 4842 C CA . PHE A 1 596 ? 20.078 -11.829 45.461 1.00 84.06 596 PHE A CA 1
ATOM 4843 C C . PHE A 1 596 ? 21.317 -12.417 46.134 1.00 84.06 596 PHE A C 1
ATOM 4845 O O . PHE A 1 596 ? 22.130 -11.680 46.683 1.00 84.06 596 PHE A O 1
ATOM 4852 N N . VAL A 1 597 ? 21.470 -13.737 46.067 1.00 85.06 597 VAL A N 1
ATOM 4853 C CA . VAL A 1 597 ? 22.688 -14.484 46.397 1.00 85.06 597 VAL A CA 1
ATOM 4854 C C . VAL A 1 597 ? 23.160 -15.159 45.121 1.00 85.06 597 VAL A C 1
ATOM 4856 O O . VAL A 1 597 ? 22.461 -16.001 44.564 1.00 85.06 597 VAL A O 1
ATOM 4859 N N . TRP A 1 598 ? 24.358 -14.818 44.674 1.00 84.44 598 TRP A N 1
ATOM 4860 C CA . TRP A 1 598 ? 25.033 -15.480 43.572 1.00 84.44 598 TRP A CA 1
ATOM 4861 C C . TRP A 1 598 ? 26.116 -16.404 44.126 1.00 84.44 598 TRP A C 1
ATOM 4863 O O . TRP A 1 598 ? 27.036 -15.938 44.796 1.00 84.44 598 TRP A O 1
ATOM 4873 N N . ALA A 1 599 ? 26.026 -17.707 43.871 1.00 82.00 599 ALA A N 1
ATOM 4874 C CA . ALA A 1 599 ? 27.121 -18.635 44.125 1.00 82.00 599 ALA A CA 1
ATOM 4875 C C . ALA A 1 599 ? 28.244 -18.375 43.109 1.00 82.00 599 ALA A C 1
ATOM 4877 O O . ALA A 1 599 ? 28.040 -18.520 41.905 1.00 82.00 599 ALA A O 1
ATOM 4878 N N . VAL A 1 600 ? 29.424 -17.975 43.586 1.00 81.25 600 VAL A N 1
ATOM 4879 C CA . VAL A 1 600 ? 30.576 -17.647 42.731 1.00 81.25 600 VAL A CA 1
ATOM 4880 C C . VAL A 1 600 ? 31.770 -18.478 43.188 1.00 81.25 600 VAL A C 1
ATOM 4882 O O . VAL A 1 600 ? 32.047 -18.563 44.386 1.00 81.25 600 VAL A O 1
ATOM 4885 N N . ASP A 1 601 ? 32.495 -19.088 42.245 1.00 77.94 601 ASP A N 1
ATOM 4886 C CA . ASP A 1 601 ? 33.758 -19.767 42.551 1.00 77.94 601 ASP A CA 1
ATOM 4887 C C . ASP A 1 601 ? 34.734 -18.745 43.157 1.00 77.94 601 ASP A C 1
ATOM 4889 O O . ASP A 1 601 ? 35.022 -17.710 42.553 1.00 77.94 601 ASP A O 1
ATOM 4893 N N . GLN A 1 602 ? 35.264 -19.028 44.351 1.00 69.06 602 GLN A N 1
ATOM 4894 C CA . GLN A 1 602 ? 36.183 -18.137 45.070 1.00 69.06 602 GLN A CA 1
ATOM 4895 C C . GLN A 1 602 ? 37.399 -17.731 44.224 1.00 69.06 602 GLN A C 1
ATOM 4897 O O . GLN A 1 602 ? 37.971 -16.665 44.442 1.00 69.06 602 GLN A O 1
ATOM 4902 N N . LYS A 1 603 ? 37.780 -18.539 43.225 1.00 73.44 603 LYS A N 1
ATOM 4903 C CA . LYS A 1 603 ? 38.875 -18.224 42.295 1.00 73.44 603 LYS A CA 1
ATOM 4904 C C . LYS A 1 603 ? 38.558 -17.080 41.321 1.00 73.44 603 LYS A C 1
ATOM 4906 O O . LYS A 1 603 ? 39.493 -16.497 40.767 1.00 73.44 603 LYS A O 1
ATOM 4911 N N . ALA A 1 604 ? 37.282 -16.756 41.105 1.00 62.53 604 ALA A N 1
ATOM 4912 C CA . ALA A 1 604 ? 36.839 -15.688 40.206 1.00 62.53 604 ALA A CA 1
ATOM 4913 C C . ALA A 1 604 ? 36.865 -14.291 40.860 1.00 62.53 604 ALA A C 1
ATOM 4915 O O . ALA A 1 604 ? 36.898 -13.281 40.158 1.00 62.53 604 ALA A O 1
ATOM 4916 N N . ILE A 1 605 ? 36.924 -14.208 42.195 1.00 67.19 605 ILE A N 1
ATOM 4917 C CA . ILE A 1 605 ? 36.923 -12.939 42.936 1.00 67.19 605 ILE A CA 1
ATOM 4918 C C . ILE A 1 605 ? 38.367 -12.428 43.054 1.00 67.19 605 ILE A C 1
ATOM 4920 O O . ILE A 1 605 ? 39.116 -12.819 43.946 1.00 67.19 605 ILE A O 1
ATOM 4924 N N . LYS A 1 606 ? 38.799 -11.563 42.124 1.00 55.25 606 LYS A N 1
ATOM 4925 C CA . LYS A 1 606 ? 40.209 -11.121 42.033 1.00 55.25 606 LYS A CA 1
ATOM 4926 C C . LYS A 1 606 ? 40.602 -9.924 42.904 1.00 55.25 606 LYS A C 1
ATOM 4928 O O . LYS A 1 606 ? 41.772 -9.539 42.892 1.00 55.25 606 LYS A O 1
ATOM 4933 N N . LYS A 1 607 ? 39.693 -9.328 43.674 1.00 59.50 607 LYS A N 1
ATOM 4934 C CA . LYS A 1 607 ? 40.023 -8.222 44.586 1.00 59.50 607 LYS A CA 1
ATOM 4935 C C . LYS A 1 607 ? 38.921 -8.036 45.620 1.00 59.50 607 LYS A C 1
ATOM 4937 O O . LYS A 1 607 ? 37.759 -8.256 45.300 1.00 59.50 607 LYS A O 1
ATOM 4942 N N . HIS A 1 608 ? 39.282 -7.586 46.823 1.00 54.72 608 HIS A N 1
ATOM 4943 C CA . HIS A 1 608 ? 38.316 -7.004 47.755 1.00 54.72 608 HIS A CA 1
ATOM 4944 C C . HIS A 1 608 ? 37.610 -5.850 47.032 1.00 54.72 608 HIS A C 1
ATOM 4946 O O . HIS A 1 608 ? 38.224 -4.813 46.780 1.00 54.72 608 HIS A O 1
ATOM 4952 N N . ALA A 1 609 ? 36.361 -6.072 46.618 1.00 52.62 609 ALA A N 1
ATOM 4953 C CA . ALA A 1 609 ? 35.501 -5.012 46.124 1.00 52.62 609 ALA A CA 1
ATOM 4954 C C . ALA A 1 609 ? 35.323 -4.012 47.272 1.00 52.62 609 ALA A C 1
ATOM 4956 O O . ALA A 1 609 ? 34.884 -4.390 48.357 1.00 52.62 609 ALA A O 1
ATOM 4957 N N . ASN A 1 610 ? 35.746 -2.767 47.059 1.00 49.91 610 ASN A N 1
ATOM 4958 C CA . ASN A 1 610 ? 35.568 -1.701 48.038 1.00 49.91 610 ASN A CA 1
ATOM 4959 C C . ASN A 1 610 ? 34.069 -1.457 48.257 1.00 49.91 610 ASN A C 1
ATOM 4961 O O . ASN A 1 610 ? 33.361 -1.179 47.293 1.00 49.91 610 ASN A O 1
ATOM 4965 N N . ASP A 1 611 ? 33.646 -1.560 49.520 1.00 51.00 611 ASP A N 1
ATOM 4966 C CA . ASP A 1 611 ? 32.417 -1.096 50.183 1.00 51.00 611 ASP A CA 1
ATOM 4967 C C . ASP A 1 611 ? 31.350 -0.403 49.314 1.00 51.00 611 ASP A C 1
ATOM 4969 O O . ASP A 1 611 ? 30.977 0.751 49.540 1.00 51.00 611 ASP A O 1
ATOM 4973 N N . SER A 1 612 ? 30.773 -1.110 48.344 1.00 60.75 612 SER A N 1
ATOM 4974 C CA . SER A 1 612 ? 29.480 -0.692 47.813 1.00 60.75 612 SER A CA 1
ATOM 4975 C C . SER A 1 612 ? 28.420 -1.110 48.835 1.00 60.75 612 SER A C 1
ATOM 4977 O O . SER A 1 612 ? 28.312 -2.292 49.159 1.00 60.75 612 SER A O 1
ATOM 4979 N N . GLN A 1 613 ? 27.635 -0.155 49.346 1.00 70.06 613 GLN A N 1
ATOM 4980 C CA . GLN A 1 613 ? 26.645 -0.370 50.422 1.00 70.06 613 GLN A CA 1
ATOM 4981 C C . GLN A 1 613 ? 25.606 -1.470 50.133 1.00 70.06 613 GLN A C 1
ATOM 4983 O O . GLN A 1 613 ? 24.889 -1.892 51.034 1.00 70.06 613 GLN A O 1
ATOM 4988 N N . ASN A 1 614 ? 25.524 -1.936 48.886 1.00 79.25 614 ASN A N 1
ATOM 4989 C CA . ASN A 1 614 ? 24.512 -2.872 48.418 1.00 79.25 614 ASN A CA 1
ATOM 4990 C C . ASN A 1 614 ? 25.083 -4.232 48.007 1.00 79.25 614 ASN A C 1
ATOM 4992 O O . ASN A 1 614 ? 24.328 -5.031 47.464 1.00 79.25 614 ASN A O 1
ATOM 4996 N N . VAL A 1 615 ? 26.376 -4.498 48.228 1.00 79.44 615 VAL A N 1
ATOM 4997 C CA . VAL A 1 615 ? 27.019 -5.772 47.874 1.00 79.44 615 VAL A CA 1
ATOM 4998 C C . VAL A 1 615 ? 27.774 -6.307 49.082 1.00 79.44 615 VAL A C 1
ATOM 5000 O O . VAL A 1 615 ? 28.636 -5.634 49.638 1.00 79.44 615 VAL A O 1
ATOM 5003 N N . TYR A 1 616 ? 27.461 -7.535 49.472 1.00 83.75 616 TYR A N 1
ATOM 5004 C CA . TYR A 1 616 ? 28.082 -8.237 50.582 1.00 83.75 616 TYR A CA 1
ATOM 5005 C C . TYR A 1 616 ? 28.746 -9.520 50.079 1.00 83.75 616 TYR A C 1
ATOM 5007 O O . TYR A 1 616 ? 28.111 -10.363 49.448 1.00 83.75 616 TYR A O 1
ATOM 5015 N N . LEU A 1 617 ? 30.040 -9.679 50.353 1.00 81.62 617 LEU A N 1
ATOM 5016 C CA . LEU A 1 617 ? 30.806 -10.859 49.956 1.00 81.62 617 LEU A CA 1
ATOM 5017 C C . LEU A 1 617 ? 30.806 -11.882 51.098 1.00 81.62 617 LEU A C 1
ATOM 5019 O O . LEU A 1 617 ? 31.465 -11.688 52.116 1.00 81.62 617 LEU A O 1
ATOM 5023 N N . GLY A 1 618 ? 30.068 -12.978 50.919 1.00 77.69 618 GLY A N 1
ATOM 5024 C CA . GLY A 1 618 ? 30.099 -14.145 51.800 1.00 77.69 618 GLY A CA 1
ATOM 5025 C C . GLY A 1 618 ? 31.155 -15.170 51.367 1.00 77.69 618 GLY A C 1
ATOM 5026 O O . GLY A 1 618 ? 31.698 -15.110 50.262 1.00 77.69 618 GLY A O 1
ATOM 5027 N N . GLN A 1 619 ? 31.447 -16.156 52.222 1.00 78.81 619 GLN A N 1
ATOM 5028 C CA . GLN A 1 619 ? 32.343 -17.266 51.871 1.00 78.81 619 GLN A CA 1
ATOM 5029 C C . GLN A 1 619 ? 31.732 -18.124 50.746 1.00 78.81 619 GLN A C 1
ATOM 5031 O O . GLN A 1 619 ? 30.960 -19.039 51.004 1.00 78.81 619 GLN A O 1
ATOM 5036 N N . GLY A 1 620 ? 32.109 -17.838 49.494 1.00 80.50 620 GLY A N 1
ATOM 5037 C CA . GLY A 1 620 ? 31.649 -18.573 48.304 1.00 80.50 620 GLY A CA 1
ATOM 5038 C C . GLY A 1 620 ? 30.371 -18.032 47.650 1.00 80.50 620 GLY A C 1
ATOM 5039 O O . GLY A 1 620 ? 29.806 -18.689 46.778 1.00 80.50 620 GLY A O 1
ATOM 5040 N N . SER A 1 621 ? 29.909 -16.843 48.043 1.00 84.31 621 SER A N 1
ATOM 5041 C CA . SER A 1 621 ? 28.747 -16.210 47.417 1.00 84.31 621 SER A CA 1
ATOM 5042 C C . SER A 1 621 ? 28.816 -14.689 47.460 1.00 84.31 621 SER A C 1
ATOM 5044 O O . SER A 1 621 ? 29.270 -14.112 48.446 1.00 84.31 621 SER A O 1
ATOM 5046 N N . VAL A 1 622 ? 28.290 -14.035 46.431 1.00 83.81 622 VAL A N 1
ATOM 5047 C CA . VAL A 1 622 ? 28.095 -12.583 46.382 1.00 83.81 622 VAL A CA 1
ATOM 5048 C C . VAL A 1 622 ? 26.623 -12.297 46.633 1.00 83.81 622 VAL A C 1
ATOM 5050 O O . VAL A 1 622 ? 25.771 -12.738 45.867 1.00 83.81 622 VAL A O 1
ATOM 5053 N N . MET A 1 623 ? 26.308 -11.566 47.697 1.00 85.75 623 MET A N 1
ATOM 5054 C CA . MET A 1 623 ? 24.968 -11.035 47.917 1.00 85.75 623 MET A CA 1
ATOM 5055 C C . MET A 1 623 ? 24.891 -9.612 47.391 1.00 85.75 623 MET A C 1
ATOM 5057 O O . MET A 1 623 ? 25.783 -8.818 47.672 1.00 85.75 623 MET A O 1
ATOM 5061 N N . PHE A 1 624 ? 23.838 -9.264 46.661 1.00 84.12 624 PHE A N 1
ATOM 5062 C CA . PHE A 1 624 ? 23.611 -7.877 46.265 1.00 84.12 624 PHE A CA 1
ATOM 5063 C C . PHE A 1 624 ? 22.134 -7.500 46.332 1.00 84.12 624 PHE A C 1
ATOM 5065 O O . PHE A 1 624 ? 21.260 -8.302 46.012 1.00 84.12 624 PHE A O 1
ATOM 5072 N N . THR A 1 625 ? 21.860 -6.273 46.766 1.00 83.75 625 THR A N 1
ATOM 5073 C CA . THR A 1 625 ? 20.510 -5.741 46.970 1.00 83.75 625 THR A CA 1
ATOM 5074 C C . THR A 1 625 ? 20.194 -4.703 45.902 1.00 83.75 625 THR A C 1
ATOM 5076 O O . THR A 1 625 ? 20.906 -3.710 45.770 1.00 83.75 625 THR A O 1
ATOM 5079 N N . LEU A 1 626 ? 19.118 -4.922 45.147 1.00 75.38 626 LEU A N 1
ATOM 5080 C CA . LEU A 1 626 ? 18.631 -3.991 44.133 1.00 75.38 626 LEU A CA 1
ATOM 5081 C C . LEU A 1 626 ? 17.409 -3.232 44.648 1.00 75.38 626 LEU A C 1
ATOM 5083 O O . LEU A 1 626 ? 16.427 -3.838 45.084 1.00 75.38 626 LEU A O 1
ATOM 5087 N N . TYR A 1 627 ? 17.463 -1.906 44.546 1.00 76.81 627 TYR A N 1
ATOM 5088 C CA . TYR A 1 627 ? 16.334 -1.020 44.820 1.00 76.81 627 TYR A CA 1
ATOM 5089 C C . TYR A 1 627 ? 15.657 -0.594 43.502 1.00 76.81 627 TYR A C 1
ATOM 5091 O O . TYR A 1 627 ? 16.340 -0.416 42.486 1.00 76.81 627 TYR A O 1
ATOM 5099 N N . PRO A 1 628 ? 14.327 -0.386 43.476 1.00 60.19 628 PRO A N 1
ATOM 5100 C CA . PRO A 1 628 ? 13.627 0.114 42.296 1.00 60.19 628 PRO A CA 1
ATOM 5101 C C . PRO A 1 628 ? 14.255 1.410 41.763 1.00 60.19 628 PRO A C 1
ATOM 5103 O O . PRO A 1 628 ? 14.525 2.334 42.529 1.00 60.19 628 PRO A O 1
ATOM 5106 N N . LYS A 1 629 ? 14.451 1.497 40.438 1.00 56.09 629 LYS A N 1
ATOM 5107 C CA . LYS A 1 629 ? 15.077 2.635 39.724 1.00 56.09 629 LYS A CA 1
ATOM 5108 C C . LYS A 1 629 ? 16.565 2.871 40.015 1.00 56.09 629 LYS A C 1
ATOM 5110 O O . LYS A 1 629 ? 17.131 3.837 39.496 1.00 56.09 629 LYS A O 1
ATOM 5115 N N . GLN A 1 630 ? 17.218 2.013 40.796 1.00 64.44 630 GLN A N 1
ATOM 5116 C CA . GLN A 1 630 ? 18.658 2.097 40.985 1.00 64.44 630 GLN A CA 1
ATOM 5117 C C . GLN A 1 630 ? 19.375 1.670 39.700 1.00 64.44 630 GLN A C 1
ATOM 5119 O O . GLN A 1 630 ? 19.117 0.599 39.153 1.00 64.44 630 GLN A O 1
ATOM 5124 N N . LYS A 1 631 ? 20.272 2.528 39.209 1.00 54.00 631 LYS A N 1
ATOM 5125 C CA . LYS A 1 631 ? 21.178 2.190 38.109 1.00 54.00 631 LYS A CA 1
ATOM 5126 C C . LYS A 1 631 ? 22.403 1.512 38.699 1.00 54.00 631 LYS A C 1
ATOM 5128 O O . LYS A 1 631 ? 23.043 2.079 39.582 1.00 54.00 631 LYS A O 1
ATOM 5133 N N . PHE A 1 632 ? 22.694 0.311 38.225 1.00 56.75 632 PHE A N 1
ATOM 5134 C CA . PHE A 1 632 ? 23.807 -0.488 38.705 1.00 56.75 632 PHE A CA 1
ATOM 5135 C C . PHE A 1 632 ? 24.897 -0.546 37.630 1.00 56.75 632 PHE A C 1
ATOM 5137 O O . PHE A 1 632 ? 24.617 -0.867 36.474 1.00 56.75 632 PHE A O 1
ATOM 5144 N N . ASP A 1 633 ? 26.126 -0.199 38.001 1.00 57.59 633 ASP A N 1
ATOM 5145 C CA . ASP A 1 633 ? 27.297 -0.307 37.131 1.00 57.59 633 ASP A CA 1
ATOM 5146 C C . ASP A 1 633 ? 27.993 -1.643 37.417 1.00 57.59 633 ASP A C 1
ATOM 5148 O O . ASP A 1 633 ? 28.509 -1.860 38.515 1.00 57.59 633 ASP A O 1
ATOM 5152 N N . LEU A 1 634 ? 27.974 -2.561 36.451 1.00 51.25 634 LEU A N 1
ATOM 5153 C CA . LEU A 1 634 ? 28.578 -3.888 36.602 1.00 51.25 634 LEU A CA 1
ATOM 5154 C C . LEU A 1 634 ? 30.107 -3.823 36.709 1.00 51.25 634 LEU A C 1
ATOM 5156 O O . LEU A 1 634 ? 30.689 -4.683 37.373 1.00 51.25 634 LEU A O 1
ATOM 5160 N N . ASP A 1 635 ? 30.750 -2.787 36.159 1.00 50.09 635 ASP A N 1
ATOM 5161 C CA . ASP A 1 635 ? 32.204 -2.618 36.254 1.00 50.09 635 ASP A CA 1
ATOM 5162 C C . ASP A 1 635 ? 32.639 -2.403 37.717 1.00 50.09 635 ASP A C 1
ATOM 5164 O O . ASP A 1 635 ? 33.751 -2.770 38.111 1.00 50.09 635 ASP A O 1
ATOM 5168 N N . SER A 1 636 ? 31.737 -1.897 38.569 1.00 51.31 636 SER A N 1
ATOM 5169 C CA . SER A 1 636 ? 31.991 -1.715 40.004 1.00 51.31 636 SER A CA 1
ATOM 5170 C C . SER A 1 636 ? 32.073 -3.028 40.797 1.00 51.31 636 SER A C 1
ATOM 5172 O O . SER A 1 636 ? 32.698 -3.057 41.858 1.00 51.31 636 SER A O 1
ATOM 5174 N N . LEU A 1 637 ? 31.520 -4.135 40.281 1.00 49.53 637 LEU A N 1
ATOM 5175 C CA . LEU A 1 637 ? 31.531 -5.433 40.968 1.00 49.53 637 LEU A CA 1
ATOM 5176 C C . LEU A 1 637 ? 32.849 -6.202 40.813 1.00 49.53 637 LEU A C 1
ATOM 5178 O O . LEU A 1 637 ? 33.110 -7.100 41.608 1.00 49.53 637 LEU A O 1
ATOM 5182 N N . SER A 1 638 ? 33.707 -5.856 39.844 1.00 48.94 638 SER A N 1
ATOM 5183 C CA . SER A 1 638 ? 34.985 -6.554 39.589 1.00 48.94 638 SER A CA 1
ATOM 5184 C C . SER A 1 638 ? 34.868 -8.091 39.448 1.00 48.94 638 SER A C 1
ATOM 5186 O O . SER A 1 638 ? 35.833 -8.811 39.722 1.00 48.94 638 SER A O 1
ATOM 5188 N N . ILE A 1 639 ? 33.704 -8.602 39.032 1.00 45.22 639 ILE A N 1
ATOM 5189 C CA . ILE A 1 639 ? 33.455 -10.027 38.761 1.00 45.22 639 ILE A CA 1
ATOM 5190 C C . ILE A 1 639 ? 33.715 -10.253 37.268 1.00 45.22 639 ILE A C 1
ATOM 5192 O O . ILE A 1 639 ? 33.210 -9.493 36.445 1.00 45.22 639 ILE A O 1
ATOM 5196 N N . LYS A 1 640 ? 34.558 -11.235 36.931 1.00 40.50 640 LYS A N 1
ATOM 5197 C CA . LYS A 1 640 ? 35.013 -11.494 35.559 1.00 40.50 640 LYS A CA 1
ATOM 5198 C C . LYS A 1 640 ? 34.259 -12.630 34.894 1.00 40.50 640 LYS A C 1
ATOM 5200 O O . LYS A 1 640 ? 34.021 -13.634 35.602 1.00 40.50 640 LYS A O 1
#

Secondary structure (DSSP, 8-state):
-GGGTTT-SEEEEEEEE---SS----EEEEEEE--HHHHHHHHHHHHHTT-----B--HHHHHHHHHHHH--S-TTSEEEEEEEETTTEEEEEEEETTEEEEEEEEPPPS---HHHHHHHHHHHHHHHHHHHGGGT--TT--EEEEEE--HHHHHHHTTS--TTSEEEEE-HHHHHHHTT-GGGS-TT---SHHHHHHHHHHS--S--B--HHHHHHHHHHHHHHHHHHHHHHHHHHHHHHHHHHHHHHHHHHHHHHHHHHHHHHHHHHHHHHHHHS----SHHHHHHHHHHHHHTTS---HHHHHHHHHHT--TTEEEEEEEEEEEGGGTEEEEEEEEEEPTTS-HHHHHHHHHHHHHHH-TTSEEEEPPPPS--SS-EEEEEEEEEE-TTHHHHHHHTT--EEEEEE-SSS-EEEEEEEEETTTTEEEEEEEETTEEEEEEEETTEEEE-THHHHHHTTS-S--HHHHHHHHHHHHHHHHT--S-------TTHHHHHHHH--TTGGGG-TT-------HHHHHHHHHHHHHHHTT--S------------S-EEEEEEEEEETTEEEEEETTEEEE--TTEEEEEE-SS-EEEEEE--GGGB-S-----TTEEEETTEEEEEEPTT-EE-GGGG-B-

Organism: Trichonephila clavata (NCBI:txid2740835)

pLDDT: mean 70.94, std 19.72, range [25.31, 97.12]

Foldseek 3Di:
DVVQPPQFQWWDKDFPDDADPVGNDTDIDTDTHRCVVVVVVVLVVCVVVLHLQDFDADPLQLVLVLQCLVVVPDLQAKEWEWFQAPPFGIKIWIDGSSHTDDIDTDHDDPDPQLLVRLVVVVVVVVVVLVVCVVVVDDPLGEYEYEYEFAPNNLVNNVVDDPPRYNYHYYYLQRSCVSLVNNVQDDNGDGGNPRVSVVSCVVDPNPDGIGGPVSVVSNVVSVCVVCVVVVVVVVVVVVVVVVVVVVVVVVVVVVVVVVVVVVVVVVVVVVVVVCVVDPDPPPPVVVVVVVVVVVCVVDVDDVVVVVVLVVQLDDPQKDWDDWDWDQDPVQRKIKIKTKIKGHLPDDVVVSVVSSVVSCCVSQFFWDKDKDDFDPDDDDITIIIIITMDRDPVCLVVCLVVQNWDWDWGGPGDPWIWIWTWDRDPPAAWIWIWTDTPPDIWIWIDGPVDIDTDPVNLVVLVPPDDDDPVVSVVVVVVVVCVVVVDDPDDDDDPDPVVVVVVVPPDDDPPVVPPPDDDDDADDDVVVVVVVVVVVVVVVPPPDDDDDDDDDDPPDQKKAFPDKHCPDQQWIWTAIPNDIDTRDVQKTWDDDDPFKTKIKGQDDPVQQPDDLPDPVAWDDDDRIIIGIDGHGDMDGPVSRSGD

Radius of gyration: 43.48 Å; chains: 1; bounding box: 103×60×128 Å

Sequence (640 aa):
MEHFSRNNDISSVFLVEKPNKFNQNWYYLLVSSKAKHLVEYWLNVFIEISSNFKGILMFPIEISNITKKILHKDPNNWKIIVAATKTGGYRQVVLKENKMIFTRLVPFTNDNSPGIIAGGIYQEVQDTIRSLTKFGFEKNNPIDLCIIVSEDIKASLSVINFSENSVNILTPYELGKLLGAELAISEKDNFCDTIILFHSFKNKLAAIFNTKETKEFYLFNYLYLNSPQIFLYFALVLVVINALCLLNLYSNFSVANNLSAKQSTLNNQLTKLSQSYNVKKIDEIYDFININNILSKIEYSPLAQVKYVEKLKVSGIELRSFEWNYNEAKSYITTTLRFNLRSGTNISYQYEKLRKNLNDNFRTYDINISDLPAAKGQNLSIDVEIGEAICEGIIESIEICKEYSCRQHIGNEDFIEHKILGLNSGNLCVYIEKQGNDEMVCHHSQYGMMIEKRYFESILKVGNQEIDDFIDIANLRAKECFFINNQKPSYTDRDDIIREAVESDFDVLSQYSNVKSIFFDEEPVNRIVNEMEKFNLRSSRAAKEEVSDNFDCKVVSLDSILYLSPDTWKIWVNGKLFINTKDLKVHSVTENCVTFVWAVDQKAIKKHANDSQNVYLGQGSVMFTLYPKQKFDLDSLSIK